Protein AF-0000000072266353 (afdb_homodimer)

pLDDT: mean 95.59, std 5.66, range [50.41, 98.94]

Nearest PDB structures (foldseek):
  3ty1-assembly1_C  TM=7.976E-01  e=3.661E-19  Klebsiella pneumoniae subsp. pneumoniae MGH 78578
  3k25-assembly2_B  TM=7.185E-01  e=2.657E-09  Synechocystis sp. PCC 6803
  3q1n-assembly1_A  TM=6.067E-01  e=1.431E-08  Lacticaseibacillus paracasei ATCC 334
  5g26-assembly1_A  TM=2.194E-01  e=1.173E-01  Escherichia coli O157
  4e1t-assembly1_A  TM=2.062E-01  e=2.939E-01  Yersinia pseudotuberculosis

Radius of gyration: 33.82 Å; Cα contacts (8 Å, |Δi|>4): 2040; chains: 2; bounding box: 56×105×71 Å

Structure (mmCIF, N/CA/C/O backbone):
data_AF-0000000072266353-model_v1
#
loop_
_entity.id
_entity.type
_entity.pdbx_description
1 polymer 'DUF4432 family protein'
#
loop_
_atom_site.group_PDB
_atom_site.id
_atom_site.type_symbol
_atom_site.label_atom_id
_atom_site.label_alt_id
_atom_site.label_comp_id
_atom_site.label_asym_id
_atom_site.label_entity_id
_atom_site.label_seq_id
_atom_site.pdbx_PDB_ins_code
_atom_site.Cartn_x
_atom_site.Cartn_y
_atom_site.Cartn_z
_atom_site.occupancy
_atom_site.B_iso_or_equiv
_atom_site.auth_seq_id
_atom_site.auth_comp_id
_atom_site.auth_asym_id
_atom_site.auth_atom_id
_atom_site.pdbx_PDB_model_num
ATOM 1 N N . MET A 1 1 ? 10.781 -2.197 12.266 1 57.09 1 MET A N 1
ATOM 2 C CA . MET A 1 1 ? 9.336 -2.104 12.031 1 57.09 1 MET A CA 1
ATOM 3 C C . MET A 1 1 ? 9.031 -2.094 10.539 1 57.09 1 MET A C 1
ATOM 5 O O . MET A 1 1 ? 9.703 -1.41 9.766 1 57.09 1 MET A O 1
ATOM 9 N N . THR A 1 2 ? 8.289 -3.064 10.023 1 78.94 2 THR A N 1
ATOM 10 C CA . THR A 1 2 ? 8.078 -3.262 8.594 1 78.94 2 THR A CA 1
ATOM 11 C C . THR A 1 2 ? 7.148 -2.191 8.031 1 78.94 2 THR A C 1
ATOM 13 O O . THR A 1 2 ? 6.062 -1.963 8.562 1 78.94 2 THR A O 1
ATOM 16 N N . GLU A 1 3 ? 7.75 -1.229 7.324 1 92.44 3 GLU A N 1
ATOM 17 C CA . GLU A 1 3 ? 7 -0.166 6.66 1 92.44 3 GLU A CA 1
ATOM 18 C C . GLU A 1 3 ? 6.695 -0.528 5.211 1 92.44 3 GLU A C 1
ATOM 20 O O . GLU A 1 3 ? 7.5 -1.188 4.547 1 92.44 3 GLU A O 1
ATOM 25 N N . ILE A 1 4 ? 5.516 -0.241 4.824 1 96.75 4 ILE A N 1
ATOM 26 C CA . ILE A 1 4 ? 5.105 -0.366 3.432 1 96.75 4 ILE A CA 1
ATOM 27 C C . ILE A 1 4 ? 5.023 1.018 2.791 1 96.75 4 ILE A C 1
ATOM 29 O O . ILE A 1 4 ? 4.297 1.89 3.273 1 96.75 4 ILE A O 1
ATOM 33 N N . HIS A 1 5 ? 5.805 1.257 1.749 1 98.12 5 HIS A N 1
ATOM 34 C CA . HIS A 1 5 ? 5.863 2.516 1.014 1 98.12 5 HIS A CA 1
ATOM 35 C C . HIS A 1 5 ? 5.066 2.434 -0.284 1 98.12 5 HIS A C 1
ATOM 37 O O . HIS A 1 5 ? 5.285 1.533 -1.097 1 98.12 5 HIS A O 1
ATOM 43 N N . ILE A 1 6 ? 4.18 3.328 -0.537 1 98.38 6 ILE A N 1
ATOM 44 C CA . ILE A 1 6 ? 3.34 3.387 -1.728 1 98.38 6 ILE A CA 1
ATOM 45 C C . ILE A 1 6 ? 3.516 4.738 -2.418 1 98.38 6 ILE A C 1
ATOM 47 O O . ILE A 1 6 ? 3.006 5.754 -1.942 1 98.38 6 ILE A O 1
ATOM 51 N N . PRO A 1 7 ? 4.203 4.773 -3.547 1 97.94 7 PRO A N 1
ATOM 52 C CA . PRO A 1 7 ? 4.289 6.035 -4.285 1 97.94 7 PRO A CA 1
ATOM 53 C C . PRO A 1 7 ? 2.92 6.559 -4.723 1 97.94 7 PRO A C 1
ATOM 55 O O . PRO A 1 7 ? 2.039 5.77 -5.074 1 97.94 7 PRO A O 1
ATOM 58 N N . LEU A 1 8 ? 2.762 7.848 -4.641 1 98.12 8 LEU A N 1
ATOM 59 C CA . LEU A 1 8 ? 1.541 8.492 -5.109 1 98.12 8 LEU A CA 1
ATOM 60 C C . LEU A 1 8 ? 1.826 9.391 -6.309 1 98.12 8 LEU A C 1
ATOM 62 O O . LEU A 1 8 ? 1.939 10.609 -6.168 1 98.12 8 LEU A O 1
ATOM 66 N N . PRO A 1 9 ? 1.852 8.75 -7.477 1 95.62 9 PRO A N 1
ATOM 67 C CA . PRO A 1 9 ? 1.966 9.609 -8.656 1 95.62 9 PRO A CA 1
ATOM 68 C C . PRO A 1 9 ? 0.715 10.453 -8.898 1 95.62 9 PRO A C 1
ATOM 70 O O . PRO A 1 9 ? -0.365 10.117 -8.406 1 95.62 9 PRO A O 1
ATOM 73 N N . ARG A 1 10 ? 0.831 11.492 -9.633 1 94.31 10 ARG A N 1
ATOM 74 C CA . ARG A 1 10 ? -0.278 12.422 -9.828 1 94.31 10 ARG A CA 1
ATOM 75 C C . ARG A 1 10 ? -1.454 11.727 -10.516 1 94.31 10 ARG A C 1
ATOM 77 O O . ARG A 1 10 ? -2.613 12.062 -10.258 1 94.31 10 ARG A O 1
ATOM 84 N N . ASP A 1 11 ? -1.157 10.727 -11.32 1 93.62 11 ASP A N 1
ATOM 85 C CA . ASP A 1 11 ? -2.234 10.07 -12.055 1 93.62 11 ASP A CA 1
ATOM 86 C C . ASP A 1 11 ? -2.979 9.078 -11.164 1 93.62 11 ASP A C 1
ATOM 88 O O . ASP A 1 11 ? -3.947 8.453 -11.602 1 93.62 11 ASP A O 1
ATOM 92 N N . ALA A 1 12 ? -2.523 8.883 -10 1 94 12 ALA A N 1
ATOM 93 C CA . ALA A 1 12 ? -3.277 8.102 -9.023 1 94 12 ALA A CA 1
ATOM 94 C C . ALA A 1 12 ? -4.543 8.836 -8.594 1 94 12 ALA A C 1
ATOM 96 O O . ALA A 1 12 ? -5.441 8.242 -7.996 1 94 12 ALA A O 1
ATOM 97 N N . PHE A 1 13 ? -4.602 10.141 -8.797 1 97.06 13 PHE A N 1
ATOM 98 C CA . PHE A 1 13 ? -5.762 10.953 -8.438 1 97.06 13 PHE A CA 1
ATOM 99 C C . PHE A 1 13 ? -6.715 11.086 -9.617 1 97.06 13 PHE A C 1
ATOM 101 O O . PHE A 1 13 ? -6.367 11.68 -10.641 1 97.06 13 PHE A O 1
ATOM 108 N N . PRO A 1 14 ? -7.914 10.523 -9.445 1 95.75 14 PRO A N 1
ATOM 109 C CA . PRO A 1 14 ? -8.812 10.469 -10.602 1 95.75 14 PRO A CA 1
ATOM 110 C C . PRO A 1 14 ? -9.422 11.828 -10.938 1 95.75 14 PRO A C 1
ATOM 112 O O . PRO A 1 14 ? -9.617 12.664 -10.047 1 95.75 14 PRO A O 1
ATOM 115 N N . ASP A 1 15 ? -9.836 11.953 -12.141 1 93.19 15 ASP A N 1
ATOM 116 C CA . ASP A 1 15 ? -10.453 13.203 -12.578 1 93.19 15 ASP A CA 1
ATOM 117 C C . ASP A 1 15 ? -11.852 13.359 -11.992 1 93.19 15 ASP A C 1
ATOM 119 O O . ASP A 1 15 ? -12.32 14.477 -11.773 1 93.19 15 ASP A O 1
ATOM 123 N N . ARG A 1 16 ? -12.477 12.203 -11.891 1 92.94 16 ARG A N 1
ATOM 124 C CA . ARG A 1 16 ? -13.82 12.195 -11.32 1 92.94 16 ARG A CA 1
ATOM 125 C C . ARG A 1 16 ? -13.961 11.094 -10.281 1 92.94 16 ARG A C 1
ATOM 127 O O . ARG A 1 16 ? -13.344 10.023 -10.406 1 92.94 16 ARG A O 1
ATOM 134 N N . GLY A 1 17 ? -14.727 11.445 -9.312 1 95.25 17 GLY A N 1
ATOM 135 C CA . GLY A 1 17 ? -14.969 10.445 -8.281 1 95.25 17 GLY A CA 1
ATOM 136 C C . GLY A 1 17 ? -13.789 10.25 -7.352 1 95.25 17 GLY A C 1
ATOM 137 O O . GLY A 1 17 ? -12.953 11.148 -7.203 1 95.25 17 GLY A O 1
ATOM 138 N N . GLU A 1 18 ? -13.898 9.18 -6.559 1 97.69 18 GLU A N 1
ATOM 139 C CA . GLU A 1 18 ? -12.852 8.828 -5.598 1 97.69 18 GLU A CA 1
ATOM 140 C C . GLU A 1 18 ? -12.219 7.484 -5.934 1 97.69 18 GLU A C 1
ATOM 142 O O . GLU A 1 18 ? -12.859 6.633 -6.559 1 97.69 18 GLU A O 1
ATOM 147 N N . ARG A 1 19 ? -10.93 7.32 -5.594 1 97.12 19 ARG A N 1
ATOM 148 C CA . ARG A 1 19 ? -10.195 6.078 -5.812 1 97.12 19 ARG A CA 1
ATOM 149 C C . ARG A 1 19 ? -9.57 5.574 -4.516 1 97.12 19 ARG A C 1
ATOM 151 O O . ARG A 1 19 ? -8.75 6.262 -3.91 1 97.12 19 ARG A O 1
ATOM 158 N N . PRO A 1 20 ? -9.992 4.379 -4.098 1 97.5 20 PRO A N 1
ATOM 159 C CA . PRO A 1 20 ? -9.258 3.799 -2.971 1 97.5 20 PRO A CA 1
ATOM 160 C C . PRO A 1 20 ? -7.797 3.512 -3.299 1 97.5 20 PRO A C 1
ATOM 162 O O . PRO A 1 20 ? -7.5 2.891 -4.324 1 97.5 20 PRO A O 1
ATOM 165 N N . ILE A 1 21 ? -6.891 3.973 -2.529 1 98.25 21 ILE A N 1
ATOM 166 C CA . ILE A 1 21 ? -5.457 3.779 -2.729 1 98.25 21 ILE A CA 1
ATOM 167 C C . ILE A 1 21 ? -4.977 2.588 -1.902 1 98.25 21 ILE A C 1
ATOM 169 O O . ILE A 1 21 ? -4.203 1.76 -2.387 1 98.25 21 ILE A O 1
ATOM 173 N N . ALA A 1 22 ? -5.414 2.518 -0.667 1 98.25 22 ALA A N 1
ATOM 174 C CA . ALA A 1 22 ? -5.008 1.452 0.248 1 98.25 22 ALA A CA 1
ATOM 175 C C . ALA A 1 22 ? -5.891 1.436 1.493 1 98.25 22 ALA A C 1
ATOM 177 O O . ALA A 1 22 ? -6.469 2.459 1.867 1 98.25 22 ALA A O 1
ATOM 178 N N . SER A 1 23 ? -6.02 0.336 2.109 1 97.69 23 SER A N 1
ATOM 179 C CA . SER A 1 23 ? -6.715 0.184 3.381 1 97.69 23 SER A CA 1
ATOM 180 C C . SER A 1 23 ? -6.094 -0.923 4.227 1 97.69 23 SER A C 1
ATOM 182 O O . SER A 1 23 ? -5.441 -1.824 3.693 1 97.69 23 SER A O 1
ATOM 184 N N . GLY A 1 24 ? -6.289 -0.797 5.543 1 94.81 24 GLY A N 1
ATOM 185 C CA . GLY A 1 24 ? -5.793 -1.791 6.48 1 94.81 24 GLY A CA 1
ATOM 186 C C . GLY A 1 24 ? -5.234 -1.185 7.754 1 94.81 24 GLY A C 1
ATOM 187 O O . GLY A 1 24 ? -4.984 0.022 7.816 1 94.81 24 GLY A O 1
ATOM 188 N N . ALA A 1 25 ? -5.117 -1.982 8.734 1 93.19 25 ALA A N 1
ATOM 189 C CA . ALA A 1 25 ? -4.543 -1.579 10.016 1 93.19 25 ALA A CA 1
ATOM 190 C C . ALA A 1 25 ? -5.32 -0.415 10.625 1 93.19 25 ALA A C 1
ATOM 192 O O . ALA A 1 25 ? -4.734 0.475 11.242 1 93.19 25 ALA A O 1
ATOM 193 N N . GLY A 1 26 ? -6.598 -0.309 10.297 1 95.62 26 GLY A N 1
ATOM 194 C CA . GLY A 1 26 ? -7.457 0.701 10.891 1 95.62 26 GLY A CA 1
ATOM 195 C C . GLY A 1 26 ? -7.566 1.961 10.055 1 95.62 26 GLY A C 1
ATOM 196 O O . GLY A 1 26 ? -8.102 2.973 10.516 1 95.62 26 GLY A O 1
ATOM 197 N N . PHE A 1 27 ? -7.07 1.866 8.773 1 98 27 PHE A N 1
ATOM 198 C CA . PHE A 1 27 ? -7.055 3.078 7.961 1 98 27 PHE A CA 1
ATOM 199 C C . PHE A 1 27 ? -7.684 2.826 6.598 1 98 27 PHE A C 1
ATOM 201 O O . PHE A 1 27 ? -7.715 1.688 6.125 1 98 27 PHE A O 1
ATOM 208 N N . THR A 1 28 ? -8.148 3.826 6.031 1 98.25 28 THR A N 1
ATOM 209 C CA . THR A 1 28 ? -8.438 3.9 4.602 1 98.25 28 THR A CA 1
ATOM 210 C C . THR A 1 28 ? -7.824 5.16 3.992 1 98.25 28 THR A C 1
ATOM 212 O O . THR A 1 28 ? -7.871 6.234 4.594 1 98.25 28 THR A O 1
ATOM 215 N N . ALA A 1 29 ? -7.191 5.039 2.891 1 98.75 29 ALA A N 1
ATOM 216 C CA . ALA A 1 29 ? -6.668 6.152 2.104 1 98.75 29 ALA A CA 1
ATOM 217 C C . ALA A 1 29 ? -7.371 6.25 0.755 1 98.75 29 ALA A C 1
ATOM 219 O O . ALA A 1 29 ? -7.375 5.293 -0.022 1 98.75 29 ALA A O 1
ATOM 220 N N . THR A 1 30 ? -7.914 7.375 0.487 1 98.75 30 THR A N 1
ATOM 221 C CA . THR A 1 30 ? -8.688 7.578 -0.731 1 98.75 30 THR A CA 1
ATOM 222 C C . THR A 1 30 ? -8.227 8.828 -1.47 1 98.75 30 THR A C 1
ATOM 224 O O . THR A 1 30 ? -8.094 9.898 -0.87 1 98.75 30 THR A O 1
ATOM 227 N N . ALA A 1 31 ? -8.031 8.727 -2.773 1 98.62 31 ALA A N 1
ATOM 228 C CA . ALA A 1 31 ? -7.578 9.844 -3.598 1 98.62 31 ALA A CA 1
ATOM 229 C C . ALA A 1 31 ? -8.734 10.438 -4.395 1 98.62 31 ALA A C 1
ATOM 231 O O . ALA A 1 31 ? -9.641 9.711 -4.824 1 98.62 31 ALA A O 1
ATOM 232 N N . PHE A 1 32 ? -8.711 11.703 -4.547 1 98.44 32 PHE A N 1
ATOM 233 C CA . PHE A 1 32 ? -9.672 12.398 -5.402 1 98.44 32 PHE A CA 1
ATOM 234 C C . PHE A 1 32 ? -9.117 13.742 -5.852 1 98.44 32 PHE A C 1
ATOM 236 O O . PHE A 1 32 ? -7.988 14.102 -5.516 1 98.44 32 PHE A O 1
ATOM 243 N N . ARG A 1 33 ? -9.891 14.43 -6.703 1 97.75 33 ARG A N 1
ATOM 244 C CA . ARG A 1 33 ? -9.555 15.773 -7.164 1 97.75 33 ARG A CA 1
ATOM 245 C C . ARG A 1 33 ? -10.695 16.75 -6.891 1 97.75 33 ARG A C 1
ATOM 247 O O . ARG A 1 33 ? -11.867 16.391 -7.051 1 97.75 33 ARG A O 1
ATOM 254 N N . TYR A 1 34 ? -10.312 17.891 -6.418 1 96.69 34 TYR A N 1
ATOM 255 C CA . TYR A 1 34 ? -11.305 18.953 -6.336 1 96.69 34 TYR A CA 1
ATOM 256 C C . TYR A 1 34 ? -11.641 19.5 -7.723 1 96.69 34 TYR A C 1
ATOM 258 O O . TYR A 1 34 ? -10.859 19.328 -8.664 1 96.69 34 TYR A O 1
ATOM 266 N N . PRO A 1 35 ? -12.797 20.156 -7.836 1 94.38 35 PRO A N 1
ATOM 267 C CA . PRO A 1 35 ? -13.141 20.75 -9.125 1 94.38 35 PRO A CA 1
ATOM 268 C C . PRO A 1 35 ? -12.047 21.672 -9.656 1 94.38 35 PRO A C 1
ATOM 270 O O . PRO A 1 35 ? -11.883 21.812 -10.875 1 94.38 35 PRO A O 1
ATOM 273 N N . SER A 1 36 ? -11.25 22.25 -8.789 1 95.12 36 SER A N 1
ATOM 274 C CA . SER A 1 36 ? -10.148 23.125 -9.164 1 95.12 36 SER A CA 1
ATOM 275 C C . SER A 1 36 ? -9.008 22.344 -9.805 1 95.12 36 SER A C 1
ATOM 277 O O . SER A 1 36 ? -8.086 22.938 -10.367 1 95.12 36 SER A O 1
ATOM 279 N N . GLY A 1 37 ? -9.078 21.047 -9.68 1 95.88 37 GLY A N 1
ATOM 280 C CA . GLY A 1 37 ? -8.031 20.203 -10.219 1 95.88 37 GLY A CA 1
ATOM 281 C C . GLY A 1 37 ? -6.992 19.812 -9.18 1 95.88 37 GLY A C 1
ATOM 282 O O . GLY A 1 37 ? -6.109 19 -9.461 1 95.88 37 GLY A O 1
ATOM 283 N N . VAL A 1 38 ? -7.109 20.375 -8 1 97.38 38 VAL A N 1
ATOM 284 C CA . VAL A 1 38 ? -6.129 20.109 -6.953 1 97.38 38 VAL A CA 1
ATOM 285 C C . VAL A 1 38 ? -6.289 18.672 -6.445 1 97.38 38 VAL A C 1
ATOM 287 O O . VAL A 1 38 ? -7.398 18.25 -6.125 1 97.38 38 VAL A O 1
ATOM 290 N N . GLU A 1 39 ? -5.18 17.891 -6.43 1 98.5 39 GLU A N 1
ATOM 291 C CA . GLU A 1 39 ? -5.16 16.516 -5.938 1 98.5 39 GLU A CA 1
ATOM 292 C C . GLU A 1 39 ? -5.297 16.484 -4.418 1 98.5 39 GLU A C 1
ATOM 294 O O . GLU A 1 39 ? -4.645 17.25 -3.709 1 98.5 39 GLU A O 1
ATOM 299 N N . ALA A 1 40 ? -6.148 15.555 -3.93 1 98.75 40 ALA A N 1
ATOM 300 C CA . ALA A 1 40 ? -6.391 15.438 -2.494 1 98.75 40 ALA A CA 1
ATOM 301 C C . ALA A 1 40 ? -6.391 13.977 -2.055 1 98.75 40 ALA A C 1
ATOM 303 O O . ALA A 1 40 ? -6.809 13.094 -2.811 1 98.75 40 ALA A O 1
ATOM 304 N N . LEU A 1 41 ? -5.875 13.703 -0.87 1 98.88 41 LEU A N 1
ATOM 305 C CA . LEU A 1 41 ? -5.863 12.391 -0.223 1 98.88 41 LEU A CA 1
ATOM 306 C C . LEU A 1 41 ? -6.605 12.445 1.109 1 98.88 41 LEU A C 1
ATOM 308 O O . LEU A 1 41 ? -6.25 13.227 1.994 1 98.88 41 LEU A O 1
ATOM 312 N N . ARG A 1 42 ? -7.625 11.672 1.243 1 98.88 42 ARG A N 1
ATOM 313 C CA . ARG A 1 42 ? -8.32 11.555 2.521 1 98.88 42 ARG A CA 1
ATOM 314 C C . ARG A 1 42 ? -7.824 10.336 3.297 1 98.88 42 ARG A C 1
ATOM 316 O O . ARG A 1 42 ? -7.879 9.211 2.799 1 98.88 42 ARG A O 1
ATOM 323 N N . LEU A 1 43 ? -7.285 10.531 4.449 1 98.81 43 LEU A N 1
ATOM 324 C CA . LEU A 1 43 ? -6.91 9.469 5.375 1 98.81 43 LEU A CA 1
ATOM 325 C C . LEU A 1 43 ? -7.934 9.344 6.5 1 98.81 43 LEU A C 1
ATOM 327 O O . LEU A 1 43 ? -8.242 10.328 7.18 1 98.81 43 LEU A O 1
ATOM 331 N N . THR A 1 44 ? -8.461 8.148 6.691 1 98.62 44 THR A N 1
ATOM 332 C CA . THR A 1 44 ? -9.492 7.906 7.695 1 98.62 44 THR A CA 1
ATOM 333 C C . THR A 1 44 ? -9.031 6.867 8.711 1 98.62 44 THR A C 1
ATOM 335 O O . THR A 1 44 ? -8.406 5.867 8.344 1 98.62 44 THR A O 1
ATOM 338 N N . ASN A 1 45 ? -9.203 7.113 9.953 1 98.31 45 ASN A N 1
ATOM 339 C CA . ASN A 1 45 ? -9.062 6.117 11.008 1 98.31 45 ASN A CA 1
ATOM 340 C C . ASN A 1 45 ? -10.344 5.984 11.828 1 98.31 45 ASN A C 1
ATOM 342 O O . ASN A 1 45 ? -11.406 6.43 11.406 1 98.31 45 ASN A O 1
ATOM 346 N N . ALA A 1 46 ? -10.289 5.316 12.977 1 97.88 46 ALA A N 1
ATOM 347 C CA . ALA A 1 46 ? -11.469 4.996 13.766 1 97.88 46 ALA A CA 1
ATOM 348 C C . ALA A 1 46 ? -12.125 6.262 14.32 1 97.88 46 ALA A C 1
ATOM 350 O O . ALA A 1 46 ? -13.32 6.273 14.594 1 97.88 46 ALA A O 1
ATOM 351 N N . ARG A 1 47 ? -11.367 7.359 14.406 1 98.19 47 ARG A N 1
ATOM 352 C CA . ARG A 1 47 ? -11.852 8.539 15.117 1 98.19 47 ARG A CA 1
ATOM 353 C C . ARG A 1 47 ? -12.289 9.625 14.141 1 98.19 47 ARG A C 1
ATOM 355 O O . ARG A 1 47 ? -13.008 10.555 14.523 1 98.19 47 ARG A O 1
ATOM 362 N N . GLY A 1 48 ? -11.789 9.539 12.898 1 98.62 48 GLY A N 1
ATOM 363 C CA . GLY A 1 48 ? -12.141 10.578 11.945 1 98.62 48 GLY A CA 1
ATOM 364 C C . GLY A 1 48 ? -11.289 10.555 10.695 1 98.62 48 GLY A C 1
ATOM 365 O O . GLY A 1 48 ? -10.945 9.477 10.188 1 98.62 48 GLY A O 1
ATOM 366 N N . ALA A 1 49 ? -11.094 11.781 10.156 1 98.75 49 ALA A N 1
ATOM 367 C CA . ALA A 1 49 ? -10.406 11.836 8.859 1 98.75 49 ALA A CA 1
ATOM 368 C C . ALA A 1 49 ? -9.688 13.164 8.68 1 98.75 49 ALA A C 1
ATOM 370 O O . ALA A 1 49 ? -10.078 14.18 9.266 1 98.75 49 ALA A O 1
ATOM 371 N N . VAL A 1 50 ? -8.617 13.117 7.906 1 98.88 50 VAL A N 1
ATOM 372 C CA . VAL A 1 50 ? -7.926 14.312 7.434 1 98.88 50 VAL A CA 1
ATOM 373 C C . VAL A 1 50 ? -7.871 14.312 5.906 1 98.88 50 VAL A C 1
ATOM 375 O O . VAL A 1 50 ? -7.703 13.258 5.289 1 98.88 50 VAL A O 1
ATOM 378 N N . THR A 1 51 ? -8.07 15.43 5.352 1 98.81 51 THR A N 1
ATOM 379 C CA . THR A 1 51 ? -7.883 15.625 3.918 1 98.81 51 THR A CA 1
ATOM 380 C C . THR A 1 51 ? -6.59 16.391 3.646 1 98.81 51 THR A C 1
ATOM 382 O O . THR A 1 51 ? -6.422 17.516 4.109 1 98.81 51 THR A O 1
ATOM 385 N N . LEU A 1 52 ? -5.742 15.805 2.91 1 98.88 52 LEU A N 1
ATOM 386 C CA . LEU A 1 52 ? -4.406 16.344 2.652 1 98.88 52 LEU A CA 1
ATOM 387 C C . LEU A 1 52 ? -4.246 16.719 1.184 1 98.88 52 LEU A C 1
ATOM 389 O O . LEU A 1 52 ? -4.883 16.109 0.313 1 98.88 52 LEU A O 1
ATOM 393 N N . LEU A 1 53 ? -3.414 17.703 0.959 1 98.81 53 LEU A N 1
ATOM 394 C CA . LEU A 1 53 ? -3.082 18.094 -0.403 1 98.81 53 LEU A CA 1
ATOM 395 C C . LEU A 1 53 ? -1.639 17.734 -0.739 1 98.81 53 LEU A C 1
ATOM 397 O O . LEU A 1 53 ? -0.735 18.562 -0.576 1 98.81 53 LEU A O 1
ATOM 401 N N . PRO A 1 54 ? -1.454 16.547 -1.323 1 98.81 54 PRO A N 1
ATOM 402 C CA . PRO A 1 54 ? -0.1 16 -1.471 1 98.81 54 PRO A CA 1
ATOM 403 C C . PRO A 1 54 ? 0.789 16.875 -2.354 1 98.81 54 PRO A C 1
ATOM 405 O O . PRO A 1 54 ? 2.006 16.922 -2.158 1 98.81 54 PRO A O 1
ATOM 408 N N . PHE A 1 55 ? 0.21 17.641 -3.271 1 98.56 55 PHE A N 1
ATOM 409 C CA . PHE A 1 55 ? 1.047 18.297 -4.266 1 98.56 55 PHE A CA 1
ATOM 410 C C . PHE A 1 55 ? 0.894 19.812 -4.188 1 98.56 55 PHE A C 1
ATOM 412 O O . PHE A 1 55 ? 1.322 20.531 -5.09 1 98.56 55 PHE A O 1
ATOM 419 N N . LEU A 1 56 ? 0.289 20.297 -3.172 1 98.31 56 LEU A N 1
ATOM 420 C CA . LEU A 1 56 ? 0.143 21.719 -2.912 1 98.31 56 LEU A CA 1
ATOM 421 C C . LEU A 1 56 ? 0.603 22.062 -1.501 1 98.31 56 LEU A C 1
ATOM 423 O O . LEU A 1 56 ? -0.21 22.125 -0.575 1 98.31 56 LEU A O 1
ATOM 427 N N . GLY A 1 57 ? 1.895 22.281 -1.384 1 98.19 57 GLY A N 1
ATOM 428 C CA . GLY A 1 57 ? 2.508 22.594 -0.102 1 98.19 57 GLY A CA 1
ATOM 429 C C . GLY A 1 57 ? 2.303 21.5 0.937 1 98.19 57 GLY A C 1
ATOM 430 O O . GLY A 1 57 ? 2.611 21.703 2.115 1 98.19 57 GLY A O 1
ATOM 431 N N . GLN A 1 58 ? 1.661 20.422 0.5 1 98.31 58 GLN A N 1
ATOM 432 C CA . GLN A 1 58 ? 1.237 19.328 1.352 1 98.31 58 GLN A CA 1
ATOM 433 C C . GLN A 1 58 ? 0.448 19.828 2.557 1 98.31 58 GLN A C 1
ATOM 435 O O . GLN A 1 58 ? 0.751 19.469 3.697 1 98.31 58 GLN A O 1
ATOM 440 N N . MET A 1 59 ? -0.532 20.625 2.305 1 98.25 59 MET A N 1
ATOM 441 C CA . MET A 1 59 ? -1.404 21.203 3.324 1 98.25 59 MET A CA 1
ATOM 442 C C . MET A 1 59 ? -2.328 20.141 3.912 1 98.25 59 MET A C 1
ATOM 444 O O . MET A 1 59 ? -2.584 19.109 3.277 1 98.25 59 MET A O 1
ATOM 448 N N . ILE A 1 60 ? -2.691 20.359 5.152 1 98.81 60 ILE A N 1
ATOM 449 C CA . ILE A 1 60 ? -3.912 19.734 5.656 1 98.81 60 ILE A CA 1
ATOM 450 C C . ILE A 1 60 ? -5.109 20.641 5.352 1 98.81 60 ILE A C 1
ATOM 452 O O . ILE A 1 60 ? -5.27 21.688 5.961 1 98.81 60 ILE A O 1
ATOM 456 N N . TRP A 1 61 ? -5.902 20.172 4.414 1 98.56 61 TRP A N 1
ATOM 457 C CA . TRP A 1 61 ? -6.996 21.031 3.967 1 98.56 61 TRP A CA 1
ATOM 458 C C . TRP A 1 61 ? -8.148 21 4.965 1 98.56 61 TRP A C 1
ATOM 460 O O . TRP A 1 61 ? -8.758 22.031 5.25 1 98.56 61 TRP A O 1
ATOM 470 N N . ASP A 1 62 ? -8.414 19.812 5.465 1 98.62 62 ASP A N 1
ATOM 471 C CA . ASP A 1 62 ? -9.539 19.656 6.379 1 98.62 62 ASP A CA 1
ATOM 472 C C . ASP A 1 62 ? -9.281 18.531 7.375 1 98.62 62 ASP A C 1
ATOM 474 O O . ASP A 1 62 ? -8.461 17.641 7.117 1 98.62 62 ASP A O 1
ATOM 478 N N . ALA A 1 63 ? -9.922 18.656 8.555 1 98.81 63 ALA A N 1
ATOM 479 C CA . ALA A 1 63 ? -9.805 17.625 9.586 1 98.81 63 ALA A CA 1
ATOM 480 C C . ALA A 1 63 ? -11.086 17.547 10.414 1 98.81 63 ALA A C 1
ATOM 482 O O . ALA A 1 63 ? -11.664 18.562 10.781 1 98.81 63 ALA A O 1
ATOM 483 N N . GLU A 1 64 ? -11.5 16.359 10.633 1 98.75 64 GLU A N 1
ATOM 484 C CA . GLU A 1 64 ? -12.672 16.094 11.461 1 98.75 64 GLU A CA 1
ATOM 485 C C . GLU A 1 64 ? -12.484 14.828 12.297 1 98.75 64 GLU A C 1
ATOM 487 O O . GLU A 1 64 ? -12.117 13.773 11.773 1 98.75 64 GLU A O 1
ATOM 492 N N . PHE A 1 65 ? -12.711 14.93 13.609 1 98.75 65 PHE A N 1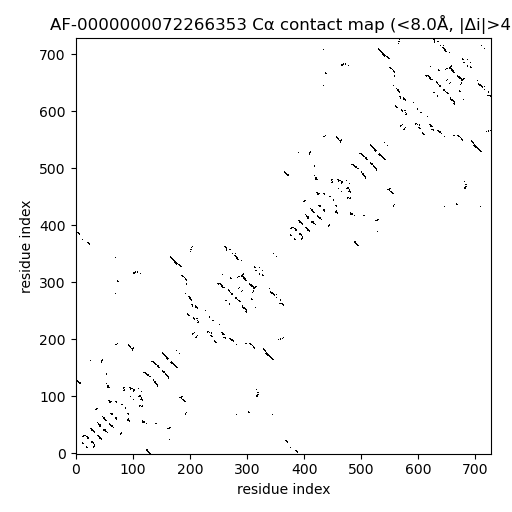
ATOM 493 C CA . PHE A 1 65 ? -12.617 13.797 14.523 1 98.75 65 PHE A CA 1
ATOM 494 C C . PHE A 1 65 ? -13.789 13.781 15.492 1 98.75 65 PHE A C 1
ATOM 496 O O . PHE A 1 65 ? -14.195 14.828 16.016 1 98.75 65 PHE A O 1
ATOM 503 N N . ASP A 1 66 ? -14.352 12.617 15.758 1 98.25 66 ASP A N 1
ATOM 504 C CA . ASP A 1 66 ? -15.438 12.422 16.703 1 98.25 66 ASP A CA 1
ATOM 505 C C . ASP A 1 66 ? -16.594 13.367 16.422 1 98.25 66 ASP A C 1
ATOM 507 O O . ASP A 1 66 ? -17.203 13.914 17.344 1 98.25 66 ASP A O 1
ATOM 511 N N . GLY A 1 67 ? -16.766 13.617 15.102 1 97.12 67 GLY A N 1
ATOM 512 C CA . GLY A 1 67 ? -17.875 14.477 14.695 1 97.12 67 GLY A CA 1
ATOM 513 C C . GLY A 1 67 ? -17.547 15.953 14.805 1 97.12 67 GLY A C 1
ATOM 514 O O . GLY A 1 67 ? -18.375 16.797 14.469 1 97.12 67 GLY A O 1
ATOM 515 N N . ARG A 1 68 ? -16.359 16.297 15.258 1 97.94 68 ARG A N 1
ATOM 516 C CA . ARG A 1 68 ? -15.93 17.703 15.383 1 97.94 68 ARG A CA 1
ATOM 517 C C . ARG A 1 68 ? -14.992 18.094 14.242 1 97.94 68 ARG A C 1
ATOM 519 O O . ARG A 1 68 ? -13.875 17.594 14.156 1 97.94 68 ARG A O 1
ATOM 526 N N . ARG A 1 69 ? -15.477 18.953 13.375 1 98.19 69 ARG A N 1
ATOM 527 C CA . ARG A 1 69 ? -14.578 19.547 12.383 1 98.19 69 ARG A CA 1
ATOM 528 C C . ARG A 1 69 ? -13.633 20.547 13.031 1 98.19 69 ARG A C 1
ATOM 530 O O . ARG A 1 69 ? -14.062 21.406 13.812 1 98.19 69 ARG A O 1
ATOM 537 N N . LEU A 1 70 ? -12.406 20.531 12.727 1 98.81 70 LEU A N 1
ATOM 538 C CA . LEU A 1 70 ? -11.391 21.344 13.375 1 98.81 70 LEU A CA 1
ATOM 539 C C . LEU A 1 70 ? -11.094 22.594 12.562 1 98.81 70 LEU A C 1
ATOM 541 O O . LEU A 1 70 ? -10.617 23.594 13.102 1 98.81 70 LEU A O 1
ATOM 545 N N . THR A 1 71 ? -11.391 22.609 11.352 1 98.56 71 THR A N 1
ATOM 546 C CA . THR A 1 71 ? -10.93 23.562 10.352 1 98.56 71 THR A CA 1
ATOM 547 C C . THR A 1 71 ? -11.711 24.875 10.461 1 98.56 71 THR A C 1
ATOM 549 O O . THR A 1 71 ? -12.93 24.859 10.664 1 98.56 71 THR A O 1
ATOM 552 N N . MET A 1 72 ? -11.047 25.938 10.289 1 98.06 72 MET A N 1
ATOM 553 C CA . MET A 1 72 ? -11.625 27.281 10.344 1 98.06 72 MET A CA 1
ATOM 554 C C . MET A 1 72 ? -12.797 27.406 9.375 1 98.06 72 MET A C 1
ATOM 556 O O . MET A 1 72 ? -12.867 26.688 8.375 1 98.06 72 MET A O 1
ATOM 560 N N . GLY A 1 73 ? -13.648 28.359 9.719 1 95.5 73 GLY A N 1
ATOM 561 C CA . GLY A 1 73 ? -14.641 28.766 8.742 1 95.5 73 GLY A CA 1
ATOM 562 C C . GLY A 1 73 ? -14.062 29.625 7.625 1 95.5 73 GLY A C 1
ATOM 563 O O . GLY A 1 73 ? -13.211 30.484 7.871 1 95.5 73 GLY A O 1
ATOM 564 N N . ASN A 1 74 ? -14.461 29.375 6.391 1 92.38 74 ASN A N 1
ATOM 565 C CA . ASN A 1 74 ? -13.969 30.125 5.25 1 92.38 74 ASN A CA 1
ATOM 566 C C . ASN A 1 74 ? -14.961 30.109 4.09 1 92.38 74 ASN A C 1
ATOM 568 O O . ASN A 1 74 ? -15.969 29.422 4.141 1 92.38 74 ASN A O 1
ATOM 572 N N . ALA A 1 75 ? -14.633 30.891 3.094 1 88.75 75 ALA A N 1
ATOM 573 C CA . ALA A 1 75 ? -15.57 31.047 1.983 1 88.75 75 ALA A CA 1
ATOM 574 C C . ALA A 1 75 ? -15.164 30.188 0.794 1 88.75 75 ALA A C 1
ATOM 576 O O . ALA A 1 75 ? -15.836 30.188 -0.238 1 88.75 75 ALA A O 1
ATOM 577 N N . PHE A 1 76 ? -14.109 29.391 0.878 1 89.25 76 PHE A N 1
ATOM 578 C CA . PHE A 1 76 ? -13.602 28.625 -0.254 1 89.25 76 PHE A CA 1
ATOM 579 C C . PHE A 1 76 ? -14.32 27.281 -0.376 1 89.25 76 PHE A C 1
ATOM 581 O O . PHE A 1 76 ? -14.492 26.562 0.615 1 89.25 76 PHE A O 1
ATOM 588 N N . ASP A 1 77 ? -14.688 26.906 -1.509 1 90 77 ASP A N 1
ATOM 589 C CA . ASP A 1 77 ? -15.312 25.609 -1.755 1 90 77 ASP A CA 1
ATOM 590 C C . ASP A 1 77 ? -14.273 24.5 -1.844 1 90 77 ASP A C 1
ATOM 592 O O . ASP A 1 77 ? -14.602 23.328 -1.741 1 90 77 ASP A O 1
ATOM 596 N N . GLY A 1 78 ? -13.07 24.906 -1.994 1 94.69 78 GLY A N 1
ATOM 597 C CA . GLY A 1 78 ? -11.945 24 -2.129 1 94.69 78 GLY A CA 1
ATOM 598 C C . GLY A 1 78 ? -10.625 24.703 -2.338 1 94.69 78 GLY A C 1
ATOM 599 O O . GLY A 1 78 ? -10.586 25.922 -2.484 1 94.69 78 GLY A O 1
ATOM 600 N N . PRO A 1 79 ? -9.633 23.891 -2.32 1 96.88 79 PRO A N 1
ATOM 601 C CA . PRO A 1 79 ? -8.312 24.484 -2.529 1 96.88 79 PRO A CA 1
ATOM 602 C C . PRO A 1 79 ? -8.086 24.922 -3.975 1 96.88 79 PRO A C 1
ATOM 604 O O . PRO A 1 79 ? -8.688 24.359 -4.895 1 96.88 79 PRO A O 1
ATOM 607 N N . ARG A 1 80 ? -7.32 25.875 -4.125 1 93.69 80 ARG A N 1
ATOM 608 C CA . ARG A 1 80 ? -6.914 26.359 -5.438 1 93.69 80 ARG A CA 1
ATOM 609 C C . ARG A 1 80 ? -5.402 26.562 -5.5 1 93.69 80 ARG A C 1
ATOM 611 O O . ARG A 1 80 ? -4.797 27.094 -4.566 1 93.69 80 ARG A O 1
ATOM 618 N N . ALA A 1 81 ? -4.914 26.109 -6.68 1 89.5 81 ALA A N 1
ATOM 619 C CA . ALA A 1 81 ? -3.494 26.375 -6.898 1 89.5 81 ALA A CA 1
ATOM 620 C C . ALA A 1 81 ? -3.264 27.844 -7.262 1 89.5 81 ALA A C 1
ATOM 622 O O . ALA A 1 81 ? -4.113 28.469 -7.898 1 89.5 81 ALA A O 1
ATOM 623 N N . GLY A 1 82 ? -2.201 28.406 -6.742 1 86.44 82 GLY A N 1
ATOM 624 C CA . GLY A 1 82 ? -1.879 29.797 -7.02 1 86.44 82 GLY A CA 1
ATOM 625 C C . GLY A 1 82 ? -0.509 30.203 -6.512 1 86.44 82 GLY A C 1
ATOM 626 O O . GLY A 1 82 ? 0.328 29.344 -6.215 1 86.44 82 GLY A O 1
ATOM 627 N N . GLY A 1 83 ? -0.347 31.5 -6.488 1 87.56 83 GLY A N 1
ATOM 628 C CA . GLY A 1 83 ? 0.961 32 -6.113 1 87.56 83 GLY A CA 1
ATOM 629 C C . GLY A 1 83 ? 1.047 32.438 -4.656 1 87.56 83 GLY A C 1
ATOM 630 O O . GLY A 1 83 ? 2.133 32.719 -4.148 1 87.56 83 GLY A O 1
ATOM 631 N N . SER A 1 84 ? -0.135 32.438 -4.066 1 92.25 84 SER A N 1
ATOM 632 C CA . SER A 1 84 ? -0.165 32.906 -2.684 1 92.25 84 SER A CA 1
ATOM 633 C C . SER A 1 84 ? -1.213 32.125 -1.872 1 92.25 84 SER A C 1
ATOM 635 O O . SER A 1 84 ? -2.238 31.719 -2.412 1 92.25 84 SER A O 1
ATOM 637 N N . ILE A 1 85 ? -0.912 32.062 -0.565 1 95.12 85 ILE A N 1
ATOM 638 C CA . ILE A 1 85 ? -1.844 31.391 0.335 1 95.12 85 ILE A CA 1
ATOM 639 C C . ILE A 1 85 ? -3.174 32.125 0.352 1 95.12 85 ILE A C 1
ATOM 641 O O . ILE A 1 85 ? -4.219 31.547 0.641 1 95.12 85 ILE A O 1
ATOM 645 N N . LEU A 1 86 ? -3.184 33.344 -0.046 1 90.19 86 LEU A N 1
ATOM 646 C CA . LEU A 1 86 ? -4.395 34.156 -0.069 1 90.19 86 LEU A CA 1
ATOM 647 C C . LEU A 1 86 ? -5.438 33.562 -0.999 1 90.19 86 LEU A C 1
ATOM 649 O O . LEU A 1 86 ? -6.641 33.75 -0.788 1 90.19 86 LEU A O 1
ATOM 653 N N . GLU A 1 87 ? -4.969 32.781 -1.9 1 89.19 87 GLU A N 1
ATOM 654 C CA . GLU A 1 87 ? -5.855 32.25 -2.922 1 89.19 87 GLU A CA 1
ATOM 655 C C . GLU A 1 87 ? -6.465 30.922 -2.473 1 89.19 87 GLU A C 1
ATOM 657 O O . GLU A 1 87 ? -7.301 30.344 -3.174 1 89.19 87 GLU A O 1
ATOM 662 N N . THR A 1 88 ? -6.059 30.484 -1.352 1 91.94 88 THR A N 1
ATOM 663 C CA . THR A 1 88 ? -6.547 29.203 -0.85 1 91.94 88 THR A CA 1
ATOM 664 C C . THR A 1 88 ? -6.551 29.188 0.676 1 91.94 88 THR A C 1
ATOM 666 O O . THR A 1 88 ? -6.207 28.172 1.291 1 91.94 88 THR A O 1
ATOM 669 N N . TYR A 1 89 ? -6.965 30.312 1.273 1 89.44 89 TYR A N 1
ATOM 670 C CA . TYR A 1 89 ? -6.844 30.516 2.713 1 89.44 89 TYR A CA 1
ATOM 671 C C 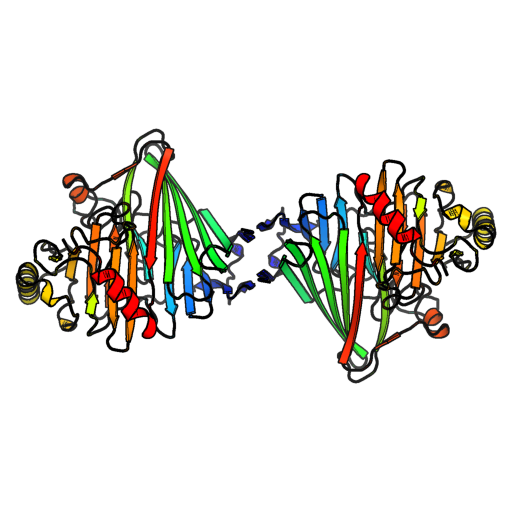. TYR A 1 89 ? -7.973 29.812 3.459 1 89.44 89 TYR A C 1
ATOM 673 O O . TYR A 1 89 ? -8.641 30.422 4.297 1 89.44 89 TYR A O 1
ATOM 681 N N . GLY A 1 90 ? -8.227 28.578 3.264 1 91.44 90 GLY A N 1
ATOM 682 C CA . GLY A 1 90 ? -9.242 27.766 3.92 1 91.44 90 GLY A CA 1
ATOM 683 C C . GLY A 1 90 ? -8.68 26.5 4.531 1 91.44 90 GLY A C 1
ATOM 684 O O . GLY A 1 90 ? -9.414 25.734 5.168 1 91.44 90 GLY A O 1
ATOM 685 N N . ALA A 1 91 ? -7.395 26.344 4.465 1 97.31 91 ALA A N 1
ATOM 686 C CA . ALA A 1 91 ? -6.758 25.109 4.918 1 97.31 91 ALA A CA 1
ATOM 687 C C . ALA A 1 91 ? -6.75 25.031 6.441 1 97.31 91 ALA A C 1
ATOM 689 O O . ALA A 1 91 ? -6.645 26.047 7.125 1 97.31 91 ALA A O 1
ATOM 690 N N . PHE A 1 92 ? -6.836 23.875 6.977 1 98.62 92 PHE A N 1
ATOM 691 C CA . PHE A 1 92 ? -6.707 23.641 8.406 1 98.62 92 PHE A CA 1
ATOM 692 C C . PHE A 1 92 ? -5.297 23.953 8.883 1 98.62 92 PHE A C 1
ATOM 694 O O . PHE A 1 92 ? -5.113 24.578 9.938 1 98.62 92 PHE A O 1
ATOM 701 N N . ALA A 1 93 ? -4.332 23.484 8.117 1 98.88 93 ALA A N 1
ATOM 702 C CA . ALA A 1 93 ? -2.945 23.781 8.477 1 98.88 93 ALA A CA 1
ATOM 703 C C . ALA A 1 93 ? -2.055 23.812 7.234 1 98.88 93 ALA A C 1
ATOM 705 O O . ALA A 1 93 ? -2.264 23.031 6.297 1 98.88 93 ALA A O 1
ATOM 706 N N . TYR A 1 94 ? -1.112 24.656 7.254 1 98.69 94 TYR A N 1
ATOM 707 C CA . TYR A 1 94 ? -0.145 24.703 6.164 1 98.69 94 TYR A CA 1
ATOM 708 C C . TYR A 1 94 ? 1.226 25.141 6.672 1 98.69 94 TYR A C 1
ATOM 710 O O . TYR A 1 94 ? 1.353 25.641 7.793 1 98.69 94 TYR A O 1
ATOM 718 N N . HIS A 1 95 ? 2.186 24.906 5.883 1 98.81 95 HIS A N 1
ATOM 719 C CA . HIS A 1 95 ? 3.564 25.266 6.188 1 98.81 95 HIS A CA 1
ATOM 720 C C . HIS A 1 95 ? 3.887 26.672 5.695 1 98.81 95 HIS A C 1
ATOM 722 O O . HIS A 1 95 ? 4.141 26.875 4.508 1 98.81 95 HIS A O 1
ATOM 728 N N . ALA A 1 96 ? 3.965 27.594 6.641 1 98.38 96 ALA A N 1
ATOM 729 C CA . ALA A 1 96 ? 4.352 28.953 6.293 1 98.38 96 ALA A CA 1
ATOM 730 C C . ALA A 1 96 ? 5.867 29.109 6.238 1 98.38 96 ALA A C 1
ATOM 732 O O . ALA A 1 96 ? 6.57 28.734 7.188 1 98.38 96 ALA A O 1
ATOM 733 N N . GLY A 1 97 ? 6.5 29.656 5.324 1 95.44 97 GLY A N 1
ATOM 734 C CA . GLY A 1 97 ? 7.91 29.703 4.965 1 95.44 97 GLY A CA 1
ATOM 735 C C . GLY A 1 97 ? 8.18 29.172 3.566 1 95.44 97 GLY A C 1
ATOM 736 O O . GLY A 1 97 ? 7.324 29.266 2.688 1 95.44 97 GLY A O 1
ATOM 737 N N . LEU A 1 98 ? 9.586 28.766 3.562 1 97.31 98 LEU A N 1
ATOM 738 C CA . LEU A 1 98 ? 10.727 28.391 4.395 1 97.31 98 LEU A CA 1
ATOM 739 C C . LEU A 1 98 ? 11.805 29.469 4.348 1 97.31 98 LEU A C 1
ATOM 741 O O . LEU A 1 98 ? 12.539 29.656 5.316 1 97.31 98 LEU A O 1
ATOM 745 N N . LEU A 1 99 ? 11.797 30.219 3.213 1 96.81 99 LEU A N 1
ATOM 746 C CA . LEU A 1 99 ? 12.766 31.297 3.088 1 96.81 99 LEU A CA 1
ATOM 747 C C . LEU A 1 99 ? 12.234 32.562 3.744 1 96.81 99 LEU A C 1
ATOM 749 O O . LEU A 1 99 ? 12.984 33.281 4.422 1 96.81 99 LEU A O 1
ATOM 753 N N . ARG A 1 100 ? 11.039 32.844 3.459 1 97.5 100 ARG A N 1
ATOM 754 C CA . ARG A 1 100 ? 10.344 34 4.004 1 97.5 100 ARG A CA 1
ATOM 755 C C . ARG A 1 100 ? 9.047 33.594 4.703 1 97.5 100 ARG A C 1
ATOM 757 O O . ARG A 1 100 ? 8.539 32.5 4.484 1 97.5 100 ARG A O 1
ATOM 764 N N . ASN A 1 101 ? 8.602 34.438 5.57 1 97.06 101 ASN A N 1
ATOM 765 C CA . ASN A 1 101 ? 7.398 34.156 6.34 1 97.06 101 ASN A CA 1
ATOM 766 C C . ASN A 1 101 ? 6.727 35.438 6.82 1 97.06 101 ASN A C 1
ATOM 768 O O . ASN A 1 101 ? 7.316 36.531 6.754 1 97.06 101 ASN A O 1
ATOM 772 N N . GLY A 1 102 ? 5.473 35.281 7.238 1 95.44 102 GLY A N 1
ATOM 773 C CA . GLY A 1 102 ? 4.758 36.406 7.848 1 95.44 102 GLY A CA 1
ATOM 774 C C . GLY A 1 102 ? 4.141 37.344 6.836 1 95.44 102 GLY A C 1
ATOM 775 O O . GLY A 1 102 ? 3.982 37 5.664 1 95.44 102 GLY A O 1
ATOM 776 N N . THR A 1 103 ? 3.707 38.531 7.312 1 93.75 103 THR A N 1
ATOM 777 C CA . THR A 1 103 ? 3.125 39.562 6.484 1 93.75 103 THR A CA 1
ATOM 778 C C . THR A 1 103 ? 4.211 40.5 5.934 1 93.75 103 THR A C 1
ATOM 780 O O . THR A 1 103 ? 4.93 41.156 6.703 1 93.75 103 THR A O 1
ATOM 783 N N . PRO A 1 104 ? 4.281 40.562 4.625 1 94.31 104 PRO A N 1
ATOM 784 C CA . PRO A 1 104 ? 5.328 41.438 4.07 1 94.31 104 PRO A CA 1
ATOM 785 C C . PRO A 1 104 ? 5.105 42.906 4.398 1 94.31 104 PRO A C 1
ATOM 787 O O . PRO A 1 104 ? 3.988 43.406 4.273 1 94.31 104 PRO A O 1
ATOM 790 N N . GLY A 1 105 ? 6.184 43.5 4.863 1 91.94 105 GLY A N 1
ATOM 791 C CA . GLY A 1 105 ? 6.164 44.938 5.016 1 91.94 105 GLY A CA 1
ATOM 792 C C . GLY A 1 105 ? 6.441 45.688 3.721 1 91.94 105 GLY A C 1
ATOM 793 O O . GLY A 1 105 ? 6.582 45.062 2.664 1 91.94 105 GLY A O 1
ATOM 794 N N . PRO A 1 106 ? 6.551 46.969 3.809 1 91.5 106 PRO A N 1
ATOM 795 C CA . PRO A 1 106 ? 6.734 47.812 2.607 1 91.5 106 PRO A CA 1
ATOM 796 C C . PRO A 1 106 ? 8.039 47.469 1.872 1 91.5 106 PRO A C 1
ATOM 798 O O . PRO A 1 106 ? 8.117 47.656 0.655 1 91.5 106 PRO A O 1
ATOM 801 N N . GLN A 1 107 ? 9.016 46.969 2.566 1 95.19 107 GLN A N 1
ATOM 802 C CA . GLN A 1 107 ? 10.312 46.719 1.952 1 95.19 107 GLN A CA 1
ATOM 803 C C . GLN A 1 107 ? 10.461 45.25 1.578 1 95.19 107 GLN A C 1
ATOM 805 O O . GLN A 1 107 ? 11.523 44.812 1.131 1 95.19 107 GLN A O 1
ATOM 810 N N . ASP A 1 108 ? 9.461 44.5 1.825 1 95.88 108 ASP A N 1
ATOM 811 C CA . ASP A 1 108 ? 9.469 43.062 1.516 1 95.88 108 ASP A CA 1
ATOM 812 C C . ASP A 1 108 ? 8.836 42.812 0.152 1 95.88 108 ASP A C 1
ATOM 814 O O . ASP A 1 108 ? 7.992 43.562 -0.312 1 95.88 108 ASP A O 1
ATOM 818 N N . ASP A 1 109 ? 9.258 41.688 -0.496 1 94.5 109 ASP A N 1
ATOM 819 C CA . ASP A 1 109 ? 8.68 41.312 -1.786 1 94.5 109 ASP A CA 1
ATOM 820 C C . ASP A 1 109 ? 8.148 39.906 -1.764 1 94.5 109 ASP A C 1
ATOM 822 O O . ASP A 1 109 ? 7.73 39.375 -2.795 1 94.5 109 ASP A O 1
ATOM 826 N N . HIS A 1 110 ? 8.211 39.25 -0.66 1 95.06 110 HIS A N 1
ATOM 827 C CA . HIS A 1 110 ? 7.711 37.875 -0.578 1 95.06 110 HIS A CA 1
ATOM 828 C C . HIS A 1 110 ? 6.191 37.844 -0.442 1 95.06 110 HIS A C 1
ATOM 830 O O . HIS A 1 110 ? 5.594 38.812 0.058 1 95.06 110 HIS A O 1
ATOM 836 N N . PRO A 1 111 ? 5.531 36.75 -0.893 1 93.94 111 PRO A N 1
ATOM 837 C CA . PRO A 1 111 ? 4.094 36.625 -0.649 1 93.94 111 PRO A CA 1
ATOM 838 C C . PRO A 1 111 ? 3.764 36.375 0.823 1 93.94 111 PRO A C 1
ATOM 840 O O . PRO A 1 111 ? 4.652 36.062 1.61 1 93.94 111 PRO A O 1
ATOM 843 N N . LEU A 1 112 ? 2.514 36.594 1.178 1 94.75 112 LEU A N 1
ATOM 844 C CA . LEU A 1 112 ? 2.066 36.344 2.543 1 94.75 112 LEU A CA 1
ATOM 845 C C . LEU A 1 112 ? 2.432 34.938 2.984 1 94.75 112 LEU A C 1
ATOM 847 O O . LEU A 1 112 ? 2.098 33.969 2.305 1 94.75 112 LEU A O 1
ATOM 851 N N . HIS A 1 113 ? 3.145 34.844 4.082 1 96.69 113 HIS A N 1
ATOM 852 C CA . HIS A 1 113 ? 3.533 33.594 4.734 1 96.69 113 HIS A CA 1
ATOM 853 C C . HIS A 1 113 ? 4.508 32.781 3.873 1 96.69 113 HIS A C 1
ATOM 855 O O . HIS A 1 113 ? 4.691 31.594 4.078 1 96.69 113 HIS A O 1
ATOM 861 N N . GLY A 1 114 ? 5.066 33.406 2.844 1 96.56 114 GLY A N 1
ATOM 862 C CA . GLY A 1 114 ? 6.184 32.812 2.121 1 96.56 114 GLY A CA 1
ATOM 863 C C . GLY A 1 114 ? 5.75 31.891 0.992 1 96.56 114 GLY A C 1
ATOM 864 O O . GLY A 1 114 ? 4.586 31.906 0.584 1 96.56 114 GLY A O 1
ATOM 865 N N . GLU A 1 115 ? 6.707 31.094 0.482 1 95.56 115 GLU A N 1
ATOM 866 C CA . GLU A 1 115 ? 6.551 30.391 -0.786 1 95.56 115 GLU A CA 1
ATOM 867 C C . GLU A 1 115 ? 6.008 28.984 -0.568 1 95.56 115 GLU A C 1
ATOM 869 O O . GLU A 1 115 ? 5.383 28.406 -1.46 1 95.56 115 GLU A O 1
ATOM 874 N N . MET A 1 116 ? 6.16 28.422 0.601 1 97 116 MET A N 1
ATOM 875 C CA . MET A 1 116 ? 5.984 26.984 0.792 1 97 116 MET A CA 1
ATOM 876 C C . MET A 1 116 ? 4.504 26.625 0.844 1 97 116 MET A C 1
ATOM 878 O O . MET A 1 116 ? 4.113 25.531 0.417 1 97 116 MET A O 1
ATOM 882 N N . PRO A 1 117 ? 3.639 27.562 1.391 1 97.62 117 PRO A N 1
ATOM 883 C CA . PRO A 1 117 ? 2.238 27.156 1.54 1 97.62 117 PRO A CA 1
ATOM 884 C C . PRO A 1 117 ? 1.642 26.609 0.246 1 97.62 117 PRO A C 1
ATOM 886 O O . PRO A 1 117 ? 0.896 25.641 0.274 1 97.62 117 PRO A O 1
ATOM 889 N N . VAL A 1 118 ? 1.953 27.219 -0.887 1 97 118 VAL A N 1
ATOM 890 C CA . VAL A 1 118 ? 1.312 26.812 -2.135 1 97 118 VAL A CA 1
ATOM 891 C C . VAL A 1 118 ? 2.357 26.234 -3.09 1 97 118 VAL A C 1
ATOM 893 O O . VAL A 1 118 ? 2.174 26.266 -4.309 1 97 118 VAL A O 1
ATOM 896 N N . ALA A 1 119 ? 3.432 25.812 -2.533 1 96.81 119 ALA A N 1
ATOM 897 C CA . ALA A 1 119 ? 4.5 25.266 -3.365 1 96.81 119 ALA A CA 1
ATOM 898 C C . ALA A 1 119 ? 4.047 23.969 -4.055 1 96.81 119 ALA A C 1
ATOM 900 O O . ALA A 1 119 ? 3.367 23.141 -3.449 1 96.81 119 ALA A O 1
ATOM 901 N N . ALA A 1 120 ? 4.387 23.875 -5.355 1 96.88 120 ALA A N 1
ATOM 902 C CA . ALA A 1 120 ? 4.219 22.594 -6.039 1 96.88 120 ALA A CA 1
ATOM 903 C C . ALA A 1 120 ? 5.207 21.547 -5.512 1 96.88 120 ALA A C 1
ATOM 905 O O . ALA A 1 120 ? 6.418 21.781 -5.512 1 96.88 120 ALA A O 1
ATOM 906 N N . MET A 1 121 ? 4.723 20.422 -5.094 1 98.25 121 MET A N 1
ATOM 907 C CA . MET A 1 121 ? 5.578 19.359 -4.578 1 98.25 121 MET A CA 1
ATOM 908 C C . MET A 1 121 ? 6.09 18.484 -5.707 1 98.25 121 MET A C 1
ATOM 910 O O . MET A 1 121 ? 5.41 18.297 -6.719 1 98.25 121 MET A O 1
ATOM 914 N N . ASP A 1 122 ? 7.242 17.875 -5.48 1 98.31 122 ASP A N 1
ATOM 915 C CA . ASP A 1 122 ? 7.883 17.062 -6.512 1 98.31 122 ASP A CA 1
ATOM 916 C C . ASP A 1 122 ? 7.516 15.594 -6.363 1 98.31 122 ASP A C 1
ATOM 918 O O . ASP A 1 122 ? 7.625 14.82 -7.316 1 98.31 122 ASP A O 1
ATOM 922 N N . SER A 1 123 ? 7.16 15.195 -5.188 1 98 123 SER A N 1
ATOM 923 C CA . SER A 1 123 ? 6.789 13.805 -4.949 1 98 123 SER A CA 1
ATOM 924 C C . SER A 1 123 ? 5.805 13.688 -3.791 1 98 123 SER A C 1
ATOM 926 O O . SER A 1 123 ? 5.676 14.609 -2.984 1 98 123 SER A O 1
ATOM 928 N N . ALA A 1 124 ? 5.133 12.672 -3.727 1 98.81 124 ALA A N 1
ATOM 929 C CA . ALA A 1 124 ? 4.266 12.281 -2.621 1 98.81 124 ALA A CA 1
ATOM 930 C C . ALA A 1 124 ? 4.238 10.766 -2.459 1 98.81 124 ALA A C 1
ATOM 932 O O . ALA A 1 124 ? 4.406 10.023 -3.432 1 98.81 124 ALA A O 1
ATOM 933 N N . HIS A 1 125 ? 4.09 10.266 -1.293 1 98.75 125 HIS A N 1
ATOM 934 C CA . HIS A 1 125 ? 3.979 8.836 -1.03 1 98.75 125 HIS A CA 1
ATOM 935 C C . HIS A 1 125 ? 3.232 8.57 0.273 1 98.75 125 HIS A C 1
ATOM 937 O O . HIS A 1 125 ? 3.146 9.445 1.134 1 98.75 125 HIS A O 1
ATOM 943 N N . LEU A 1 126 ? 2.676 7.418 0.347 1 98.31 126 LEU A N 1
ATOM 944 C CA . LEU A 1 126 ? 2.029 6.914 1.553 1 98.31 126 LEU A CA 1
ATOM 945 C C . LEU A 1 126 ? 2.889 5.848 2.227 1 98.31 126 LEU A C 1
ATOM 947 O O . LEU A 1 126 ? 3.467 4.992 1.554 1 98.31 126 LEU A O 1
ATOM 951 N N . ILE A 1 127 ? 3.006 5.934 3.516 1 98.06 127 ILE A N 1
ATOM 952 C CA . ILE A 1 127 ? 3.699 4.914 4.293 1 98.06 127 ILE A CA 1
ATOM 953 C C . ILE A 1 127 ? 2.746 4.312 5.324 1 98.06 127 ILE A C 1
ATOM 955 O O . ILE A 1 127 ? 2.057 5.047 6.039 1 98.06 127 ILE A O 1
ATOM 959 N N . PHE A 1 128 ? 2.598 3.023 5.328 1 97.44 128 PHE A N 1
ATOM 960 C CA . PHE A 1 128 ? 1.993 2.305 6.441 1 97.44 128 PHE A CA 1
ATOM 961 C C . PHE A 1 128 ? 3.064 1.685 7.332 1 97.44 128 PHE A C 1
ATOM 963 O O . PHE A 1 128 ? 4.051 1.136 6.836 1 97.44 128 PHE A O 1
ATOM 970 N N . GLY A 1 129 ? 2.902 1.79 8.664 1 95.44 129 GLY A N 1
ATOM 971 C CA . GLY A 1 129 ? 3.877 1.222 9.578 1 95.44 129 GLY A CA 1
ATOM 972 C C . GLY A 1 129 ? 3.346 1.068 10.992 1 95.44 129 GLY A C 1
ATOM 973 O O . GLY A 1 129 ? 2.145 1.204 11.227 1 95.44 129 GLY A O 1
ATOM 974 N N . THR A 1 130 ? 4.23 0.638 11.914 1 93.81 130 THR A N 1
ATOM 975 C CA . THR A 1 130 ? 3.945 0.535 13.336 1 93.81 130 THR A CA 1
ATOM 976 C C . THR A 1 130 ? 5.078 1.139 14.164 1 93.81 130 THR A C 1
ATOM 978 O O . THR A 1 130 ? 6.254 0.944 13.844 1 93.81 130 THR A O 1
ATOM 981 N N . ASP A 1 131 ? 4.75 1.928 15.117 1 93.56 131 ASP A N 1
ATOM 982 C CA . ASP A 1 131 ? 5.734 2.453 16.062 1 93.56 131 ASP A CA 1
ATOM 983 C C . ASP A 1 131 ? 5.277 2.26 17.5 1 93.56 131 ASP A C 1
ATOM 985 O O . ASP A 1 131 ? 4.449 1.389 17.781 1 93.56 131 ASP A O 1
ATOM 989 N N . GLY A 1 132 ? 5.941 2.881 18.422 1 92.12 132 GLY A N 1
ATOM 990 C CA . GLY A 1 132 ? 5.637 2.713 19.828 1 92.12 132 GLY A CA 1
ATOM 991 C C . GLY A 1 132 ? 4.188 3.014 20.172 1 92.12 132 GLY A C 1
ATOM 992 O O . GLY A 1 132 ? 3.654 2.502 21.156 1 92.12 132 GLY A O 1
ATOM 993 N N . GLN A 1 133 ? 3.518 3.818 19.297 1 93.31 133 GLN A N 1
ATOM 994 C CA . GLN A 1 133 ? 2.131 4.203 19.547 1 93.31 133 GLN A CA 1
ATOM 995 C C . GLN A 1 133 ? 1.167 3.309 18.766 1 93.31 133 GLN A C 1
ATOM 997 O O . GLN A 1 133 ? -0.052 3.441 18.906 1 93.31 133 GLN A O 1
ATOM 1002 N N . GLY A 1 134 ? 1.757 2.361 17.984 1 94.06 134 GLY A N 1
ATOM 1003 C CA . GLY A 1 134 ? 0.925 1.444 17.219 1 94.06 134 GLY A CA 1
ATOM 1004 C C . GLY A 1 134 ? 0.984 1.689 15.727 1 94.06 134 GLY A C 1
ATOM 1005 O O . GLY A 1 134 ? 1.938 2.289 15.234 1 94.06 134 GLY A O 1
ATOM 1006 N N . PRO A 1 135 ? -0.076 1.13 15.016 1 96.06 135 PRO A N 1
ATOM 1007 C CA . PRO A 1 135 ? -0.115 1.33 13.562 1 96.06 135 PRO A CA 1
ATOM 1008 C C . PRO A 1 135 ? -0.293 2.797 13.18 1 96.06 135 PRO A C 1
ATOM 1010 O O . PRO A 1 135 ? -1.035 3.527 13.836 1 96.06 135 PRO A O 1
ATOM 1013 N N . PHE A 1 136 ? 0.368 3.156 12.102 1 97.69 136 PHE A N 1
ATOM 1014 C CA . PHE A 1 136 ? 0.2 4.516 11.609 1 97.69 136 PHE A CA 1
ATOM 1015 C C . PHE A 1 136 ? 0.158 4.531 10.086 1 97.69 136 PHE A C 1
ATOM 1017 O O . PHE A 1 136 ? 0.565 3.564 9.438 1 97.69 136 PHE A O 1
ATOM 1024 N N . VAL A 1 137 ? -0.409 5.531 9.516 1 98.25 137 VAL A N 1
ATOM 1025 C CA . VAL A 1 137 ? -0.303 5.906 8.109 1 98.25 137 VAL A CA 1
ATOM 1026 C C . VAL A 1 137 ? 0.286 7.312 7.992 1 98.25 137 VAL A C 1
ATOM 1028 O O . VAL A 1 137 ? 0.031 8.172 8.844 1 98.25 137 VAL A O 1
ATOM 1031 N N . GLU A 1 138 ? 1.132 7.535 6.996 1 98.56 138 GLU A N 1
ATOM 1032 C CA . GLU A 1 138 ? 1.839 8.805 6.859 1 98.56 138 GLU A CA 1
ATOM 1033 C C . GLU A 1 138 ? 1.885 9.258 5.402 1 98.56 138 GLU A C 1
ATOM 1035 O O . GLU A 1 138 ? 2.17 8.453 4.508 1 98.56 138 GLU A O 1
ATOM 1040 N N . LEU A 1 139 ? 1.485 10.453 5.152 1 98.88 139 LEU A N 1
ATOM 1041 C CA . LEU A 1 139 ? 1.791 11.094 3.877 1 98.88 139 LEU A CA 1
ATOM 1042 C C . LEU A 1 139 ? 3.154 11.773 3.922 1 98.88 139 LEU A C 1
ATOM 1044 O O . LEU A 1 139 ? 3.426 12.57 4.82 1 98.88 139 LEU A O 1
ATOM 1048 N N . GLY A 1 140 ? 4.004 11.43 3.021 1 98.75 140 GLY A N 1
ATOM 1049 C CA . GLY A 1 140 ? 5.273 12.109 2.82 1 98.75 140 GLY A CA 1
ATOM 1050 C C . GLY A 1 140 ? 5.441 12.664 1.419 1 98.75 140 GLY A C 1
ATOM 1051 O O . GLY A 1 140 ? 4.648 12.359 0.526 1 98.75 140 GLY A O 1
ATOM 1052 N N . GLY A 1 141 ? 6.418 13.453 1.246 1 98.5 141 GLY A N 1
ATOM 1053 C CA . GLY A 1 141 ? 6.789 14.055 -0.023 1 98.5 141 GLY A CA 1
ATOM 1054 C C . GLY A 1 141 ? 7.949 15.031 0.097 1 98.5 141 GLY A C 1
ATOM 1055 O O . GLY A 1 141 ? 8.516 15.195 1.178 1 98.5 141 GLY A O 1
ATOM 1056 N N . HIS A 1 142 ? 8.359 15.547 -1.095 1 98.56 142 HIS A N 1
ATOM 1057 C CA . HIS A 1 142 ? 9.414 16.547 -1.01 1 98.56 142 HIS A CA 1
ATOM 1058 C C . HIS A 1 142 ? 9.281 17.578 -2.127 1 98.56 142 HIS A C 1
ATOM 1060 O O . HIS A 1 142 ? 8.562 17.359 -3.104 1 98.56 142 HIS A O 1
ATOM 1066 N N . ARG A 1 143 ? 9.812 18.719 -1.855 1 98 143 ARG A N 1
ATOM 1067 C CA . ARG A 1 143 ? 10.023 19.781 -2.822 1 98 143 ARG A CA 1
ATOM 1068 C C . ARG A 1 143 ? 11.5 20.188 -2.885 1 98 143 ARG A C 1
ATOM 1070 O O . ARG A 1 143 ? 12.109 20.484 -1.856 1 98 143 ARG A O 1
ATOM 1077 N N . ASP A 1 144 ? 12.031 20.125 -4.102 1 96.56 144 ASP A N 1
ATOM 1078 C CA . ASP A 1 144 ? 13.344 20.719 -4.336 1 96.56 144 ASP A CA 1
ATOM 1079 C C . ASP A 1 144 ? 13.227 22.156 -4.836 1 96.56 144 ASP A C 1
ATOM 1081 O O . ASP A 1 144 ? 12.719 22.391 -5.934 1 96.56 144 ASP A O 1
ATOM 1085 N N . HIS A 1 145 ? 13.609 23.078 -3.988 1 95.62 145 HIS A N 1
ATOM 1086 C CA . HIS A 1 145 ? 13.664 24.484 -4.355 1 95.62 145 HIS A CA 1
ATOM 1087 C C . HIS A 1 145 ? 15.055 24.875 -4.824 1 95.62 145 HIS A C 1
ATOM 1089 O O . HIS A 1 145 ? 16.016 24.859 -4.043 1 95.62 145 HIS A O 1
ATOM 1095 N N . VAL A 1 146 ? 15.133 25.203 -6.121 1 91.25 146 VAL A N 1
ATOM 1096 C CA . VAL A 1 146 ? 16.438 25.547 -6.688 1 91.25 146 VAL A CA 1
ATOM 1097 C C . VAL A 1 146 ? 16.328 26.891 -7.414 1 91.25 146 VAL A C 1
ATOM 1099 O O . VAL A 1 146 ? 15.57 27.031 -8.383 1 91.25 146 VAL A O 1
ATOM 1102 N N . VAL A 1 147 ? 16.984 27.828 -6.949 1 84.44 147 VAL A N 1
ATOM 1103 C CA . VAL A 1 147 ? 17.109 29.125 -7.598 1 84.44 147 VAL A CA 1
ATOM 1104 C C . VAL A 1 147 ? 18.578 29.375 -7.984 1 84.44 147 VAL A C 1
ATOM 1106 O O . VAL A 1 147 ? 19.469 29.25 -7.145 1 84.44 147 VAL A O 1
ATOM 1109 N N . GLY A 1 148 ? 18.766 29.672 -9.203 1 82.44 148 GLY A N 1
ATOM 1110 C CA . GLY A 1 148 ? 20.109 29.984 -9.633 1 82.44 148 GLY A CA 1
ATOM 1111 C C . GLY A 1 148 ? 20.75 31.094 -8.82 1 82.44 148 GLY A C 1
ATOM 1112 O O . GLY A 1 148 ? 20.156 32.156 -8.664 1 82.44 148 GLY A O 1
ATOM 1113 N N . PHE A 1 149 ? 21.906 30.969 -8.273 1 83.25 149 PHE A N 1
ATOM 1114 C CA . PHE A 1 149 ? 22.641 31.922 -7.449 1 83.25 149 PHE A CA 1
ATOM 1115 C C . PHE A 1 149 ? 21.844 32.281 -6.199 1 83.25 149 PHE A C 1
ATOM 1117 O O . PHE A 1 149 ? 22.047 33.344 -5.609 1 83.25 149 PHE A O 1
ATOM 1124 N N . GLY A 1 150 ? 20.938 31.438 -5.922 1 86.62 150 GLY A N 1
ATOM 1125 C CA . GLY A 1 150 ? 20.078 31.641 -4.773 1 86.62 150 GLY A CA 1
ATOM 1126 C C . GLY A 1 150 ? 19.922 30.406 -3.9 1 86.62 150 GLY A C 1
ATOM 1127 O O . GLY A 1 150 ? 20.781 29.531 -3.916 1 86.62 150 GLY A O 1
ATOM 1128 N N . PRO A 1 151 ? 18.922 30.438 -3.098 1 90.81 151 PRO A N 1
ATOM 1129 C CA . PRO A 1 151 ? 18.734 29.328 -2.164 1 90.81 151 PRO A CA 1
ATOM 1130 C C . PRO A 1 151 ? 18.438 28 -2.871 1 90.81 151 PRO A C 1
ATOM 1132 O O . PRO A 1 151 ? 17.734 27.984 -3.887 1 90.81 151 PRO A O 1
ATOM 1135 N N . ASN A 1 152 ? 19.062 26.969 -2.418 1 94.75 152 ASN A N 1
ATOM 1136 C CA . ASN A 1 152 ? 18.859 25.578 -2.791 1 94.75 152 ASN A CA 1
ATOM 1137 C C . ASN A 1 152 ? 18.547 24.719 -1.575 1 94.75 152 ASN A C 1
ATOM 1139 O O . ASN A 1 152 ? 19.422 24.422 -0.769 1 94.75 152 ASN A O 1
ATOM 1143 N N . TYR A 1 153 ? 17.203 24.344 -1.463 1 98.06 153 TYR A N 1
ATOM 1144 C CA . TYR A 1 153 ? 16.844 23.531 -0.303 1 98.06 153 TYR A CA 1
ATOM 1145 C C . TYR A 1 153 ? 15.891 22.422 -0.691 1 98.06 153 TYR A C 1
ATOM 1147 O O . TYR A 1 153 ? 15.227 22.5 -1.727 1 98.06 153 TYR A O 1
ATOM 1155 N N . ARG A 1 154 ? 15.906 21.375 0.05 1 98.5 154 ARG A N 1
ATOM 1156 C CA . ARG A 1 154 ? 14.867 20.344 -0.001 1 98.5 154 ARG A CA 1
ATOM 1157 C C . ARG A 1 154 ? 13.969 20.406 1.227 1 98.5 154 ARG A C 1
ATOM 1159 O O . ARG A 1 154 ? 14.445 20.375 2.361 1 98.5 154 ARG A O 1
ATOM 1166 N N . ALA A 1 155 ? 12.672 20.562 0.965 1 98.88 155 ALA A N 1
ATOM 1167 C CA . ALA A 1 155 ? 11.648 20.484 2.002 1 98.88 155 ALA A CA 1
ATOM 1168 C C . ALA A 1 155 ? 10.961 19.125 2.004 1 98.88 155 ALA A C 1
ATOM 1170 O O . ALA A 1 155 ? 10.57 18.625 0.951 1 98.88 155 ALA A O 1
ATOM 1171 N N . THR A 1 156 ? 10.844 18.469 3.156 1 98.81 156 THR A N 1
ATOM 1172 C CA . THR A 1 156 ? 10.227 17.156 3.299 1 98.81 156 THR A CA 1
ATOM 1173 C C . THR A 1 156 ? 9.164 17.188 4.391 1 98.81 156 THR A C 1
ATOM 1175 O O . THR A 1 156 ? 9.43 16.812 5.531 1 98.81 156 THR A O 1
ATOM 1178 N N . PRO A 1 157 ? 7.969 17.594 4.051 1 98.88 157 PRO A N 1
ATOM 1179 C CA . PRO A 1 157 ? 6.879 17.531 5.027 1 98.88 157 PRO A CA 1
ATOM 1180 C C . PRO A 1 157 ? 6.34 16.109 5.223 1 98.88 157 PRO A C 1
ATOM 1182 O O . PRO A 1 157 ? 6.445 15.273 4.32 1 98.88 157 PRO A O 1
ATOM 1185 N N . ARG A 1 158 ? 5.809 15.867 6.414 1 98.75 158 ARG A N 1
ATOM 1186 C CA . ARG A 1 158 ? 5.145 14.609 6.738 1 98.75 158 ARG A CA 1
ATOM 1187 C C . ARG A 1 158 ? 3.926 14.844 7.621 1 98.75 158 ARG A C 1
ATOM 1189 O O . ARG A 1 158 ? 3.934 15.727 8.477 1 98.75 158 ARG A O 1
ATOM 1196 N N . VAL A 1 159 ? 2.916 14.086 7.383 1 98.88 159 VAL A N 1
ATOM 1197 C CA . VAL A 1 159 ? 1.721 14.055 8.219 1 98.88 159 VAL A CA 1
ATOM 1198 C C . VAL A 1 159 ? 1.389 12.609 8.594 1 98.88 159 VAL A C 1
ATOM 1200 O O . VAL A 1 159 ? 1.183 11.773 7.715 1 98.88 159 VAL A O 1
ATOM 1203 N N . ARG A 1 160 ? 1.305 12.289 9.844 1 98.62 160 ARG A N 1
ATOM 1204 C CA . ARG A 1 160 ? 1.101 10.922 10.312 1 98.62 160 ARG A CA 1
ATOM 1205 C C . ARG A 1 160 ? -0.136 10.828 11.203 1 98.62 160 ARG A C 1
ATOM 1207 O O . ARG A 1 160 ? -0.38 11.711 12.031 1 98.62 160 ARG A O 1
ATOM 1214 N N . LEU A 1 161 ? -0.901 9.867 11.023 1 98.38 161 LEU A N 1
ATOM 1215 C CA . LEU A 1 161 ? -2.064 9.531 11.836 1 98.38 161 LEU A CA 1
ATOM 1216 C C . LEU A 1 161 ? -1.914 8.141 12.445 1 98.38 161 LEU A C 1
ATOM 1218 O O . LEU A 1 161 ? -1.48 7.207 11.773 1 98.38 161 LEU A O 1
ATOM 1222 N N . HIS A 1 162 ? -2.219 8.016 13.734 1 98.06 162 HIS A N 1
ATOM 1223 C CA . HIS A 1 162 ? -2.305 6.699 14.367 1 98.06 162 HIS A CA 1
ATOM 1224 C C . HIS A 1 162 ? -3.74 6.184 14.367 1 98.06 162 HIS A C 1
ATOM 1226 O O . HIS A 1 162 ? -4.688 6.969 14.305 1 98.06 162 HIS A O 1
ATOM 1232 N N . ALA A 1 163 ? -3.928 4.926 14.43 1 96.75 163 ALA A N 1
ATOM 1233 C CA . ALA A 1 163 ? -5.184 4.242 14.141 1 96.75 163 ALA A CA 1
ATOM 1234 C C . ALA A 1 163 ? -6.273 4.656 15.125 1 96.75 163 ALA A C 1
ATOM 1236 O O . ALA A 1 163 ? -7.453 4.699 14.773 1 96.75 163 ALA A O 1
ATOM 1237 N N . GLU A 1 164 ? -5.867 4.973 16.344 1 95.75 164 GLU A N 1
ATOM 1238 C CA . GLU A 1 164 ? -6.875 5.223 17.375 1 95.75 164 GLU A CA 1
ATOM 1239 C C . GLU A 1 164 ? -6.781 6.645 17.906 1 95.75 164 GLU A C 1
ATOM 1241 O O . GLU A 1 164 ? -7.305 6.945 18.984 1 95.75 164 GLU A O 1
ATOM 1246 N N . ASP A 1 165 ? -6.094 7.473 17.188 1 94.81 165 ASP A N 1
ATOM 1247 C CA . ASP A 1 165 ? -5.84 8.812 17.703 1 94.81 165 ASP A CA 1
ATOM 1248 C C . ASP A 1 165 ? -6.59 9.867 16.891 1 94.81 165 ASP A C 1
ATOM 1250 O O . ASP A 1 165 ? -6.961 9.625 15.734 1 94.81 165 ASP A O 1
ATOM 1254 N N . ALA A 1 166 ? -6.844 10.945 17.531 1 98.44 166 ALA A N 1
ATOM 1255 C CA . ALA A 1 166 ? -7.387 12.117 16.859 1 98.44 166 ALA A CA 1
ATOM 1256 C C . ALA A 1 166 ? -6.379 13.266 16.859 1 98.44 166 ALA A C 1
ATOM 1258 O O . ALA A 1 166 ? -6.742 14.422 16.625 1 98.44 166 ALA A O 1
ATOM 1259 N N . LEU A 1 167 ? -5.176 12.945 17.234 1 98.62 167 LEU A N 1
ATOM 1260 C CA . LEU A 1 167 ? -4.055 13.867 17.062 1 98.62 167 LEU A CA 1
ATOM 1261 C C . LEU A 1 167 ? -3.287 13.555 15.781 1 98.62 167 LEU A C 1
ATOM 1263 O O . LEU A 1 167 ? -3.162 12.391 15.398 1 98.62 167 LEU A O 1
ATOM 1267 N N . ILE A 1 168 ? -2.834 14.578 15.164 1 98.88 168 ILE A N 1
ATOM 1268 C CA . ILE A 1 168 ? -2.092 14.508 13.914 1 98.88 168 ILE A CA 1
ATOM 1269 C C . ILE A 1 168 ? -0.635 14.891 14.156 1 98.88 168 ILE A C 1
ATOM 1271 O O . ILE A 1 168 ? -0.348 15.977 14.664 1 98.88 168 ILE A O 1
ATOM 1275 N N . ALA A 1 169 ? 0.294 14.047 13.875 1 98.75 169 ALA A N 1
ATOM 1276 C CA . ALA A 1 169 ? 1.709 14.406 13.906 1 98.75 169 ALA A CA 1
ATOM 1277 C C . ALA A 1 169 ? 2.137 15.062 12.594 1 98.75 169 ALA A C 1
ATOM 1279 O O . ALA A 1 169 ? 2.023 14.461 11.523 1 98.75 169 ALA A O 1
ATOM 1280 N N . VAL A 1 170 ? 2.586 16.297 12.664 1 98.88 170 VAL A N 1
ATOM 1281 C CA . VAL A 1 170 ? 3.02 17.062 11.5 1 98.88 170 VAL A CA 1
ATOM 1282 C C . VAL A 1 170 ? 4.496 17.438 11.648 1 98.88 170 VAL A C 1
ATOM 1284 O O . VAL A 1 170 ? 4.945 17.797 12.742 1 98.88 170 VAL A O 1
ATOM 1287 N N . GLU A 1 171 ? 5.25 17.281 10.562 1 98.81 171 GLU A N 1
ATOM 1288 C CA . GLU A 1 171 ? 6.648 17.703 10.602 1 98.81 171 GLU A CA 1
ATOM 1289 C C . GLU A 1 171 ? 7.086 18.297 9.273 1 98.81 171 GLU A C 1
ATOM 1291 O O . GLU A 1 171 ? 6.738 17.781 8.211 1 98.81 171 GLU A O 1
ATOM 1296 N N . MET A 1 172 ? 7.746 19.375 9.328 1 98.88 172 MET A N 1
ATOM 1297 C CA . MET A 1 172 ? 8.523 19.906 8.211 1 98.88 172 MET A CA 1
ATOM 1298 C C . MET A 1 172 ? 10.023 19.719 8.453 1 98.88 172 MET A C 1
ATOM 1300 O O . MET A 1 172 ? 10.539 20.094 9.5 1 98.88 172 MET A O 1
ATOM 1304 N N . ALA A 1 173 ? 10.672 19.078 7.531 1 98.81 173 ALA A N 1
ATOM 1305 C CA . ALA A 1 173 ? 12.133 19.016 7.516 1 98.81 173 ALA A CA 1
ATOM 1306 C C . ALA A 1 173 ? 12.703 19.781 6.324 1 98.81 173 ALA A C 1
ATOM 1308 O O . ALA A 1 173 ? 12.164 19.703 5.219 1 98.81 173 ALA A O 1
ATOM 1309 N N . VAL A 1 174 ? 13.766 20.562 6.59 1 98.69 174 VAL A N 1
ATOM 1310 C CA . VAL A 1 174 ? 14.391 21.359 5.543 1 98.69 174 VAL A CA 1
ATOM 1311 C C . VAL A 1 174 ? 15.898 21.109 5.527 1 98.69 174 VAL A C 1
ATOM 1313 O O . VAL A 1 174 ? 16.562 21.156 6.57 1 98.69 174 VAL A O 1
ATOM 1316 N N . GLU A 1 175 ? 16.359 20.797 4.355 1 98.69 175 GLU A N 1
ATOM 1317 C CA . GLU A 1 175 ? 17.797 20.641 4.156 1 98.69 175 GLU A CA 1
ATOM 1318 C C . GLU A 1 175 ? 18.359 21.719 3.236 1 98.69 175 GLU A C 1
ATOM 1320 O O . GLU A 1 175 ? 17.859 21.906 2.125 1 98.69 175 GLU A O 1
ATOM 1325 N N . ASN A 1 176 ? 19.391 22.438 3.744 1 98.25 176 ASN A N 1
ATOM 1326 C CA . ASN A 1 176 ? 20.109 23.375 2.877 1 98.25 176 ASN A CA 1
ATOM 1327 C C . ASN A 1 176 ? 21.094 22.641 1.972 1 98.25 176 ASN A C 1
ATOM 1329 O O . ASN A 1 176 ? 22.094 22.109 2.445 1 98.25 176 ASN A O 1
ATOM 1333 N N . ARG A 1 177 ? 20.812 22.672 0.726 1 96.81 177 ARG A N 1
ATOM 1334 C CA . ARG A 1 177 ? 21.641 21.938 -0.229 1 96.81 177 ARG A CA 1
ATOM 1335 C C . ARG A 1 177 ? 22.578 22.875 -0.972 1 96.81 177 ARG A C 1
ATOM 1337 O O . ARG A 1 177 ? 23.203 22.484 -1.964 1 96.81 177 ARG A O 1
ATOM 1344 N N . SER A 1 178 ? 22.641 24.094 -0.473 1 93.19 178 SER A N 1
ATOM 1345 C CA . SER A 1 178 ? 23.578 25.078 -1.015 1 93.19 178 SER A CA 1
ATOM 1346 C C . SER A 1 178 ? 24.938 25 -0.314 1 93.19 178 SER A C 1
ATOM 1348 O O . SER A 1 178 ? 25.031 24.469 0.794 1 93.19 178 SER A O 1
ATOM 1350 N N . ALA A 1 179 ? 25.953 25.562 -1.027 1 93.94 179 ALA A N 1
ATOM 1351 C CA . ALA A 1 179 ? 27.281 25.672 -0.428 1 93.94 179 ALA A CA 1
ATOM 1352 C C . ALA A 1 179 ? 27.359 26.859 0.524 1 93.94 179 ALA A C 1
ATOM 1354 O O . ALA A 1 179 ? 28.359 27.047 1.228 1 93.94 179 ALA A O 1
ATOM 1355 N N . HIS A 1 180 ? 26.328 27.672 0.646 1 94.81 180 HIS A N 1
ATOM 1356 C CA . HIS A 1 180 ? 26.266 28.875 1.48 1 94.81 180 HIS A CA 1
ATOM 1357 C C . HIS A 1 180 ? 25.156 28.766 2.518 1 94.81 180 HIS A C 1
ATOM 1359 O O . HIS A 1 180 ? 24.203 28 2.34 1 94.81 180 HIS A O 1
ATOM 1365 N N . PRO A 1 181 ? 25.312 29.531 3.588 1 96.19 181 PRO A N 1
ATOM 1366 C CA . PRO A 1 181 ? 24.219 29.562 4.559 1 96.19 181 PRO A CA 1
ATOM 1367 C C . PRO A 1 181 ? 22.891 30.031 3.943 1 96.19 181 PRO A C 1
ATOM 1369 O O . PRO A 1 181 ? 22.891 30.859 3.033 1 96.19 181 PRO A O 1
ATOM 1372 N N . MET A 1 182 ? 21.812 29.422 4.465 1 96.69 182 MET A N 1
ATOM 1373 C CA . MET A 1 182 ? 20.484 29.766 3.998 1 96.69 182 MET A CA 1
ATOM 1374 C C . MET A 1 182 ? 19.641 30.344 5.133 1 96.69 182 MET A C 1
ATOM 1376 O O . MET A 1 182 ? 19.656 29.828 6.25 1 96.69 182 MET A O 1
ATOM 1380 N N . GLU A 1 183 ? 19 31.438 4.855 1 97.44 183 GLU A N 1
ATOM 1381 C CA . GLU A 1 183 ? 18.047 31.969 5.82 1 97.44 183 GLU A CA 1
ATOM 1382 C C . GLU A 1 183 ? 16.781 31.125 5.879 1 97.44 183 GLU A C 1
ATOM 1384 O 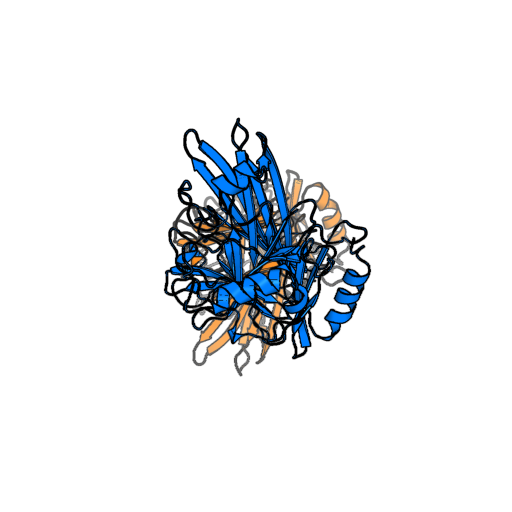O . GLU A 1 183 ? 16.344 30.578 4.863 1 97.44 183 GLU A O 1
ATOM 1389 N N . LEU A 1 184 ? 16.297 30.953 7.07 1 98.38 184 LEU A N 1
ATOM 1390 C CA . LEU A 1 184 ? 15.148 30.062 7.289 1 98.38 184 LEU A CA 1
ATOM 1391 C C . LEU A 1 184 ? 14.125 30.719 8.203 1 98.38 184 LEU A C 1
ATOM 1393 O O . LEU A 1 184 ? 14.469 31.203 9.281 1 98.38 184 LEU A O 1
ATOM 1397 N N . MET A 1 185 ? 12.93 30.828 7.746 1 98.75 185 MET A N 1
ATOM 1398 C CA . MET A 1 185 ? 11.766 31.266 8.516 1 98.75 185 MET A CA 1
ATOM 1399 C C . MET A 1 185 ? 10.617 30.266 8.367 1 98.75 185 MET A C 1
ATOM 1401 O O . MET A 1 185 ? 10.203 29.953 7.25 1 98.75 185 MET A O 1
ATOM 1405 N N . TYR A 1 186 ? 10.133 29.766 9.461 1 98.75 186 TYR A N 1
ATOM 1406 C CA . TYR A 1 186 ? 9.094 28.75 9.367 1 98.75 186 TYR A CA 1
ATOM 1407 C C . TYR A 1 186 ? 8.055 28.938 10.469 1 98.75 186 TYR A C 1
ATOM 1409 O O . TYR A 1 186 ? 8.383 29.359 11.578 1 98.75 186 TYR A O 1
ATOM 1417 N N . MET A 1 187 ? 6.797 28.594 10.141 1 98.88 187 MET A N 1
ATOM 1418 C CA . MET A 1 187 ? 5.664 28.516 11.055 1 98.88 187 MET A CA 1
ATOM 1419 C C . MET A 1 187 ? 4.688 27.438 10.625 1 98.88 187 MET A C 1
ATOM 1421 O O . MET A 1 187 ? 4.395 27.281 9.438 1 98.88 187 MET A O 1
ATOM 1425 N N . LEU A 1 188 ? 4.316 26.562 11.547 1 98.94 188 LEU A N 1
ATOM 1426 C CA . LEU A 1 188 ? 3.137 25.766 11.242 1 98.94 188 LEU A CA 1
ATOM 1427 C C . LEU A 1 188 ? 1.858 26.531 11.547 1 98.94 188 LEU A C 1
ATOM 1429 O O . LEU A 1 188 ? 1.524 26.766 12.711 1 98.94 188 LEU A O 1
ATOM 1433 N N . HIS A 1 189 ? 1.208 26.953 10.5 1 98.81 189 HIS A N 1
ATOM 1434 C CA . HIS A 1 189 ? 0.011 27.781 10.602 1 98.81 189 HIS A CA 1
ATOM 1435 C C . HIS A 1 189 ? -1.248 26.922 10.672 1 98.81 189 HIS A C 1
ATOM 1437 O O . HIS A 1 189 ? -1.839 26.609 9.633 1 98.81 189 HIS A O 1
ATOM 1443 N N . ALA A 1 190 ? -1.659 26.641 11.883 1 98.75 190 ALA A N 1
ATOM 1444 C CA . ALA A 1 190 ? -2.844 25.812 12.102 1 98.75 190 ALA A CA 1
ATOM 1445 C C . ALA A 1 190 ? -4.074 26.672 12.359 1 98.75 190 ALA A C 1
ATOM 1447 O O . ALA A 1 190 ? -4.102 27.453 13.312 1 98.75 190 ALA A O 1
ATOM 1448 N N . ASN A 1 191 ? -5.07 26.469 11.523 1 98.62 191 ASN A N 1
ATOM 1449 C CA . ASN A 1 191 ? -6.266 27.312 11.547 1 98.62 191 ASN A CA 1
ATOM 1450 C C . ASN A 1 191 ? -7.453 26.578 12.164 1 98.62 191 ASN A C 1
ATOM 1452 O O . ASN A 1 191 ? -8.383 26.188 11.461 1 98.62 191 ASN A O 1
ATOM 1456 N N . PHE A 1 192 ? -7.441 26.531 13.461 1 98.88 192 PHE A N 1
ATOM 1457 C CA . PHE A 1 192 ? -8.539 25.875 14.164 1 98.88 192 PHE A CA 1
ATOM 1458 C C . PHE A 1 192 ? -9.805 26.719 14.086 1 98.88 192 PHE A C 1
ATOM 1460 O O . PHE A 1 192 ? -9.742 27.953 14.031 1 98.88 192 PHE A O 1
ATOM 1467 N N . ASP A 1 193 ? -10.891 26.094 14.164 1 98.56 193 ASP A N 1
ATOM 1468 C CA . ASP A 1 193 ? -12.211 26.719 14.148 1 98.56 193 ASP A CA 1
ATOM 1469 C C . ASP A 1 193 ? -12.391 27.656 15.344 1 98.56 193 ASP A C 1
ATOM 1471 O O . ASP A 1 193 ? -11.945 27.344 16.453 1 98.56 193 ASP A O 1
ATOM 1475 N N . PHE A 1 194 ? -13.016 28.797 15.078 1 98.56 194 PHE A N 1
ATOM 1476 C CA . PHE A 1 194 ? -13.414 29.688 16.156 1 98.56 194 PHE A CA 1
ATOM 1477 C C . PHE A 1 194 ? -14.672 29.188 16.859 1 98.56 194 PHE A C 1
ATOM 1479 O O . PHE A 1 194 ? -15.68 28.922 16.203 1 98.56 194 PHE A O 1
ATOM 1486 N N . VAL A 1 195 ? -14.578 29.062 18.125 1 98.19 195 VAL A N 1
ATOM 1487 C CA . VAL A 1 195 ? -15.719 28.625 18.922 1 98.19 195 VAL A CA 1
ATOM 1488 C C . VAL A 1 195 ? -15.961 29.609 20.062 1 98.19 195 VAL A C 1
ATOM 1490 O O . VAL A 1 195 ? -15.125 29.75 20.953 1 98.19 195 VAL A O 1
ATOM 1493 N N . THR A 1 196 ? -17.141 30.234 20 1 98.06 196 THR A N 1
ATOM 1494 C CA . THR A 1 196 ? -17.484 31.156 21.078 1 98.06 196 THR A CA 1
ATOM 1495 C C . THR A 1 196 ? -17.438 30.453 22.422 1 98.06 196 THR A C 1
ATOM 1497 O O . THR A 1 196 ? -18 29.375 22.594 1 98.06 196 THR A O 1
ATOM 1500 N N . GLY A 1 197 ? -16.766 31.078 23.312 1 98.31 197 GLY A N 1
ATOM 1501 C CA . GLY A 1 197 ? -16.688 30.547 24.672 1 98.31 197 GLY A CA 1
ATOM 1502 C C . GLY A 1 197 ? -15.5 29.609 24.859 1 98.31 197 GLY A C 1
ATOM 1503 O O . GLY A 1 197 ? -15.266 29.125 25.969 1 98.31 197 GLY A O 1
ATOM 1504 N N . GLY A 1 198 ? -14.742 29.391 23.828 1 98.62 198 GLY A N 1
ATOM 1505 C CA . GLY A 1 198 ? -13.539 28.578 23.984 1 98.62 198 GLY A CA 1
ATOM 1506 C C . GLY A 1 198 ? -12.57 29.141 25 1 98.62 198 GLY A C 1
ATOM 1507 O O . GLY A 1 198 ? -12.391 30.359 25.094 1 98.62 198 GLY A O 1
ATOM 1508 N N . ARG A 1 199 ? -11.984 28.266 25.75 1 98.69 199 ARG A N 1
ATOM 1509 C CA . ARG A 1 199 ? -11.023 28.672 26.766 1 98.69 199 ARG A CA 1
ATOM 1510 C C . ARG A 1 199 ? -9.617 28.219 26.422 1 98.69 199 ARG A C 1
ATOM 1512 O O . ARG A 1 199 ? -9.367 27.016 26.234 1 98.69 199 ARG A O 1
ATOM 1519 N N . ILE A 1 200 ? -8.758 29.141 26.391 1 98.5 200 ILE A N 1
ATOM 1520 C CA . ILE A 1 200 ? -7.371 28.844 26.062 1 98.5 200 ILE A CA 1
ATOM 1521 C C . ILE A 1 200 ? -6.617 28.422 27.312 1 98.5 200 ILE A C 1
ATOM 1523 O O . ILE A 1 200 ? -6.711 29.094 28.359 1 98.5 200 ILE A O 1
ATOM 1527 N N . VAL A 1 201 ? -5.996 27.297 27.234 1 98.06 201 VAL A N 1
ATOM 1528 C CA . VAL A 1 201 ? -5.121 26.781 28.297 1 98.06 201 VAL A CA 1
ATOM 1529 C C . VAL A 1 201 ? -3.676 26.766 27.797 1 98.06 201 VAL A C 1
ATOM 1531 O O . VAL A 1 201 ? -3.373 26.141 26.781 1 98.06 201 VAL A O 1
ATOM 1534 N N . GLN A 1 202 ? -2.789 27.438 28.516 1 97.75 202 GLN A N 1
ATOM 1535 C CA . GLN A 1 202 ? -1.397 27.562 28.094 1 97.75 202 GLN A CA 1
ATOM 1536 C C . GLN A 1 202 ? -0.454 27.531 29.297 1 97.75 202 GLN A C 1
ATOM 1538 O O . GLN A 1 202 ? -0.854 27.859 30.406 1 97.75 202 GLN A O 1
ATOM 1543 N N . ALA A 1 203 ? 0.758 27.141 29.047 1 96.19 203 ALA A N 1
ATOM 1544 C CA . ALA A 1 203 ? 1.785 27.125 30.094 1 96.19 203 ALA A CA 1
ATOM 1545 C C . ALA A 1 203 ? 2.52 28.469 30.156 1 96.19 203 ALA A C 1
ATOM 1547 O O . ALA A 1 203 ? 3.752 28.5 30.172 1 96.19 203 ALA A O 1
ATOM 1548 N N . ALA A 1 204 ? 1.855 29.484 30.062 1 96.06 204 ALA A N 1
ATOM 1549 C CA . ALA A 1 204 ? 2.305 30.859 30.219 1 96.06 204 ALA A CA 1
ATOM 1550 C C . ALA A 1 204 ? 1.213 31.719 30.844 1 96.06 204 ALA A C 1
ATOM 1552 O O . ALA A 1 204 ? 0.031 31.562 30.531 1 96.06 204 ALA A O 1
ATOM 1553 N N . PRO A 1 205 ? 1.611 32.625 31.828 1 95.56 205 PRO A N 1
ATOM 1554 C CA . PRO A 1 205 ? 0.571 33.469 32.406 1 95.56 205 PRO A CA 1
ATOM 1555 C C . PRO A 1 205 ? -0.002 34.469 31.391 1 95.56 205 PRO A C 1
ATOM 1557 O O . PRO A 1 205 ? 0.664 34.812 30.422 1 95.56 205 PRO A O 1
ATOM 1560 N N . PHE A 1 206 ? -1.203 34.875 31.609 1 96.69 206 PHE A N 1
ATOM 1561 C CA . PHE A 1 206 ? -1.835 35.906 30.797 1 96.69 206 PHE A CA 1
ATOM 1562 C C . PHE A 1 206 ? -1.479 37.281 31.312 1 96.69 206 PHE A C 1
ATOM 1564 O O . PHE A 1 206 ? -2.357 38.031 31.719 1 96.69 206 PHE A O 1
ATOM 1571 N N . THR A 1 207 ? -0.225 37.594 31.234 1 96.81 207 THR A N 1
ATOM 1572 C CA . THR A 1 207 ? 0.303 38.906 31.562 1 96.81 207 THR A CA 1
ATOM 1573 C C . THR A 1 207 ? 0.79 39.625 30.297 1 96.81 207 THR A C 1
ATOM 1575 O O . THR A 1 207 ? 1.067 38.969 29.281 1 96.81 207 THR A O 1
ATOM 1578 N N . PRO A 1 208 ? 0.815 40.938 30.312 1 96.94 208 PRO A N 1
ATOM 1579 C CA . PRO A 1 208 ? 1.25 41.688 29.125 1 96.94 208 PRO A CA 1
ATOM 1580 C C . PRO A 1 208 ? 2.635 41.25 28.641 1 96.94 208 PRO A C 1
ATOM 1582 O O . PRO A 1 208 ? 2.918 41.344 27.438 1 96.94 208 PRO A O 1
ATOM 1585 N N . GLU A 1 209 ? 3.506 40.75 29.562 1 95.81 209 GLU A N 1
ATOM 1586 C CA . GLU A 1 209 ? 4.875 40.375 29.203 1 95.81 209 GLU A CA 1
ATOM 1587 C C . GLU A 1 209 ? 4.938 39.031 28.531 1 95.81 209 GLU A C 1
ATOM 1589 O O . GLU A 1 209 ? 5.805 38.781 27.688 1 95.81 209 GLU A O 1
ATOM 1594 N N . ARG A 1 210 ? 4 38.156 28.875 1 96.69 210 ARG A N 1
ATOM 1595 C CA . ARG A 1 210 ? 4.098 36.75 28.453 1 96.69 210 ARG A CA 1
ATOM 1596 C C . ARG A 1 210 ? 3.016 36.406 27.438 1 96.69 210 ARG A C 1
ATOM 1598 O O . ARG A 1 210 ? 3.141 35.438 26.688 1 96.69 210 ARG A O 1
ATOM 1605 N N . THR A 1 211 ? 1.953 37.094 27.516 1 97.44 211 THR A N 1
ATOM 1606 C CA . THR A 1 211 ? 0.904 37.094 26.5 1 97.44 211 THR A CA 1
ATOM 1607 C C . THR A 1 211 ? 0.716 38.469 25.906 1 97.44 211 THR A C 1
ATOM 1609 O O . THR A 1 211 ? -0.247 39.188 26.219 1 97.44 211 THR A O 1
ATOM 1612 N N . GLU A 1 212 ? 1.547 38.75 24.969 1 97.56 212 GLU A N 1
ATOM 1613 C CA . GLU A 1 212 ? 1.712 40.125 24.484 1 97.56 212 GLU A CA 1
ATOM 1614 C C . GLU A 1 212 ? 0.843 40.375 23.25 1 97.56 212 GLU A C 1
ATOM 1616 O O . GLU A 1 212 ? 0.961 39.656 22.25 1 97.56 212 GLU A O 1
ATOM 1621 N N . VAL A 1 213 ? -0.003 41.344 23.344 1 96.5 213 VAL A N 1
ATOM 1622 C CA . VAL A 1 213 ? -0.814 41.688 22.172 1 96.5 213 VAL A CA 1
ATOM 1623 C C . VAL A 1 213 ? 0.045 42.406 21.141 1 96.5 213 VAL A C 1
ATOM 1625 O O . VAL A 1 213 ? 0.898 43.219 21.5 1 96.5 213 VAL A O 1
ATOM 1628 N N . ARG A 1 214 ? -0.082 42.062 19.922 1 94.25 214 ARG A N 1
ATOM 1629 C CA . ARG A 1 214 ? 0.528 42.844 18.859 1 94.25 214 ARG A CA 1
ATOM 1630 C C . ARG A 1 214 ? -0.133 44.219 18.75 1 94.25 214 ARG A C 1
ATOM 1632 O O . ARG A 1 214 ? -1.332 44.312 18.484 1 94.25 214 ARG A O 1
ATOM 1639 N N . ARG A 1 215 ? 0.559 45.219 18.844 1 88.31 215 ARG A N 1
ATOM 1640 C CA . ARG A 1 215 ? -0.002 46.562 18.859 1 88.31 215 ARG A CA 1
ATOM 1641 C C . ARG A 1 215 ? 0.013 47.188 17.469 1 88.31 215 ARG A C 1
ATOM 1643 O O . ARG A 1 215 ? -0.771 48.094 17.172 1 88.31 215 ARG A O 1
ATOM 1650 N N . ALA A 1 216 ? 0.92 46.656 16.703 1 80.94 216 ALA A N 1
ATOM 1651 C CA . ALA A 1 216 ? 1 47.156 15.344 1 80.94 216 ALA A CA 1
ATOM 1652 C C . ALA A 1 216 ? -0.256 46.812 14.555 1 80.94 216 ALA A C 1
ATOM 1654 O O . ALA A 1 216 ? -0.75 45.688 14.625 1 80.94 216 ALA A O 1
ATOM 1655 N N . VAL A 1 217 ? -0.839 47.812 13.898 1 79.06 217 VAL A N 1
ATOM 1656 C CA . VAL A 1 217 ? -2.01 47.594 13.055 1 79.06 217 VAL A CA 1
ATOM 1657 C C . VAL A 1 217 ? -1.568 47.188 11.656 1 79.06 217 VAL A C 1
ATOM 1659 O O . VAL A 1 217 ? -0.855 47.906 10.977 1 79.06 217 VAL A O 1
ATOM 1662 N N . PRO A 1 218 ? -1.944 45.969 11.266 1 74.06 218 PRO A N 1
ATOM 1663 C CA . PRO A 1 218 ? -1.567 45.562 9.906 1 74.06 218 PRO A CA 1
ATOM 1664 C C . PRO A 1 218 ? -2.082 46.5 8.836 1 74.06 218 PRO A C 1
ATOM 1666 O O . PRO A 1 218 ? -3.115 47.156 9.023 1 74.06 218 PRO A O 1
ATOM 1669 N N . GLY A 1 219 ? -1.39 46.562 7.723 1 71.5 219 GLY A N 1
ATOM 1670 C CA . GLY A 1 219 ? -1.696 47.5 6.652 1 71.5 219 GLY A CA 1
ATOM 1671 C C . GLY A 1 219 ? -3.082 47.281 6.066 1 71.5 219 GLY A C 1
ATOM 1672 O O . GLY A 1 219 ? -3.693 48.25 5.578 1 71.5 219 GLY A O 1
ATOM 1673 N N . HIS A 1 220 ? -3.561 46.094 6.156 1 70.44 220 HIS A N 1
ATOM 1674 C CA . HIS A 1 220 ? -4.836 45.781 5.52 1 70.44 220 HIS A CA 1
ATOM 1675 C C . HIS A 1 220 ? -6.004 46.062 6.465 1 70.44 220 HIS A C 1
ATOM 1677 O O . HIS A 1 220 ? -7.164 45.844 6.098 1 70.44 220 HIS A O 1
ATOM 1683 N N . VAL A 1 221 ? -5.754 46.531 7.633 1 74.62 221 VAL A N 1
ATOM 1684 C CA . VAL A 1 221 ? -6.785 46.812 8.633 1 74.62 221 VAL A CA 1
ATOM 1685 C C . VAL A 1 221 ? -6.969 48.312 8.781 1 74.62 221 VAL A C 1
ATOM 1687 O O . VAL A 1 221 ? -5.996 49.062 8.945 1 74.62 221 VAL A O 1
ATOM 1690 N N . THR A 1 222 ? -8.211 48.812 8.578 1 80.69 222 THR A N 1
ATOM 1691 C CA . THR A 1 222 ? -8.562 50.188 8.945 1 80.69 222 THR A CA 1
ATOM 1692 C C . THR A 1 222 ? -9.047 50.25 10.398 1 80.69 222 THR A C 1
ATOM 1694 O O . THR A 1 222 ? -10.148 49.781 10.711 1 80.69 222 THR A O 1
ATOM 1697 N N . PRO A 1 223 ? -8.281 50.844 11.125 1 84.56 223 PRO A N 1
ATOM 1698 C CA . PRO A 1 223 ? -8.625 50.812 12.555 1 84.56 223 PRO A CA 1
ATOM 1699 C C . PRO A 1 223 ? -9.789 51.719 12.914 1 84.56 223 PRO A C 1
ATOM 1701 O O . PRO A 1 223 ? -9.898 52.812 12.375 1 84.56 223 PRO A O 1
ATOM 1704 N N . THR A 1 224 ? -10.625 51.219 13.695 1 88.06 224 THR A N 1
ATOM 1705 C CA . THR A 1 224 ? -11.68 52.031 14.32 1 88.06 224 THR A CA 1
ATOM 1706 C C . THR A 1 224 ? -11.297 52.406 15.742 1 88.06 224 THR A C 1
ATOM 1708 O O . THR A 1 224 ? -10.398 51.812 16.328 1 88.06 224 THR A O 1
ATOM 1711 N N . PRO A 1 225 ? -11.969 53.406 16.234 1 90.56 225 PRO A N 1
ATOM 1712 C CA . PRO A 1 225 ? -11.703 53.75 17.641 1 90.56 225 PRO A CA 1
ATOM 1713 C C . PRO A 1 225 ? -11.953 52.562 18.594 1 90.56 225 PRO A C 1
ATOM 1715 O O . PRO A 1 225 ? -11.211 52.406 19.562 1 90.56 225 PRO A O 1
ATOM 1718 N N . GLU A 1 226 ? -12.93 51.875 18.297 1 88.88 226 GLU A N 1
ATOM 1719 C CA . GLU A 1 226 ? -13.258 50.719 19.125 1 88.88 226 GLU A CA 1
ATOM 1720 C C . GLU A 1 226 ? -12.148 49.688 19.078 1 88.88 226 GLU A C 1
ATOM 1722 O O . GLU A 1 226 ? -11.797 49.094 20.109 1 88.88 226 GLU A O 1
ATOM 1727 N N . PHE A 1 227 ? -11.68 49.469 17.953 1 90 227 PHE A N 1
ATOM 1728 C CA . PHE A 1 227 ? -10.594 48.531 17.766 1 90 227 PHE A CA 1
ATOM 1729 C C . PHE A 1 227 ? -9.352 48.969 18.531 1 90 227 PHE A C 1
ATOM 1731 O O . PHE A 1 227 ? -8.719 48.156 19.219 1 90 227 PHE A O 1
ATOM 1738 N N . LEU A 1 228 ? -9 50.188 18.359 1 92.19 228 LEU A N 1
ATOM 1739 C CA . LEU A 1 228 ? -7.824 50.75 19.016 1 92.19 228 LEU A CA 1
ATOM 1740 C C . LEU A 1 228 ? -7.977 50.688 20.531 1 92.19 228 LEU A C 1
ATOM 1742 O O . LEU A 1 228 ? -7.012 50.406 21.25 1 92.19 228 LEU A O 1
ATOM 1746 N N . ALA A 1 229 ? -9.172 50.969 20.984 1 93 229 ALA A N 1
ATOM 1747 C CA . ALA A 1 229 ? -9.453 50.844 22.406 1 93 229 ALA A CA 1
ATOM 1748 C C . ALA A 1 229 ? -9.289 49.438 22.906 1 93 229 ALA A C 1
ATOM 1750 O O . ALA A 1 229 ? -8.797 49.188 24 1 93 229 ALA A O 1
ATOM 1751 N N . LEU A 1 230 ? -9.758 48.531 22.156 1 93.06 230 LEU A N 1
ATOM 1752 C CA . LEU A 1 230 ? -9.602 47.125 22.5 1 93.06 230 LEU A CA 1
ATOM 1753 C C . LEU A 1 230 ? -8.125 46.75 22.578 1 93.06 230 LEU A C 1
ATOM 1755 O O . LEU A 1 230 ? -7.715 46.062 23.516 1 93.06 230 LEU A O 1
ATOM 1759 N N . LEU A 1 231 ? -7.363 47.188 21.609 1 94.19 231 LEU A N 1
ATOM 1760 C CA . LEU A 1 231 ? -5.934 46.906 21.594 1 94.19 231 LEU A CA 1
ATOM 1761 C C . LEU A 1 231 ? -5.258 47.406 22.859 1 94.19 231 LEU A C 1
ATOM 1763 O O . LEU A 1 231 ? -4.414 46.719 23.438 1 94.19 231 LEU A O 1
ATOM 1767 N N . GLU A 1 232 ? -5.578 48.594 23.219 1 95.31 232 GLU A N 1
ATOM 1768 C CA . GLU A 1 232 ? -5.012 49.156 24.438 1 95.31 232 GLU A CA 1
ATOM 1769 C C . GLU A 1 232 ? -5.406 48.375 25.672 1 95.31 232 GLU A C 1
ATOM 1771 O O . GLU A 1 232 ? -4.582 48.156 26.562 1 95.31 232 GLU A O 1
ATOM 1776 N N . ASP A 1 233 ? -6.637 48.031 25.672 1 96.62 233 ASP A N 1
ATOM 1777 C CA . ASP A 1 233 ? -7.109 47.219 26.797 1 96.62 233 ASP A CA 1
ATOM 1778 C C . ASP A 1 233 ? -6.387 45.875 26.875 1 96.62 233 ASP A C 1
ATOM 1780 O O . ASP A 1 233 ? -5.941 45.469 27.938 1 96.62 233 ASP A O 1
ATOM 1784 N N . LEU A 1 234 ? -6.293 45.219 25.75 1 96.44 234 LEU A N 1
ATOM 1785 C CA . LEU A 1 234 ? -5.668 43.906 25.703 1 96.44 234 LEU A CA 1
ATOM 1786 C C . LEU A 1 234 ? -4.184 44 26.031 1 96.44 234 LEU A C 1
ATOM 1788 O O . LEU A 1 234 ? -3.6 43.062 26.562 1 96.44 234 LEU A O 1
ATOM 1792 N N . ALA A 1 235 ? -3.57 45.125 25.719 1 96.69 235 ALA A N 1
ATOM 1793 C CA . ALA A 1 235 ? -2.156 45.312 26.016 1 96.69 235 ALA A CA 1
ATOM 1794 C C . ALA A 1 235 ? -1.898 45.281 27.516 1 96.69 235 ALA A C 1
ATOM 1796 O O . ALA A 1 235 ? -0.83 44.875 27.953 1 96.69 235 ALA A O 1
ATOM 1797 N N . VAL A 1 236 ? -2.889 45.656 28.281 1 96.94 236 VAL A N 1
ATOM 1798 C CA . VAL A 1 236 ? -2.715 45.719 29.719 1 96.94 236 VAL A CA 1
ATOM 1799 C C . VAL A 1 236 ? -3.418 44.531 30.375 1 96.94 236 VAL A C 1
ATOM 1801 O O . VAL A 1 236 ? -3.031 44.094 31.469 1 96.94 236 VAL A O 1
ATOM 1804 N N . ASN A 1 237 ? -4.441 44.062 29.688 1 97.38 237 ASN A N 1
ATOM 1805 C CA . ASN A 1 237 ? -5.242 43 30.25 1 97.38 237 ASN A CA 1
ATOM 1806 C C . ASN A 1 237 ? -5.418 41.844 29.266 1 97.38 237 ASN A C 1
ATOM 1808 O O . ASN A 1 237 ? -6.547 41.469 28.922 1 97.38 237 ASN A O 1
ATOM 1812 N N . PRO A 1 238 ? -4.34 41.156 28.922 1 97.25 238 PRO A N 1
ATOM 1813 C CA . PRO A 1 238 ? -4.453 40.094 27.953 1 97.25 238 PRO A CA 1
ATOM 1814 C C . PRO A 1 238 ? -5.277 38.906 28.469 1 97.25 238 PRO A C 1
ATOM 1816 O O . PRO A 1 238 ? -5.719 38.062 27.688 1 97.25 238 PRO A O 1
ATOM 1819 N N . ALA A 1 239 ? -5.547 38.781 29.781 1 97.25 239 ALA A N 1
ATOM 1820 C CA . ALA A 1 239 ? -6.355 37.719 30.375 1 97.25 239 ALA A CA 1
ATOM 1821 C C . ALA A 1 239 ? -7.785 37.75 29.844 1 97.25 239 ALA A C 1
ATOM 1823 O O . ALA A 1 239 ? -8.5 36.75 29.891 1 97.25 239 ALA A O 1
ATOM 1824 N N . ARG A 1 240 ? -8.125 38.875 29.359 1 96.69 240 ARG A N 1
ATOM 1825 C CA . ARG A 1 240 ? -9.43 39.062 28.734 1 96.69 240 ARG A CA 1
ATOM 1826 C C . ARG A 1 240 ? -9.633 38.062 27.594 1 96.69 240 ARG A C 1
ATOM 1828 O O . ARG A 1 240 ? -10.758 37.656 27.297 1 96.69 240 ARG A O 1
ATOM 1835 N N . MET A 1 241 ? -8.531 37.594 27.031 1 95.75 241 MET A N 1
ATOM 1836 C CA . MET A 1 241 ? -8.602 36.719 25.859 1 95.75 241 MET A CA 1
ATOM 1837 C C . MET A 1 241 ? -8.414 35.281 26.25 1 95.75 241 MET A C 1
ATOM 1839 O O . MET A 1 241 ? -8.328 34.406 25.391 1 95.75 241 MET A O 1
ATOM 1843 N N . GLU A 1 242 ? -8.359 34.969 27.547 1 97.94 242 GLU A N 1
ATOM 1844 C CA . GLU A 1 242 ? -8.281 33.594 28 1 97.94 242 GLU A CA 1
ATOM 1845 C C . GLU A 1 242 ? -9.508 32.812 27.547 1 97.94 242 GLU A C 1
ATOM 1847 O O . GLU A 1 242 ? -9.398 31.625 27.172 1 97.94 242 GLU A O 1
ATOM 1852 N N . ARG A 1 243 ? -10.609 33.406 27.688 1 98.19 243 ARG A N 1
ATOM 1853 C CA . ARG A 1 243 ? -11.852 32.875 27.156 1 98.19 243 ARG A CA 1
ATOM 1854 C C . ARG A 1 243 ? -12.398 33.75 26.031 1 98.19 243 ARG A C 1
ATOM 1856 O O . ARG A 1 243 ? -12.516 34.969 26.172 1 98.19 243 ARG A O 1
ATOM 1863 N N . LEU A 1 244 ? -12.727 33.125 24.953 1 98.12 244 LEU A N 1
ATOM 1864 C CA . LEU A 1 244 ? -13.195 33.875 23.781 1 98.12 244 LEU A CA 1
ATOM 1865 C C . LEU A 1 244 ? -14.695 34.156 23.875 1 98.12 244 LEU A C 1
ATOM 1867 O O . LEU A 1 244 ? -15.484 33.562 23.141 1 98.12 244 LEU A O 1
ATOM 1871 N N . THR A 1 245 ? -15.023 35.125 24.672 1 97.44 245 THR A N 1
ATOM 1872 C CA . THR A 1 245 ? -16.422 35.375 25 1 97.44 245 THR A CA 1
ATOM 1873 C C . THR A 1 245 ? -16.969 36.594 24.266 1 97.44 245 THR A C 1
ATOM 1875 O O . THR A 1 245 ? -18.156 36.906 24.359 1 97.44 245 THR A O 1
ATOM 1878 N N . GLU A 1 246 ? -16.125 37.312 23.578 1 96.31 246 GLU A N 1
ATOM 1879 C CA . GLU A 1 246 ? -16.547 38.531 22.891 1 96.31 246 GLU A CA 1
ATOM 1880 C C . GLU A 1 246 ? -16.344 38.406 21.391 1 96.31 246 GLU A C 1
ATOM 1882 O O . GLU A 1 246 ? -15.648 39.219 20.781 1 96.31 246 GLU A O 1
ATOM 1887 N N . PRO A 1 247 ? -17.062 37.531 20.75 1 95.5 247 PRO A N 1
ATOM 1888 C CA . PRO A 1 247 ? -16.828 37.219 19.344 1 95.5 247 PRO A CA 1
ATOM 1889 C C . PRO A 1 247 ? -16.984 38.406 18.422 1 95.5 247 PRO A C 1
ATOM 1891 O O . PRO A 1 247 ? -16.297 38.531 17.406 1 95.5 247 PRO A O 1
ATOM 1894 N N . ASP A 1 248 ? -17.781 39.406 18.734 1 93.69 248 ASP A N 1
ATOM 1895 C CA . ASP A 1 248 ? -18.062 40.531 17.875 1 93.69 248 ASP A CA 1
ATOM 1896 C C . ASP A 1 248 ? -16.891 41.5 17.844 1 93.69 248 ASP A C 1
ATOM 1898 O O . ASP A 1 248 ? -16.828 42.375 16.969 1 93.69 248 ASP A O 1
ATOM 1902 N N . LEU A 1 249 ? -15.977 41.312 18.828 1 93.12 249 LEU A N 1
ATOM 1903 C CA . LEU A 1 249 ? -14.859 42.219 18.922 1 93.12 249 LEU A CA 1
ATOM 1904 C C . LEU A 1 249 ? -13.641 41.719 18.172 1 93.12 249 LEU A C 1
ATOM 1906 O O . LEU A 1 249 ? -12.641 42.406 18.031 1 93.12 249 LEU A O 1
ATOM 1910 N N . TYR A 1 250 ? -13.758 40.531 17.688 1 93.44 250 TYR A N 1
ATOM 1911 C CA . TYR A 1 250 ? -12.578 39.906 17.125 1 93.44 250 TYR A CA 1
ATOM 1912 C C . TYR A 1 250 ? -12.547 40.062 15.602 1 93.44 250 TYR A C 1
ATOM 1914 O O . TYR A 1 250 ? -12.219 39.125 14.883 1 93.44 250 TYR A O 1
ATOM 1922 N N . ALA A 1 251 ? -13.07 41.156 15.117 1 89.81 251 ALA A N 1
ATOM 1923 C CA . ALA A 1 251 ? -12.984 41.688 13.758 1 89.81 251 ALA A CA 1
ATOM 1924 C C . ALA A 1 251 ? -12.766 43.188 13.773 1 89.81 251 ALA A C 1
ATOM 1926 O O . ALA A 1 251 ? -13.703 43.938 14.031 1 89.81 251 ALA A O 1
ATOM 1927 N N . PRO A 1 252 ? -11.578 43.656 13.477 1 90.69 252 PRO A N 1
ATOM 1928 C CA . PRO A 1 252 ? -10.461 43 12.812 1 90.69 252 PRO A CA 1
ATOM 1929 C C . PRO A 1 252 ? -9.75 42 13.727 1 90.69 252 PRO A C 1
ATOM 1931 O O . PRO A 1 252 ? -10.078 41.875 14.914 1 90.69 252 PRO A O 1
ATOM 1934 N N . GLU A 1 253 ? -8.789 41.344 13.266 1 92.19 253 GLU A N 1
ATOM 1935 C CA . GLU A 1 253 ? -8.047 40.25 13.898 1 92.19 253 GLU A CA 1
ATOM 1936 C C . GLU A 1 253 ? -7.316 40.719 15.148 1 92.19 253 GLU A C 1
ATOM 1938 O O . GLU A 1 253 ? -6.938 41.875 15.242 1 92.19 253 GLU A O 1
ATOM 1943 N N . GLN A 1 254 ? -7.137 39.844 16.125 1 94.06 254 GLN A N 1
ATOM 1944 C CA . GLN A 1 254 ? -6.293 40.031 17.297 1 94.06 254 GLN A CA 1
ATOM 1945 C C . GLN A 1 254 ? -5.102 39.062 17.266 1 94.06 254 GLN A C 1
ATOM 1947 O O . GLN A 1 254 ? -5.277 37.844 17.141 1 94.06 254 GLN A O 1
ATOM 1952 N N . VAL A 1 255 ? -3.926 39.625 17.375 1 96.38 255 VAL A N 1
ATOM 1953 C CA . VAL A 1 255 ? -2.713 38.812 17.312 1 96.38 255 VAL A CA 1
ATOM 1954 C C . VAL A 1 255 ? -1.941 38.938 18.625 1 96.38 255 VAL A C 1
ATOM 1956 O O . VAL A 1 255 ? -1.845 40.031 19.188 1 96.38 255 VAL A O 1
ATOM 1959 N N . PHE A 1 256 ? -1.501 37.844 19.156 1 97.94 256 PHE A N 1
ATOM 1960 C CA . PHE A 1 256 ? -0.732 37.812 20.391 1 97.94 256 PHE A CA 1
ATOM 1961 C C . PHE A 1 256 ? 0.574 37.062 20.203 1 97.94 256 PHE A C 1
ATOM 1963 O O . PHE A 1 256 ? 0.671 36.188 19.328 1 97.94 256 PHE A O 1
ATOM 1970 N N . TYR A 1 257 ? 1.553 37.375 20.969 1 98.12 257 TYR A N 1
ATOM 1971 C CA . TYR A 1 257 ? 2.797 36.625 21.125 1 98.12 257 TYR A CA 1
ATOM 1972 C C . TYR A 1 257 ? 2.871 35.938 22.484 1 98.12 257 TYR A C 1
ATOM 1974 O O . TYR A 1 257 ? 2.828 36.625 23.516 1 98.12 257 TYR A O 1
ATOM 1982 N N . ILE A 1 258 ? 2.947 34.656 22.5 1 98.06 258 ILE A N 1
ATOM 1983 C CA . ILE A 1 258 ? 3.115 33.938 23.75 1 98.06 258 ILE A CA 1
ATOM 1984 C C . ILE A 1 258 ? 4.602 33.688 24.016 1 98.06 258 ILE A C 1
ATOM 1986 O O . ILE A 1 258 ? 5.27 33 23.25 1 98.06 258 ILE A O 1
ATOM 1990 N N . ARG A 1 259 ? 5.043 34.25 25.109 1 96.94 259 ARG A N 1
ATOM 1991 C CA . ARG A 1 259 ? 6.477 34.25 25.375 1 96.94 259 ARG A CA 1
ATOM 1992 C C . ARG A 1 259 ? 6.844 33.156 26.375 1 96.94 259 ARG A C 1
ATOM 1994 O O . ARG A 1 259 ? 6.145 32.969 27.375 1 96.94 259 ARG A O 1
ATOM 2001 N N . ASP A 1 260 ? 7.84 32.406 26.062 1 95.19 260 ASP A N 1
ATOM 2002 C CA . ASP A 1 260 ? 8.531 31.469 26.953 1 95.19 260 ASP A CA 1
ATOM 2003 C C . ASP A 1 260 ? 7.539 30.531 27.641 1 95.19 260 ASP A C 1
ATOM 2005 O O . ASP A 1 260 ? 7.527 30.438 28.875 1 95.19 260 ASP A O 1
ATOM 2009 N N . PRO A 1 261 ? 6.785 29.875 26.875 1 97.19 261 PRO A N 1
ATOM 2010 C CA . PRO A 1 261 ? 5.898 28.906 27.531 1 97.19 261 PRO A CA 1
ATOM 2011 C C . PRO A 1 261 ? 6.66 27.828 28.297 1 97.19 261 PRO A C 1
ATOM 2013 O O . PRO A 1 261 ? 7.734 27.406 27.875 1 97.19 261 PRO A O 1
ATOM 2016 N N . GLY A 1 262 ? 6.105 27.453 29.422 1 97.12 262 GLY A N 1
ATOM 2017 C CA . GLY A 1 262 ? 6.691 26.359 30.188 1 97.12 262 GLY A CA 1
ATOM 2018 C C . GLY A 1 262 ? 6.711 25.047 29.406 1 97.12 262 GLY A C 1
ATOM 2019 O O . GLY A 1 262 ? 5.953 24.875 28.453 1 97.12 262 GLY A O 1
ATOM 2020 N N . THR A 1 263 ? 7.598 24.141 29.844 1 97.06 263 THR A N 1
ATOM 2021 C CA . THR A 1 263 ? 7.738 22.844 29.188 1 97.06 263 THR A CA 1
ATOM 2022 C C . THR A 1 263 ? 7.699 21.719 30.203 1 97.06 263 THR A C 1
ATOM 2024 O O . THR A 1 263 ? 7.848 21.938 31.406 1 97.06 263 THR A O 1
ATOM 2027 N N . ASP A 1 264 ? 7.355 20.578 29.734 1 95.5 264 ASP A N 1
ATOM 2028 C CA . ASP A 1 264 ? 7.445 19.391 30.578 1 95.5 264 ASP A CA 1
ATOM 2029 C C . ASP A 1 264 ? 8.891 18.906 30.672 1 95.5 264 ASP A C 1
ATOM 2031 O O . ASP A 1 264 ? 9.812 19.594 30.25 1 95.5 264 ASP A O 1
ATOM 2035 N N . ALA A 1 265 ? 9.055 17.703 31.328 1 92.44 265 ALA A N 1
ATOM 2036 C CA . ALA A 1 265 ? 10.383 17.172 31.594 1 92.44 265 ALA A CA 1
ATOM 2037 C C . ALA A 1 265 ? 11.102 16.812 30.297 1 92.44 265 ALA A C 1
ATOM 2039 O O . ALA A 1 265 ? 12.336 16.766 30.25 1 92.44 265 ALA A O 1
ATOM 2040 N N . ARG A 1 266 ? 10.344 16.688 29.312 1 92.94 266 ARG A N 1
ATOM 2041 C CA . ARG A 1 266 ? 10.93 16.312 28.016 1 92.94 266 ARG A CA 1
ATOM 2042 C C . ARG A 1 266 ? 11.133 17.547 27.141 1 92.94 266 ARG A C 1
ATOM 2044 O O . ARG A 1 266 ? 11.492 17.406 25.969 1 92.94 266 ARG A O 1
ATOM 2051 N N . GLY A 1 267 ? 10.852 18.656 27.562 1 96 267 GLY A N 1
ATOM 2052 C CA . GLY A 1 267 ? 11.055 19.906 26.844 1 96 267 GLY A CA 1
ATOM 2053 C C . GLY A 1 267 ? 9.914 20.234 25.906 1 96 267 GLY A C 1
ATOM 2054 O O . GLY A 1 267 ? 10.07 21.062 25 1 96 267 GLY A O 1
ATOM 2055 N N . ARG A 1 268 ? 8.836 19.641 26.094 1 97.19 268 ARG A N 1
ATOM 2056 C CA . ARG A 1 268 ? 7.688 19.875 25.234 1 97.19 268 ARG A CA 1
ATOM 2057 C C . ARG A 1 268 ? 6.656 20.766 25.922 1 97.19 268 ARG A C 1
ATOM 2059 O O . ARG A 1 268 ? 6.508 20.719 27.141 1 97.19 268 ARG A O 1
ATOM 2066 N N . THR A 1 269 ? 6.004 21.578 25.141 1 98.12 269 THR A N 1
ATOM 2067 C CA . THR A 1 269 ? 4.887 22.375 25.625 1 98.12 269 THR A CA 1
ATOM 2068 C C . THR A 1 269 ? 3.602 22.016 24.875 1 98.12 269 THR A C 1
ATOM 2070 O O . THR A 1 269 ? 3.623 21.219 23.953 1 98.12 269 THR A O 1
ATOM 2073 N N . ARG A 1 270 ? 2.482 22.422 25.391 1 98.19 270 ARG A N 1
ATOM 2074 C CA . ARG A 1 270 ? 1.165 22.188 24.812 1 98.19 270 ARG A CA 1
ATOM 2075 C C . ARG A 1 270 ? 0.207 23.328 25.141 1 98.19 270 ARG A C 1
ATOM 2077 O O . ARG A 1 270 ? 0.265 23.891 26.234 1 98.19 270 ARG A O 1
ATOM 2084 N N . MET A 1 271 ? -0.595 23.656 24.234 1 98.44 271 MET A N 1
ATOM 2085 C CA . MET A 1 271 ? -1.709 24.578 24.469 1 98.44 271 MET A CA 1
ATOM 2086 C C . MET A 1 271 ? -3.029 23.953 24.047 1 98.44 271 MET A C 1
ATOM 2088 O O . MET A 1 271 ? -3.059 23.125 23.125 1 98.44 271 MET A O 1
ATOM 2092 N N . LEU A 1 272 ? -4.043 24.266 24.766 1 98.81 272 LEU A N 1
ATOM 2093 C CA . LEU A 1 272 ? -5.379 23.766 24.469 1 98.81 272 LEU A CA 1
ATOM 2094 C C . LEU A 1 272 ? -6.355 24.922 24.25 1 98.81 272 LEU A C 1
ATOM 2096 O O . LEU A 1 272 ? -6.125 26.031 24.719 1 98.81 272 LEU A O 1
ATOM 2100 N N . MET A 1 273 ? -7.316 24.719 23.5 1 98.88 273 MET A N 1
ATOM 2101 C CA . MET A 1 273 ? -8.562 25.469 23.547 1 98.88 273 MET A CA 1
ATOM 2102 C C . MET A 1 273 ? -9.742 24.547 23.891 1 98.88 273 MET A C 1
ATOM 2104 O O . MET A 1 273 ? -10.203 23.781 23.047 1 98.88 273 MET A O 1
ATOM 2108 N N . GLU A 1 274 ? -10.133 24.641 25.109 1 98.75 274 GLU A N 1
ATOM 2109 C CA . GLU A 1 274 ? -11.266 23.844 25.578 1 98.75 274 GLU A CA 1
ATOM 2110 C C . GLU A 1 274 ? -12.586 24.375 25.031 1 98.75 274 GLU A C 1
ATOM 2112 O O . GLU A 1 274 ? -12.82 25.578 25.047 1 98.75 274 GLU A O 1
ATOM 2117 N N . LEU A 1 275 ? -13.352 23.516 24.594 1 98.62 275 LEU A N 1
ATOM 2118 C CA . LEU A 1 275 ? -14.617 23.906 23.984 1 98.62 275 LEU A CA 1
ATOM 2119 C C . LEU A 1 275 ? -15.766 23.781 24.984 1 98.62 275 LEU A C 1
ATOM 2121 O O . LEU A 1 275 ? -15.773 22.859 25.812 1 98.62 275 LEU A O 1
ATOM 2125 N N . PRO A 1 276 ? -16.734 24.672 24.844 1 97.75 276 PRO A N 1
ATOM 2126 C CA . PRO A 1 276 ? -17.859 24.641 25.781 1 97.75 276 PRO A CA 1
ATOM 2127 C C . PRO A 1 276 ? -18.625 23.312 25.734 1 97.75 276 PRO A C 1
ATOM 2129 O O . PRO A 1 276 ? -19.125 22.844 26.766 1 97.75 276 PRO A O 1
ATOM 2132 N N . ALA A 1 277 ? -18.734 22.688 24.609 1 96.19 277 ALA A N 1
ATOM 2133 C CA . ALA A 1 277 ? -19.5 21.453 24.438 1 96.19 277 ALA A CA 1
ATOM 2134 C C . ALA A 1 277 ? -18.688 20.234 24.875 1 96.19 277 ALA A C 1
ATOM 2136 O O . ALA A 1 277 ? -19.188 19.109 24.859 1 96.19 277 ALA A O 1
ATOM 2137 N N . GLY A 1 278 ? -17.516 20.484 25.234 1 97.38 278 GLY A N 1
ATOM 2138 C CA . GLY A 1 278 ? -16.641 19.375 25.625 1 97.38 278 GLY A CA 1
ATOM 2139 C C . GLY A 1 278 ? -15.5 19.156 24.641 1 97.38 278 GLY A C 1
ATOM 2140 O O . GLY A 1 278 ? -15.625 19.484 23.453 1 97.38 278 GLY A O 1
ATOM 2141 N N . GLY A 1 279 ? -14.445 18.594 25.141 1 98.62 279 GLY A N 1
ATOM 2142 C CA . GLY A 1 279 ? -13.266 18.359 24.312 1 98.62 279 GLY A CA 1
ATOM 2143 C C . GLY A 1 279 ? -12.383 19.594 24.188 1 98.62 279 GLY A C 1
ATOM 2144 O O . GLY A 1 279 ? -12.641 20.625 24.812 1 98.62 279 GLY A O 1
ATOM 2145 N N . ALA A 1 280 ? -11.297 19.406 23.344 1 98.88 280 ALA A N 1
ATOM 2146 C CA . ALA A 1 280 ? -10.367 20.516 23.188 1 98.88 280 ALA A CA 1
ATOM 2147 C C . ALA A 1 280 ? -9.547 20.375 21.906 1 98.88 280 ALA A C 1
ATOM 2149 O O . ALA A 1 280 ? -9.258 19.25 21.484 1 98.88 280 ALA A O 1
ATOM 2150 N N . PHE A 1 281 ? -9.273 21.5 21.344 1 98.94 281 PHE A N 1
ATOM 2151 C CA . PHE A 1 281 ? -8.188 21.562 20.375 1 98.94 281 PHE A CA 1
ATOM 2152 C C . PHE A 1 281 ? -6.836 21.531 21.078 1 98.94 281 PHE A C 1
ATOM 2154 O O . PHE A 1 281 ? -6.695 22.016 22.188 1 98.94 281 PHE A O 1
ATOM 2161 N N . SER A 1 282 ? -5.883 20.891 20.406 1 98.88 282 SER A N 1
ATOM 2162 C CA . SER A 1 282 ? -4.582 20.719 21.047 1 98.88 282 SER A CA 1
ATOM 2163 C C . SER A 1 282 ? -3.443 20.969 20.062 1 98.88 282 SER A C 1
ATOM 2165 O O . SER A 1 282 ? -3.514 20.547 18.906 1 98.88 282 SER A O 1
ATOM 2167 N N . VAL A 1 283 ? -2.438 21.703 20.484 1 98.88 283 VAL A N 1
ATOM 2168 C CA . VAL A 1 283 ? -1.179 21.859 19.766 1 98.88 283 VAL A CA 1
ATOM 2169 C C . VAL A 1 283 ? -0.007 21.641 20.719 1 98.88 283 VAL A C 1
ATOM 2171 O O . VAL A 1 283 ? 0.05 22.25 21.797 1 98.88 283 VAL A O 1
ATOM 2174 N N . ALA A 1 284 ? 0.906 20.781 20.391 1 98.81 284 ALA A N 1
ATOM 2175 C CA . ALA A 1 284 ? 2.082 20.5 21.219 1 98.81 284 ALA A CA 1
ATOM 2176 C C . ALA A 1 284 ? 3.355 20.531 20.375 1 98.81 284 ALA A C 1
ATOM 2178 O O . ALA A 1 284 ? 3.357 20.078 19.219 1 98.81 284 ALA A O 1
ATOM 2179 N N . TRP A 1 285 ? 4.406 21.047 20.891 1 98.75 285 TRP A N 1
ATOM 2180 C CA . TRP A 1 285 ? 5.684 21.141 20.188 1 98.75 285 TRP A CA 1
ATOM 2181 C C . TRP A 1 285 ? 6.832 21.312 21.172 1 98.75 285 TRP A C 1
ATOM 2183 O O . TRP A 1 285 ? 6.625 21.312 22.391 1 98.75 285 TRP A O 1
ATOM 2193 N N . ARG A 1 286 ? 8.055 21.375 20.672 1 98.19 286 ARG A N 1
ATOM 2194 C CA . ARG A 1 286 ? 9.234 21.703 21.453 1 98.19 286 ARG A CA 1
ATOM 2195 C C . ARG A 1 286 ? 9.711 23.125 21.172 1 98.19 286 ARG A C 1
ATOM 2197 O O . ARG A 1 286 ? 10.141 23.438 20.062 1 98.19 286 ARG A O 1
ATOM 2204 N N . PRO A 1 287 ? 9.742 23.984 22.219 1 97.56 287 PRO A N 1
ATOM 2205 C CA . PRO A 1 287 ? 10.18 25.375 22 1 97.56 287 PRO A CA 1
ATOM 2206 C C . PRO A 1 287 ? 11.625 25.469 21.531 1 97.56 287 PRO A C 1
ATOM 2208 O O . PRO A 1 287 ? 12.016 26.453 20.922 1 97.56 287 PRO A O 1
ATOM 2211 N N . GLU A 1 288 ? 12.391 24.453 21.797 1 96.56 288 GLU A N 1
ATOM 2212 C CA . GLU A 1 288 ? 13.758 24.422 21.297 1 96.56 288 GLU A CA 1
ATOM 2213 C C . GLU A 1 288 ? 13.789 24.469 19.766 1 96.56 288 GLU A C 1
ATOM 2215 O O . GLU A 1 288 ? 14.68 25.078 19.172 1 96.56 288 GLU A O 1
ATOM 2220 N N . ASP A 1 289 ? 12.797 23.828 19.141 1 97.31 289 ASP A N 1
ATOM 2221 C CA . ASP A 1 289 ? 12.695 23.797 17.688 1 97.31 289 ASP A CA 1
ATOM 2222 C C . ASP A 1 289 ? 11.938 25 17.156 1 97.31 289 ASP A C 1
ATOM 2224 O O . ASP A 1 289 ? 12.289 25.562 16.109 1 97.31 289 ASP A O 1
ATOM 2228 N N . LEU A 1 290 ? 10.945 25.328 17.844 1 98.62 290 LEU A N 1
ATOM 2229 C CA . LEU A 1 290 ? 10.086 26.453 17.5 1 98.62 290 LEU A CA 1
ATOM 2230 C C . LEU A 1 290 ? 9.898 27.375 18.688 1 98.62 290 LEU A C 1
ATOM 2232 O O . LEU A 1 290 ? 8.922 27.25 19.438 1 98.62 290 LEU A O 1
ATOM 2236 N N . PRO A 1 291 ? 10.773 28.312 18.797 1 97.94 291 PRO A N 1
ATOM 2237 C CA . PRO A 1 291 ? 10.844 29.094 20.031 1 97.94 291 PRO A CA 1
ATOM 2238 C C . PRO A 1 291 ? 9.742 30.141 20.141 1 97.94 291 PRO A C 1
ATOM 2240 O O . PRO A 1 291 ? 9.539 30.734 21.203 1 97.94 291 PRO A O 1
ATOM 2243 N N . PHE A 1 292 ? 9.07 30.484 19.078 1 98.44 292 PHE A N 1
ATOM 2244 C CA . PHE A 1 292 ? 8.016 31.484 19.109 1 98.44 292 PHE A CA 1
ATOM 2245 C C . PHE A 1 292 ? 6.645 30.828 19.031 1 98.44 292 PHE A C 1
ATOM 2247 O O . PHE A 1 292 ? 6.516 29.703 18.531 1 98.44 292 PHE A O 1
ATOM 2254 N N . CYS A 1 293 ? 5.684 31.5 19.547 1 98.62 293 CYS A N 1
ATOM 2255 C CA . CYS A 1 293 ? 4.285 31.094 19.438 1 98.62 293 CYS A CA 1
ATOM 2256 C C . CYS A 1 293 ? 3.383 32.281 19.188 1 98.62 293 CYS A C 1
ATOM 2258 O O . CYS A 1 293 ? 3.334 33.219 20 1 98.62 293 CYS A O 1
ATOM 2260 N N . VAL A 1 294 ? 2.762 32.219 18.078 1 98.56 294 VAL A N 1
ATOM 2261 C CA . VAL A 1 294 ? 1.87 33.312 17.688 1 98.56 294 VAL A CA 1
ATOM 2262 C C . VAL A 1 294 ? 0.417 32.844 17.812 1 98.56 294 VAL A C 1
ATOM 2264 O O . VAL A 1 294 ? 0.102 31.688 17.547 1 98.56 294 VAL A O 1
ATOM 2267 N N . ARG A 1 295 ? -0.424 33.719 18.281 1 98.62 295 ARG A N 1
ATOM 2268 C CA . ARG A 1 295 ? -1.866 33.5 18.297 1 98.62 295 ARG A CA 1
ATOM 2269 C C . ARG A 1 295 ? -2.578 34.469 17.375 1 98.62 295 ARG A C 1
ATOM 2271 O O . ARG A 1 295 ? -2.279 35.688 17.375 1 98.62 295 ARG A O 1
ATOM 2278 N N . TRP A 1 296 ? -3.434 33.969 16.562 1 97.25 296 TRP A N 1
ATOM 2279 C CA . TRP A 1 296 ? -4.203 34.781 15.625 1 97.25 296 TRP A CA 1
ATOM 2280 C C . TRP A 1 296 ? -5.688 34.438 15.695 1 97.25 296 TRP A C 1
ATOM 2282 O O . TRP A 1 296 ? -6.094 33.312 15.336 1 97.25 296 TRP A O 1
ATOM 2292 N N . ILE A 1 297 ? -6.504 35.375 16.188 1 97.44 297 ILE A N 1
ATOM 2293 C CA . ILE A 1 297 ? -7.941 35.188 16.375 1 97.44 297 ILE A CA 1
ATOM 2294 C C . ILE A 1 297 ? -8.703 36.125 15.445 1 97.44 297 ILE A C 1
ATOM 2296 O O . ILE A 1 297 ? -8.438 37.344 15.422 1 97.44 297 ILE A O 1
ATOM 2300 N N . LEU A 1 298 ? -9.57 35.562 14.688 1 95.56 298 LEU A N 1
ATOM 2301 C CA . LEU A 1 298 ? -10.422 36.375 13.805 1 95.56 298 LEU A CA 1
ATOM 2302 C C . LEU A 1 298 ? -11.82 35.781 13.719 1 95.56 298 LEU A C 1
ATOM 2304 O O . LEU A 1 298 ? -11.977 34.562 13.516 1 95.56 298 LEU A O 1
ATOM 2308 N N . ASN A 1 299 ? -12.797 36.531 14.008 1 95.62 299 ASN A N 1
ATOM 2309 C CA . ASN A 1 299 ? -14.188 36.125 13.844 1 95.62 299 ASN A CA 1
ATOM 2310 C C . ASN A 1 299 ? -14.961 37.156 13.023 1 95.62 299 ASN A C 1
ATOM 2312 O O . ASN A 1 299 ? -15.703 37.969 13.57 1 95.62 299 ASN A O 1
ATOM 2316 N N . ASP A 1 300 ? -14.844 37.062 11.773 1 91.06 300 ASP A N 1
ATOM 2317 C CA . ASP A 1 300 ? -15.578 37.969 10.891 1 91.06 300 ASP A CA 1
ATOM 2318 C C . ASP A 1 300 ? -16.562 37.188 10.008 1 91.06 300 ASP A C 1
ATOM 2320 O O . ASP A 1 300 ? -16.781 36 10.227 1 91.06 300 ASP A O 1
ATOM 2324 N N . GLY A 1 301 ? -17.328 37.75 9.25 1 87 301 GLY A N 1
ATOM 2325 C CA . GLY A 1 301 ? -18.328 37.125 8.43 1 87 301 GLY A CA 1
ATOM 2326 C C . GLY A 1 301 ? -17.75 36.156 7.402 1 87 301 GLY A C 1
ATOM 2327 O O . GLY A 1 301 ? -18.375 35.188 7.031 1 87 301 GLY A O 1
ATOM 2328 N N . ASP A 1 302 ? -16.547 36.344 7.035 1 89.31 302 ASP A N 1
ATOM 2329 C CA . ASP A 1 302 ? -15.961 35.562 5.949 1 89.31 302 ASP A CA 1
ATOM 2330 C C . ASP A 1 302 ? -15 34.531 6.488 1 89.31 302 ASP A C 1
ATOM 2332 O O . ASP A 1 302 ? -14.758 33.5 5.836 1 89.31 302 ASP A O 1
ATOM 2336 N N . ALA A 1 303 ? -14.43 34.781 7.637 1 93 303 ALA A N 1
ATOM 2337 C CA . ALA A 1 303 ? -13.453 33.875 8.227 1 93 303 ALA A CA 1
ATOM 2338 C C . ALA A 1 303 ? -13.625 33.781 9.734 1 93 303 ALA A C 1
ATOM 2340 O O . ALA A 1 303 ? -13.805 34.812 10.406 1 93 303 ALA A O 1
ATOM 2341 N N . GLN A 1 304 ? -13.719 32.656 10.281 1 97.06 304 GLN A N 1
ATOM 2342 C CA . GLN A 1 304 ? -13.789 32.375 11.711 1 97.06 304 GLN A CA 1
ATOM 2343 C C . GLN A 1 304 ? -12.664 31.422 12.133 1 97.06 304 GLN A C 1
ATOM 2345 O O . GLN A 1 304 ? -12.695 30.234 11.828 1 97.06 304 GLN A O 1
ATOM 2350 N N . VAL A 1 305 ? -11.695 31.984 12.836 1 98.19 305 VAL A N 1
ATOM 2351 C CA . VAL A 1 305 ? -10.492 31.203 13.133 1 98.19 305 VAL A CA 1
ATOM 2352 C C . VAL A 1 305 ? -10 31.531 14.539 1 98.19 305 VAL A C 1
ATOM 2354 O O . VAL A 1 305 ? -10.023 32.688 14.961 1 98.19 305 VAL A O 1
ATOM 2357 N N . ALA A 1 306 ? -9.695 30.547 15.258 1 98.56 306 ALA A N 1
ATOM 2358 C CA . ALA A 1 306 ? -8.93 30.641 16.5 1 98.56 306 ALA A CA 1
ATOM 2359 C C . ALA A 1 306 ? -7.613 29.875 16.391 1 98.56 306 ALA A C 1
ATOM 2361 O O . ALA A 1 306 ? -7.492 28.766 16.922 1 98.56 306 ALA A O 1
ATOM 2362 N N . ALA A 1 307 ? -6.691 30.438 15.719 1 98.62 307 ALA A N 1
ATOM 2363 C CA . ALA A 1 307 ? -5.328 29.906 15.719 1 98.62 307 ALA A CA 1
ATOM 2364 C C . ALA A 1 307 ? -4.613 30.234 17.031 1 98.62 307 ALA A C 1
ATOM 2366 O O . ALA A 1 307 ? -3.734 31.094 17.078 1 98.62 307 ALA A O 1
ATOM 2367 N N . PHE A 1 308 ? -4.945 29.453 18.016 1 98.69 308 PHE A N 1
ATOM 2368 C CA . PHE A 1 308 ? -4.605 29.812 19.391 1 98.69 308 PHE A CA 1
ATOM 2369 C C . PHE A 1 308 ? -3.135 29.531 19.672 1 98.69 308 PHE A C 1
ATOM 2371 O O . PHE A 1 308 ? -2.586 30 20.672 1 98.69 308 PHE A O 1
ATOM 2378 N N . ALA A 1 309 ? -2.545 28.734 18.828 1 98.69 309 ALA A N 1
ATOM 2379 C CA . ALA A 1 309 ? -1.118 28.438 18.953 1 98.69 309 ALA A CA 1
ATOM 2380 C C . ALA A 1 309 ? -0.507 28.109 17.594 1 98.69 309 ALA A C 1
ATOM 2382 O O . ALA A 1 309 ? -0.808 27.078 17 1 98.69 309 ALA A O 1
ATOM 2383 N N . LEU A 1 310 ? 0.342 28.953 17.141 1 98.88 310 LEU A N 1
ATOM 2384 C CA . LEU A 1 310 ? 1.118 28.75 15.914 1 98.88 310 LEU A CA 1
ATOM 2385 C C . LEU A 1 310 ? 2.611 28.703 16.219 1 98.88 310 LEU A C 1
ATOM 2387 O O . LEU A 1 310 ? 3.289 29.734 16.219 1 98.88 310 LEU A O 1
ATOM 2391 N N . PRO A 1 311 ? 3.148 27.516 16.469 1 98.88 311 PRO A N 1
ATOM 2392 C CA . PRO A 1 311 ? 4.59 27.438 16.719 1 98.88 311 PRO A CA 1
ATOM 2393 C C . PRO A 1 311 ? 5.426 27.875 15.531 1 98.88 311 PRO A C 1
ATOM 2395 O O . PRO A 1 311 ? 5.082 27.562 14.383 1 98.88 311 PRO A O 1
ATOM 2398 N N . SER A 1 312 ? 6.52 28.578 15.789 1 98.81 312 SER A N 1
ATOM 2399 C CA . SER A 1 312 ? 7.25 29.219 14.695 1 98.81 312 SER A CA 1
ATOM 2400 C C . SER A 1 312 ? 8.703 29.469 15.086 1 98.81 312 SER A C 1
ATOM 2402 O O . SER A 1 312 ? 9.07 29.359 16.25 1 98.81 312 SER A O 1
ATOM 2404 N N . THR A 1 313 ? 9.477 29.812 14.078 1 98.62 313 THR A N 1
ATOM 2405 C CA . THR A 1 313 ? 10.859 30.203 14.297 1 98.62 313 THR A CA 1
ATOM 2406 C C . THR A 1 313 ? 10.984 31.719 14.391 1 98.62 313 THR A C 1
ATOM 2408 O O . THR A 1 313 ? 12.055 32.25 14.734 1 98.62 313 THR A O 1
ATOM 2411 N N . CYS A 1 314 ? 9.977 32.438 14.102 1 98.31 314 CYS A N 1
ATOM 2412 C CA . CYS A 1 314 ? 9.969 33.906 14.094 1 98.31 314 CYS A CA 1
ATOM 2413 C C . CYS A 1 314 ? 8.57 34.438 14.352 1 98.31 314 CYS A C 1
ATOM 2415 O O . CYS A 1 314 ? 7.602 33.688 14.391 1 98.31 314 CYS A O 1
ATOM 2417 N N . GLU A 1 315 ? 8.461 35.719 14.586 1 97.06 315 GLU A N 1
ATOM 2418 C CA . GLU A 1 315 ? 7.168 36.406 14.602 1 97.06 315 GLU A CA 1
ATOM 2419 C C . GLU A 1 315 ? 6.656 36.656 13.188 1 97.06 315 GLU A C 1
ATOM 2421 O O . GLU A 1 315 ? 7.398 36.5 12.211 1 97.06 315 GLU A O 1
ATOM 2426 N N . PRO A 1 316 ? 5.445 36.969 13 1 96 316 PRO A N 1
ATOM 2427 C CA . PRO A 1 316 ? 4.844 37.031 11.664 1 96 316 PRO A CA 1
ATOM 2428 C C . PRO A 1 316 ? 4.945 38.438 11.055 1 96 316 PRO A C 1
ATOM 2430 O O . PRO A 1 316 ? 4.012 38.906 10.398 1 96 316 PRO A O 1
ATOM 2433 N N . GLU A 1 317 ? 6.012 39.188 11.297 1 95 317 GLU A N 1
ATOM 2434 C CA . GLU A 1 317 ? 6.051 40.594 10.93 1 95 317 GLU A CA 1
ATOM 2435 C C . GLU A 1 317 ? 6.766 40.812 9.602 1 95 317 GLU A C 1
ATOM 2437 O O . GLU A 1 317 ? 7.078 41.938 9.227 1 95 317 GLU A O 1
ATOM 2442 N N . GLY A 1 318 ? 7.059 39.719 8.898 1 95.56 318 GLY A N 1
ATOM 2443 C CA . GLY A 1 318 ? 7.738 39.812 7.617 1 95.56 318 GLY A CA 1
ATOM 2444 C C . GLY A 1 318 ? 9.25 39.75 7.734 1 95.56 318 GLY A C 1
ATOM 2445 O O . GLY A 1 318 ? 9.797 39.812 8.836 1 95.56 318 GLY A O 1
ATOM 2446 N N . TYR A 1 319 ? 9.891 39.688 6.613 1 97.44 319 TYR A N 1
ATOM 2447 C CA . TYR A 1 319 ? 11.32 39.375 6.547 1 97.44 319 TYR A CA 1
ATOM 2448 C C . TYR A 1 319 ? 12.133 40.531 7.137 1 97.44 319 TYR A C 1
ATOM 2450 O O . TYR A 1 319 ? 12.953 40.312 8.031 1 97.44 319 TYR A O 1
ATOM 2458 N N . THR A 1 320 ? 11.906 41.75 6.586 1 97.69 320 THR A N 1
ATOM 2459 C CA . THR A 1 320 ? 12.719 42.906 6.98 1 97.69 320 THR A CA 1
ATOM 2460 C C . THR A 1 320 ? 12.602 43.156 8.484 1 97.69 320 THR A C 1
ATOM 2462 O O . THR A 1 320 ? 13.617 43.344 9.156 1 97.69 320 THR A O 1
ATOM 2465 N N . ALA A 1 321 ? 11.414 43.094 8.984 1 96.06 321 ALA A N 1
ATOM 2466 C CA . ALA A 1 321 ? 11.195 43.312 10.406 1 96.06 321 ALA A CA 1
ATOM 2467 C C . ALA A 1 321 ? 11.844 42.219 11.25 1 96.06 321 ALA A C 1
ATOM 2469 O O . ALA A 1 321 ? 12.492 42.531 12.258 1 96.06 321 ALA A O 1
ATOM 2470 N N . GLU A 1 322 ? 11.688 40.969 10.906 1 97.75 322 GLU A N 1
ATOM 2471 C CA . GLU A 1 322 ? 12.195 39.844 11.703 1 97.75 322 GLU A CA 1
ATOM 2472 C C . GLU A 1 322 ? 13.719 39.781 11.609 1 97.75 322 GLU A C 1
ATOM 2474 O O . GLU A 1 322 ? 14.383 39.375 12.578 1 97.75 322 GLU A O 1
ATOM 2479 N N . LYS A 1 323 ? 14.242 40.156 10.438 1 98.06 323 LYS A N 1
ATOM 2480 C CA . LYS A 1 323 ? 15.695 40.25 10.32 1 98.06 323 LYS A CA 1
ATOM 2481 C C . LYS A 1 323 ? 16.266 41.25 11.297 1 98.06 323 LYS A C 1
ATOM 2483 O O . LYS A 1 323 ? 17.281 41 11.945 1 98.06 323 LYS A O 1
ATOM 2488 N N . ALA A 1 324 ? 15.625 42.406 11.336 1 97.88 324 ALA A N 1
ATOM 2489 C CA . ALA A 1 324 ? 16.062 43.469 12.234 1 97.88 324 ALA A CA 1
ATOM 2490 C C . ALA A 1 324 ? 16.031 43 13.688 1 97.88 324 ALA A C 1
ATOM 2492 O O . ALA A 1 324 ? 16.859 43.406 14.492 1 97.88 324 ALA A O 1
ATOM 2493 N N . LYS A 1 325 ? 15.094 42.094 14 1 97.06 325 LYS A N 1
ATOM 2494 C CA . LYS A 1 325 ? 14.945 41.594 15.367 1 97.06 325 LYS A CA 1
ATOM 2495 C C . LYS A 1 325 ? 15.914 40.469 15.641 1 97.06 325 LYS A C 1
ATOM 2497 O O . LYS A 1 325 ? 16.047 40.031 16.781 1 97.06 325 LYS A O 1
ATOM 2502 N N . GLY A 1 326 ? 16.531 39.938 14.562 1 97.81 326 GLY A N 1
ATOM 2503 C CA . GLY A 1 326 ? 17.422 38.812 14.711 1 97.81 326 GLY A CA 1
ATOM 2504 C C . GLY A 1 326 ? 16.719 37.469 14.75 1 97.81 326 GLY A C 1
ATOM 2505 O O . GLY A 1 326 ? 17.25 36.5 15.266 1 97.81 326 GLY A O 1
ATOM 2506 N N . HIS A 1 327 ? 15.523 37.406 14.242 1 97.88 327 HIS A N 1
ATOM 2507 C CA . HIS A 1 327 ? 14.711 36.219 14.359 1 97.88 327 HIS A CA 1
ATOM 2508 C C . HIS A 1 327 ? 14.875 35.312 13.133 1 97.88 327 HIS A C 1
ATOM 2510 O O . HIS A 1 327 ? 14.383 34.188 13.109 1 97.88 327 HIS A O 1
ATOM 2516 N N . VAL A 1 328 ? 15.578 35.719 12.117 1 98.31 328 VAL A N 1
ATOM 2517 C CA . VAL A 1 328 ? 15.789 34.906 10.922 1 98.31 328 VAL A CA 1
ATOM 2518 C C . VAL A 1 328 ? 16.906 33.906 11.18 1 98.31 328 VAL A C 1
ATOM 2520 O O . VAL A 1 328 ? 18.047 34.281 11.414 1 98.31 328 VAL A O 1
ATOM 2523 N N . ARG A 1 329 ? 16.578 32.688 11.125 1 97.62 329 ARG A N 1
ATOM 2524 C CA . ARG A 1 329 ? 17.531 31.625 11.406 1 97.62 329 ARG A CA 1
ATOM 2525 C C . ARG A 1 329 ? 18.438 31.359 10.203 1 97.62 329 ARG A C 1
ATOM 2527 O O . ARG A 1 329 ? 18.031 31.562 9.062 1 97.62 329 ARG A O 1
ATOM 2534 N N . LEU A 1 330 ? 19.656 30.953 10.516 1 97.5 330 LEU A N 1
ATOM 2535 C CA . LEU A 1 330 ? 20.578 30.547 9.461 1 97.5 330 LEU A CA 1
ATOM 2536 C C . LEU A 1 330 ? 20.812 29.047 9.508 1 97.5 330 LEU A C 1
ATOM 2538 O O . LEU A 1 330 ? 21.047 28.484 10.578 1 97.5 330 LEU A O 1
ATOM 2542 N N . LEU A 1 331 ? 20.641 28.438 8.43 1 97.31 331 LEU A N 1
ATOM 2543 C CA . LEU A 1 331 ? 20.953 27.016 8.25 1 97.31 331 LEU A CA 1
ATOM 2544 C C . LEU A 1 331 ? 22.219 26.844 7.426 1 97.31 331 LEU A C 1
ATOM 2546 O O . LEU A 1 331 ? 22.281 27.266 6.266 1 97.31 331 LEU A O 1
ATOM 2550 N N . GLY A 1 332 ? 23.281 26.188 7.996 1 97.5 332 GLY A N 1
ATOM 2551 C CA . GLY A 1 332 ? 24.547 26.031 7.305 1 97.5 332 GLY A CA 1
ATOM 2552 C C . GLY A 1 332 ? 24.469 25.062 6.141 1 97.5 332 GLY A C 1
ATOM 2553 O O . GLY A 1 332 ? 23.5 24.312 6 1 97.5 332 GLY A O 1
ATOM 2554 N N . PRO A 1 333 ? 25.578 25.141 5.266 1 96.5 333 PRO A N 1
ATOM 2555 C CA . PRO A 1 333 ? 25.641 24.203 4.145 1 96.5 333 PRO A CA 1
ATOM 2556 C C . PRO A 1 333 ? 25.5 22.75 4.586 1 96.5 333 PRO A C 1
ATOM 2558 O O . PRO A 1 333 ? 26.219 22.297 5.469 1 96.5 333 PRO A O 1
ATOM 2561 N N . GLY A 1 334 ? 24.5 22.031 4.008 1 97.38 334 GLY A N 1
ATOM 2562 C CA . GLY A 1 334 ? 24.328 20.625 4.297 1 97.38 334 GLY A CA 1
ATOM 2563 C C . GLY A 1 334 ? 23.531 20.375 5.57 1 97.38 334 GLY A C 1
ATOM 2564 O O . GLY A 1 334 ? 23.156 19.234 5.859 1 97.38 334 GLY A O 1
ATOM 2565 N N . GLU A 1 335 ? 23.219 21.391 6.27 1 98.19 335 GLU A N 1
ATOM 2566 C CA . GLU A 1 335 ? 22.516 21.234 7.543 1 98.19 335 GLU A CA 1
ATOM 2567 C C . GLU A 1 335 ? 21.016 21.062 7.328 1 98.19 335 GLU A C 1
ATOM 2569 O O . GLU A 1 335 ? 20.484 21.484 6.305 1 98.19 335 GLU A O 1
ATOM 2574 N N . SER A 1 336 ? 20.359 20.391 8.289 1 98.44 336 SER A N 1
ATOM 2575 C CA . SER A 1 336 ? 18.922 20.203 8.266 1 98.44 336 SER A CA 1
ATOM 2576 C C . SER A 1 336 ? 18.266 20.719 9.539 1 98.44 336 SER A C 1
ATOM 2578 O O . SER A 1 336 ? 18.906 20.781 10.594 1 98.44 336 SER A O 1
ATOM 2580 N N . ALA A 1 337 ? 17.109 21.203 9.43 1 98.56 337 ALA A N 1
ATOM 2581 C CA . ALA A 1 337 ? 16.234 21.547 10.547 1 98.56 337 ALA A CA 1
ATOM 2582 C C . ALA A 1 337 ? 14.922 20.781 10.484 1 98.56 337 ALA A C 1
ATOM 2584 O O . ALA A 1 337 ? 14.391 20.516 9.398 1 98.56 337 ALA A O 1
ATOM 2585 N N . ARG A 1 338 ? 14.383 20.375 11.617 1 98.69 338 ARG A N 1
ATOM 2586 C CA . ARG A 1 338 ? 13.125 19.641 11.727 1 98.69 338 ARG A CA 1
ATOM 2587 C C . ARG A 1 338 ? 12.18 20.328 12.711 1 98.69 338 ARG A C 1
ATOM 2589 O O . ARG A 1 338 ? 12.609 20.812 13.758 1 98.69 338 ARG A O 1
ATOM 2596 N N . PHE A 1 339 ? 10.938 20.297 12.398 1 98.81 339 PHE A N 1
ATOM 2597 C CA . PHE A 1 339 ? 9.953 21.016 13.203 1 98.81 339 PHE A CA 1
ATOM 2598 C C . PHE A 1 339 ? 8.742 20.125 13.484 1 98.81 339 PHE A C 1
ATOM 2600 O O . PHE A 1 339 ? 7.664 20.344 12.922 1 98.81 339 PHE A O 1
ATOM 2607 N N . PRO A 1 340 ? 8.875 19.203 14.406 1 98.75 340 PRO A N 1
ATOM 2608 C CA . PRO A 1 340 ? 7.727 18.359 14.75 1 98.75 340 PRO A CA 1
ATOM 2609 C C . PRO A 1 340 ? 6.672 19.109 15.57 1 98.75 340 PRO A C 1
ATOM 2611 O O . PRO A 1 340 ? 7.012 19.828 16.516 1 98.75 340 PRO A O 1
ATOM 2614 N N . VAL A 1 341 ? 5.434 18.938 15.188 1 98.88 341 VAL A N 1
ATOM 2615 C CA . VAL A 1 341 ? 4.281 19.469 15.914 1 98.88 341 VAL A CA 1
ATOM 2616 C C . VAL A 1 341 ? 3.176 18.406 15.953 1 98.88 341 VAL A C 1
ATOM 2618 O O . VAL A 1 341 ? 2.939 17.719 14.969 1 98.88 341 VAL A O 1
ATOM 2621 N N . THR A 1 342 ? 2.559 18.234 17.094 1 98.81 342 THR A N 1
ATOM 2622 C CA . THR A 1 342 ? 1.357 17.406 17.203 1 98.81 342 THR A CA 1
ATOM 2623 C C . THR A 1 342 ? 0.13 18.281 17.453 1 98.81 342 THR A C 1
ATOM 2625 O O . THR A 1 342 ? 0.106 19.078 18.391 1 98.81 342 THR A O 1
ATOM 2628 N N . LEU A 1 343 ? -0.861 18.188 16.609 1 98.88 343 LEU A N 1
ATOM 2629 C CA . LEU A 1 343 ? -2.064 19 16.766 1 98.88 343 LEU A CA 1
ATOM 2630 C C . LEU A 1 343 ? -3.316 18.172 16.5 1 98.88 343 LEU A C 1
ATOM 2632 O O . LEU A 1 343 ? -3.225 17.047 15.992 1 98.88 343 LEU A O 1
ATOM 2636 N N . GLY A 1 344 ? -4.414 18.688 16.984 1 98.88 344 GLY A N 1
ATOM 2637 C CA . GLY A 1 344 ? -5.637 17.969 16.672 1 98.88 344 GLY A CA 1
ATOM 2638 C C . GLY A 1 344 ? -6.695 18.078 17.75 1 98.88 344 GLY A C 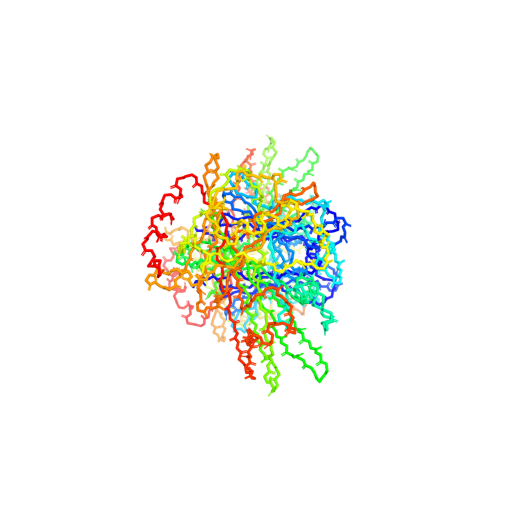1
ATOM 2639 O O . GLY A 1 344 ? -6.961 19.172 18.266 1 98.88 344 GLY A O 1
ATOM 2640 N N . TRP A 1 345 ? -7.332 16.938 18 1 98.88 345 TRP A N 1
ATOM 2641 C CA . TRP A 1 345 ? -8.539 16.891 18.828 1 98.88 345 TRP A CA 1
ATOM 2642 C C . TRP A 1 345 ? -8.336 15.984 20.031 1 98.88 345 TRP A C 1
ATOM 2644 O O . TRP A 1 345 ? -7.742 14.906 19.922 1 98.88 345 TRP A O 1
ATOM 2654 N N . LEU A 1 346 ? -8.719 16.484 21.141 1 98.75 346 LEU A N 1
ATOM 2655 C CA . LEU A 1 346 ? -8.898 15.68 22.344 1 98.75 346 LEU A CA 1
ATOM 2656 C C . LEU A 1 346 ? -10.375 15.57 22.719 1 98.75 346 LEU A C 1
ATOM 2658 O O . LEU A 1 346 ? -11.039 16.578 22.938 1 98.75 346 LEU A O 1
ATOM 2662 N N . GLY A 1 347 ? -10.836 14.375 22.812 1 98.19 347 GLY A N 1
ATOM 2663 C CA . GLY A 1 347 ? -12.211 14.18 23.25 1 98.19 347 GLY A CA 1
ATOM 2664 C C . GLY A 1 347 ? -12.43 14.562 24.703 1 98.19 347 GLY A C 1
ATOM 2665 O O . GLY A 1 347 ? -11.469 14.781 25.453 1 98.19 347 GLY A O 1
ATOM 2666 N N . PRO A 1 348 ? -13.672 14.578 25.109 1 97.81 348 PRO A N 1
ATOM 2667 C CA . PRO A 1 348 ? -14.016 15.055 26.453 1 97.81 348 PRO A CA 1
ATOM 2668 C C . PRO A 1 348 ? -13.281 14.281 27.547 1 97.81 348 PRO A C 1
ATOM 2670 O O . PRO A 1 348 ? -12.93 14.859 28.578 1 97.81 348 PRO A O 1
ATOM 2673 N N . THR A 1 349 ? -13 13.031 27.344 1 97.25 349 THR A N 1
ATOM 2674 C CA . THR A 1 349 ? -12.406 12.203 28.391 1 97.25 349 THR A CA 1
ATOM 2675 C C . THR A 1 349 ? -10.883 12.336 28.375 1 97.25 349 THR A C 1
ATOM 2677 O O . THR A 1 349 ? -10.203 11.812 29.266 1 97.25 349 THR A O 1
ATOM 2680 N N . GLU A 1 350 ? -10.414 13.062 27.375 1 97.94 350 GLU A N 1
ATOM 2681 C CA . GLU A 1 350 ? -8.969 13.133 27.203 1 97.94 350 GLU A CA 1
ATOM 2682 C C . GLU A 1 350 ? -8.422 14.469 27.703 1 97.94 350 GLU A C 1
ATOM 2684 O O . GLU A 1 350 ? -7.215 14.617 27.906 1 97.94 350 GLU A O 1
ATOM 2689 N N . VAL A 1 351 ? -9.258 15.445 27.938 1 98.25 351 VAL A N 1
ATOM 2690 C CA . VAL A 1 351 ? -8.883 16.828 28.188 1 98.25 351 VAL A CA 1
ATOM 2691 C C . VAL A 1 351 ? -8.219 16.953 29.562 1 98.25 351 VAL A C 1
ATOM 2693 O O . VAL A 1 351 ? -7.219 17.656 29.719 1 98.25 351 VAL A O 1
ATOM 2696 N N . ALA A 1 352 ? -8.734 16.266 30.531 1 97.38 352 ALA A N 1
ATOM 2697 C CA . ALA A 1 352 ? -8.266 16.391 31.906 1 97.38 352 ALA A CA 1
ATOM 2698 C C . ALA A 1 352 ? -6.785 16.031 32.031 1 97.38 352 ALA A C 1
ATOM 2700 O O . ALA A 1 352 ? -6.023 16.703 32.719 1 97.38 352 ALA A O 1
ATOM 2701 N N . ALA A 1 353 ? -6.477 14.953 31.391 1 96.94 353 ALA A N 1
ATOM 2702 C CA . ALA A 1 353 ? -5.086 14.508 31.438 1 96.94 353 ALA A CA 1
ATOM 2703 C C . ALA A 1 353 ? -4.16 15.531 30.781 1 96.94 353 ALA A C 1
ATOM 2705 O O . ALA A 1 353 ? -3.062 15.797 31.281 1 96.94 353 ALA A O 1
ATOM 2706 N N . ALA A 1 354 ? -4.582 16.062 29.656 1 97.19 354 ALA A N 1
ATOM 2707 C CA . ALA A 1 354 ? -3.779 17.062 28.953 1 97.19 354 ALA A CA 1
ATOM 2708 C C . ALA A 1 354 ? -3.639 18.328 29.797 1 97.19 354 ALA A C 1
ATOM 2710 O O . ALA A 1 354 ? -2.564 18.938 29.844 1 97.19 354 ALA A O 1
ATOM 2711 N N . ARG A 1 355 ? -4.668 18.703 30.438 1 96.5 355 ARG A N 1
ATOM 2712 C CA . ARG A 1 355 ? -4.652 19.875 31.312 1 96.5 355 ARG A CA 1
ATOM 2713 C C . ARG A 1 355 ? -3.68 19.688 32.469 1 96.5 355 ARG A C 1
ATOM 2715 O O . ARG A 1 355 ? -2.951 20.609 32.844 1 96.5 355 ARG A O 1
ATOM 2722 N N . ALA A 1 356 ? -3.752 18.531 33.031 1 95.56 356 ALA A N 1
ATOM 2723 C CA . ALA A 1 356 ? -2.867 18.219 34.156 1 95.56 356 ALA A CA 1
ATOM 2724 C C . ALA A 1 356 ? -1.402 18.312 33.75 1 95.56 356 ALA A C 1
ATOM 2726 O O . ALA A 1 356 ? -0.555 18.766 34.5 1 95.56 356 ALA A O 1
ATOM 2727 N N . ASP A 1 357 ? -1.171 17.844 32.562 1 95.12 357 ASP A N 1
ATOM 2728 C CA . ASP A 1 357 ? 0.19 17.922 32.031 1 95.12 357 ASP A CA 1
ATOM 2729 C C . ASP A 1 357 ? 0.653 19.375 31.938 1 95.12 357 ASP A C 1
ATOM 2731 O O . ASP A 1 357 ? 1.781 19.703 32.312 1 95.12 357 ASP A O 1
ATOM 2735 N N . ILE A 1 358 ? -0.193 20.234 31.422 1 96.38 358 ILE A N 1
ATOM 2736 C CA . ILE A 1 358 ? 0.142 21.641 31.234 1 96.38 358 ILE A CA 1
ATOM 2737 C C . ILE A 1 358 ? 0.366 22.312 32.594 1 96.38 358 ILE A C 1
ATOM 2739 O O . ILE A 1 358 ? 1.27 23.141 32.75 1 96.38 358 ILE A O 1
ATOM 2743 N N . ASP A 1 359 ? -0.371 21.891 33.594 1 92.81 359 ASP A N 1
ATOM 2744 C CA . ASP A 1 359 ? -0.282 22.469 34.906 1 92.81 359 ASP A CA 1
ATOM 2745 C C . ASP A 1 359 ? 1.073 22.172 35.562 1 92.81 359 ASP A C 1
ATOM 2747 O O . ASP A 1 359 ? 1.521 22.906 36.438 1 92.81 359 ASP A O 1
ATOM 2751 N N . THR A 1 360 ? 1.609 21.141 35.094 1 92.5 360 THR A N 1
ATOM 2752 C CA . THR A 1 360 ? 2.898 20.766 35.688 1 92.5 360 THR A CA 1
ATOM 2753 C C . THR A 1 360 ? 4.031 21.531 35 1 92.5 360 THR A C 1
ATOM 2755 O O . THR A 1 360 ? 5.156 21.547 35.5 1 92.5 360 THR A O 1
ATOM 2758 N N . MET A 1 361 ? 3.734 22.156 33.938 1 93.06 361 MET A N 1
ATOM 2759 C CA . MET A 1 361 ? 4.766 22.875 33.188 1 93.06 361 MET A CA 1
ATOM 2760 C C . MET A 1 361 ? 5.047 24.219 33.844 1 93.06 361 MET A C 1
ATOM 2762 O O . MET A 1 361 ? 4.137 24.875 34.344 1 93.06 361 MET A O 1
ATOM 2766 N N . ARG A 1 362 ? 6.379 24.344 34.375 1 68.75 362 ARG A N 1
ATOM 2767 C CA . ARG A 1 362 ? 6.812 25.547 35.094 1 68.75 362 ARG A CA 1
ATOM 2768 C C . ARG A 1 362 ? 6.395 26.812 34.344 1 68.75 362 ARG A C 1
ATOM 2770 O O . ARG A 1 362 ? 6.785 27 33.188 1 68.75 362 ARG A O 1
ATOM 2777 N N . LYS A 1 363 ? 5.258 27.297 34.75 1 64.62 363 LYS A N 1
ATOM 2778 C CA . LYS A 1 363 ? 4.773 28.516 34.125 1 64.62 363 LYS A CA 1
ATOM 2779 C C . LYS A 1 363 ? 5.621 29.719 34.531 1 64.62 363 LYS A C 1
ATOM 2781 O O . LYS A 1 363 ? 5.727 30.047 35.719 1 64.62 363 LYS A O 1
ATOM 2786 N N . GLY A 1 364 ? 6.957 29.578 34.188 1 51.94 364 GLY A N 1
ATOM 2787 C CA . GLY A 1 364 ? 7.758 30.719 34.625 1 51.94 364 GLY A CA 1
ATOM 2788 C C . GLY A 1 364 ? 6.93 31.953 34.906 1 51.94 364 GLY A C 1
ATOM 2789 O O . GLY A 1 364 ? 5.781 32.062 34.5 1 51.94 364 GLY A O 1
ATOM 2790 N N . MET B 1 1 ? -3.109 -9.719 12.703 1 57.09 1 MET B N 1
ATOM 2791 C CA . MET B 1 1 ? -1.98 -9.281 11.891 1 57.09 1 MET B CA 1
ATOM 2792 C C . MET B 1 1 ? -2.395 -8.172 10.938 1 57.09 1 MET B C 1
ATOM 2794 O O . MET B 1 1 ? -3.467 -8.227 10.336 1 57.09 1 MET B O 1
ATOM 2798 N N . THR B 1 2 ? -1.814 -6.996 11.023 1 79 2 THR B N 1
ATOM 2799 C CA . THR B 1 2 ? -2.25 -5.809 10.297 1 79 2 THR B CA 1
ATOM 2800 C C . THR B 1 2 ? -1.886 -5.918 8.82 1 79 2 THR B C 1
ATOM 2802 O O . THR B 1 2 ? -0.731 -6.176 8.477 1 79 2 THR B O 1
ATOM 2805 N N . GLU B 1 3 ? -2.912 -6.246 8.008 1 92.38 3 GLU B N 1
ATOM 2806 C CA . GLU B 1 3 ? -2.754 -6.336 6.555 1 92.38 3 GLU B CA 1
ATOM 2807 C C . GLU B 1 3 ? -3.045 -5 5.887 1 92.38 3 GLU B C 1
ATOM 2809 O O . GLU B 1 3 ? -3.906 -4.242 6.34 1 92.38 3 GLU B O 1
ATOM 2814 N N . ILE B 1 4 ? -2.227 -4.676 4.945 1 96.75 4 ILE B N 1
ATOM 2815 C CA . ILE B 1 4 ? -2.445 -3.514 4.09 1 96.75 4 ILE B CA 1
ATOM 2816 C C . ILE B 1 4 ? -2.926 -3.971 2.713 1 96.75 4 ILE B C 1
ATOM 2818 O O . ILE B 1 4 ? -2.256 -4.758 2.045 1 96.75 4 ILE B O 1
ATOM 2822 N N . HIS B 1 5 ? -4.113 -3.547 2.312 1 98.12 5 HIS B N 1
ATOM 2823 C CA . HIS B 1 5 ? -4.734 -3.875 1.033 1 98.12 5 HIS B CA 1
ATOM 2824 C C . HIS B 1 5 ? -4.578 -2.732 0.035 1 98.12 5 HIS B C 1
ATOM 2826 O O . HIS B 1 5 ? -4.945 -1.592 0.329 1 98.12 5 HIS B O 1
ATOM 2832 N N . ILE B 1 6 ? -4.094 -2.969 -1.132 1 98.38 6 ILE B N 1
ATOM 2833 C CA . ILE B 1 6 ? -3.881 -1.988 -2.191 1 98.38 6 ILE B CA 1
ATOM 2834 C C . ILE B 1 6 ? -4.602 -2.438 -3.461 1 98.38 6 ILE B C 1
ATOM 2836 O O . ILE B 1 6 ? -4.152 -3.357 -4.145 1 98.38 6 ILE B O 1
ATOM 2840 N N . PRO B 1 7 ? -5.699 -1.789 -3.807 1 97.94 7 PRO B N 1
ATOM 2841 C CA . PRO B 1 7 ? -6.344 -2.125 -5.078 1 97.94 7 PRO B CA 1
ATOM 2842 C C . PRO B 1 7 ? -5.434 -1.889 -6.281 1 97.94 7 PRO B C 1
ATOM 2844 O O . PRO B 1 7 ? -4.652 -0.933 -6.293 1 97.94 7 PRO B O 1
ATOM 2847 N N . LEU B 1 8 ? -5.516 -2.777 -7.227 1 98.06 8 LEU B N 1
ATOM 2848 C CA . LEU B 1 8 ? -4.777 -2.631 -8.477 1 98.06 8 LEU B CA 1
ATOM 2849 C C . LEU B 1 8 ? -5.73 -2.426 -9.648 1 98.06 8 LEU B C 1
ATOM 2851 O O . LEU B 1 8 ? -6.02 -3.369 -10.391 1 98.06 8 LEU B O 1
ATOM 2855 N N . PRO B 1 9 ? -6.121 -1.162 -9.82 1 95.62 9 PRO B N 1
ATOM 2856 C CA . PRO B 1 9 ? -6.906 -0.918 -11.031 1 95.62 9 PRO B CA 1
ATOM 2857 C C . PRO B 1 9 ? -6.078 -1.065 -12.305 1 95.62 9 PRO B C 1
ATOM 2859 O O . PRO B 1 9 ? -4.852 -0.978 -12.266 1 95.62 9 PRO B O 1
ATOM 2862 N N . ARG B 1 10 ? -6.715 -1.255 -13.406 1 94.25 10 ARG B N 1
ATOM 2863 C CA . ARG B 1 10 ? -6.012 -1.514 -14.664 1 94.25 10 ARG B CA 1
ATOM 2864 C C . ARG B 1 10 ? -5.137 -0.33 -15.055 1 94.25 10 ARG B C 1
ATOM 2866 O O . ARG B 1 10 ? -4.074 -0.508 -15.656 1 94.25 10 ARG B O 1
ATOM 2873 N N . ASP B 1 11 ? -5.547 0.867 -14.648 1 93.62 11 ASP B N 1
ATOM 2874 C CA . ASP B 1 11 ? -4.785 2.047 -15.047 1 93.62 11 ASP B CA 1
ATOM 2875 C C . ASP B 1 11 ? -3.549 2.223 -14.164 1 93.62 11 ASP B C 1
ATOM 2877 O O . ASP B 1 11 ? -2.758 3.145 -14.383 1 93.62 11 ASP B O 1
ATOM 2881 N N . ALA B 1 12 ? -3.4 1.43 -13.203 1 94 12 ALA B N 1
ATOM 2882 C CA . ALA B 1 12 ? -2.158 1.405 -12.43 1 94 12 ALA B CA 1
ATOM 2883 C C . ALA B 1 12 ? -1.007 0.854 -13.266 1 94 12 ALA B C 1
ATOM 2885 O O . ALA B 1 12 ? 0.161 1.005 -12.898 1 94 12 ALA B O 1
ATOM 2886 N N . PHE B 1 13 ? -1.311 0.131 -14.328 1 97 13 PHE B N 1
ATOM 2887 C CA . PHE B 1 13 ? -0.298 -0.435 -15.211 1 97 13 PHE B CA 1
ATOM 2888 C C . PHE B 1 13 ? 0.005 0.513 -16.359 1 97 13 PHE B C 1
ATOM 2890 O O . PHE B 1 13 ? -0.858 0.77 -17.203 1 97 13 PHE B O 1
ATOM 2897 N N . PRO B 1 14 ? 1.24 1.002 -16.391 1 95.81 14 PRO B N 1
ATOM 2898 C CA . PRO B 1 14 ? 1.549 2.043 -17.375 1 95.81 14 PRO B CA 1
ATOM 2899 C C . PRO B 1 14 ? 1.662 1.496 -18.797 1 95.81 14 PRO B C 1
ATOM 2901 O O . PRO B 1 14 ? 2.051 0.341 -18.984 1 95.81 14 PRO B O 1
ATOM 2904 N N . ASP B 1 15 ? 1.484 2.352 -19.734 1 93.12 15 ASP B N 1
ATOM 2905 C CA . ASP B 1 15 ? 1.587 1.948 -21.125 1 93.12 15 ASP B CA 1
ATOM 2906 C C . ASP B 1 15 ? 3.041 1.703 -21.531 1 93.12 15 ASP B C 1
ATOM 2908 O O . ASP B 1 15 ? 3.32 0.887 -22.406 1 93.12 15 ASP B O 1
ATOM 2912 N N . ARG B 1 16 ? 3.875 2.525 -20.922 1 93 16 ARG B N 1
ATOM 2913 C CA . ARG B 1 16 ? 5.305 2.387 -21.172 1 93 16 ARG B CA 1
ATOM 2914 C C . ARG B 1 16 ? 6.098 2.408 -19.875 1 93 16 ARG B C 1
ATOM 2916 O O . ARG B 1 16 ? 5.723 3.098 -18.922 1 93 16 ARG B O 1
ATOM 2923 N N . GLY B 1 17 ? 7.098 1.628 -19.922 1 95.31 17 GLY B N 1
ATOM 2924 C CA . GLY B 1 17 ? 7.957 1.604 -18.75 1 95.31 17 GLY B CA 1
ATOM 2925 C C . GLY B 1 17 ? 7.355 0.838 -17.594 1 95.31 17 GLY B C 1
ATOM 2926 O O . GLY B 1 17 ? 6.5 -0.027 -17.781 1 95.31 17 GLY B O 1
ATOM 2927 N N . GLU B 1 18 ? 8.023 1.02 -16.438 1 97.69 18 GLU B N 1
ATOM 2928 C CA . GLU B 1 18 ? 7.59 0.359 -15.211 1 97.69 18 GLU B CA 1
ATOM 2929 C C . GLU B 1 18 ? 7.156 1.376 -14.164 1 97.69 18 GLU B C 1
ATOM 2931 O O . GLU B 1 18 ? 7.613 2.521 -14.172 1 97.69 18 GLU B O 1
ATOM 2936 N N . ARG B 1 19 ? 6.199 0.989 -13.305 1 97.12 19 ARG B N 1
ATOM 2937 C CA . ARG B 1 19 ? 5.707 1.835 -12.219 1 97.12 19 ARG B CA 1
ATOM 2938 C C . ARG B 1 19 ? 5.816 1.122 -10.875 1 97.12 19 ARG B C 1
ATOM 2940 O O . ARG B 1 19 ? 5.219 0.063 -10.68 1 97.12 19 ARG B O 1
ATOM 2947 N N . PRO B 1 20 ? 6.605 1.703 -9.969 1 97.44 20 PRO B N 1
ATOM 2948 C CA . PRO B 1 20 ? 6.566 1.141 -8.617 1 97.44 20 PRO B CA 1
ATOM 2949 C C . PRO B 1 20 ? 5.195 1.279 -7.961 1 97.44 20 PRO B C 1
ATOM 2951 O O . PRO B 1 20 ? 4.621 2.371 -7.949 1 97.44 20 PRO B O 1
ATOM 2954 N N . ILE B 1 21 ? 4.637 0.25 -7.477 1 98.25 21 ILE B N 1
ATOM 2955 C CA . ILE B 1 21 ? 3.33 0.238 -6.828 1 98.25 21 ILE B CA 1
ATOM 2956 C C . ILE B 1 21 ? 3.504 0.344 -5.316 1 98.25 21 ILE B C 1
ATOM 2958 O O . ILE B 1 21 ? 2.781 1.092 -4.652 1 98.25 21 ILE B O 1
ATOM 2962 N N . ALA B 1 22 ? 4.434 -0.406 -4.773 1 98.25 22 ALA B N 1
ATOM 2963 C CA . ALA B 1 22 ? 4.688 -0.43 -3.336 1 98.25 22 ALA B CA 1
ATOM 2964 C C . ALA B 1 22 ? 6.004 -1.137 -3.023 1 98.25 22 ALA B C 1
ATOM 2966 O O . ALA B 1 22 ? 6.465 -1.978 -3.801 1 98.25 22 ALA B O 1
ATOM 2967 N N . SER B 1 23 ? 6.609 -0.817 -1.965 1 97.62 23 SER B N 1
ATOM 2968 C CA . SER B 1 23 ? 7.805 -1.488 -1.463 1 97.62 23 SER B CA 1
ATOM 2969 C C . SER B 1 23 ? 7.848 -1.474 0.062 1 97.62 23 SER B C 1
ATOM 2971 O O . SER B 1 23 ? 7.23 -0.614 0.697 1 97.62 23 SER B O 1
ATOM 2973 N N . GLY B 1 24 ? 8.555 -2.449 0.617 1 94.81 24 GLY B N 1
ATOM 2974 C CA . GLY B 1 24 ? 8.727 -2.549 2.059 1 94.81 24 GLY B CA 1
ATOM 2975 C C . GLY B 1 24 ? 8.672 -3.977 2.568 1 94.81 24 GLY B C 1
ATOM 2976 O O . GLY B 1 24 ? 8.242 -4.883 1.85 1 94.81 24 GLY B O 1
ATOM 2977 N N . ALA B 1 25 ? 9.156 -4.176 3.719 1 93.12 25 ALA B N 1
ATOM 2978 C CA . ALA B 1 25 ? 9.133 -5.473 4.387 1 93.12 25 ALA B CA 1
ATOM 2979 C C . ALA B 1 25 ? 9.844 -6.535 3.553 1 93.12 25 ALA B C 1
ATOM 2981 O O . ALA B 1 25 ? 9.422 -7.691 3.52 1 93.12 25 ALA B O 1
ATOM 2982 N N . GLY B 1 26 ? 10.781 -6.117 2.734 1 95.5 26 GLY B N 1
ATOM 2983 C CA . GLY B 1 26 ? 11.594 -7.051 1.97 1 95.5 26 GLY B CA 1
ATOM 2984 C C . GLY B 1 26 ? 11.078 -7.277 0.563 1 95.5 26 GLY B C 1
ATOM 2985 O O . GLY B 1 26 ? 11.547 -8.18 -0.14 1 95.5 26 GLY B O 1
ATOM 2986 N N . PHE B 1 27 ? 10.102 -6.402 0.138 1 97.94 27 PHE B N 1
ATOM 2987 C CA . PHE B 1 27 ? 9.492 -6.641 -1.166 1 97.94 27 PHE B CA 1
ATOM 2988 C C . PHE B 1 27 ? 9.508 -5.371 -2.01 1 97.94 27 PHE B C 1
ATOM 2990 O O . PHE B 1 27 ? 9.555 -4.262 -1.473 1 97.94 27 PHE B O 1
ATOM 2997 N N . THR B 1 28 ? 9.469 -5.539 -3.229 1 98.25 28 THR B N 1
ATOM 2998 C CA . THR B 1 28 ? 9.094 -4.508 -4.191 1 98.25 28 THR B CA 1
ATOM 2999 C C . THR B 1 28 ? 8.039 -5.039 -5.16 1 98.25 28 THR B C 1
ATOM 3001 O O . THR B 1 28 ? 8.117 -6.18 -5.613 1 98.25 28 THR B O 1
ATOM 3004 N N . ALA B 1 29 ? 7.023 -4.297 -5.41 1 98.75 29 ALA B N 1
ATOM 3005 C CA . ALA B 1 29 ? 6 -4.582 -6.41 1 98.75 29 ALA B CA 1
ATOM 3006 C C . ALA B 1 29 ? 6.02 -3.543 -7.527 1 98.75 29 ALA B C 1
ATOM 3008 O O . ALA B 1 29 ? 5.875 -2.346 -7.27 1 98.75 29 ALA B O 1
ATOM 3009 N N . THR B 1 30 ? 6.16 -3.996 -8.703 1 98.75 30 THR B N 1
ATOM 3010 C CA . THR B 1 30 ? 6.277 -3.104 -9.844 1 98.75 30 THR B CA 1
ATOM 3011 C C . THR B 1 30 ? 5.301 -3.506 -10.945 1 98.75 30 THR B C 1
ATOM 3013 O O . THR B 1 30 ? 5.234 -4.676 -11.328 1 98.75 30 THR B O 1
ATOM 3016 N N . ALA B 1 31 ? 4.566 -2.551 -11.5 1 98.62 31 ALA B N 1
ATOM 3017 C CA . ALA B 1 31 ? 3.594 -2.799 -12.562 1 98.62 31 ALA B CA 1
ATOM 3018 C C . ALA B 1 31 ? 4.152 -2.398 -13.922 1 98.62 31 ALA B C 1
ATOM 3020 O O . ALA B 1 31 ? 4.902 -1.424 -14.031 1 98.62 31 ALA B O 1
ATOM 3021 N N . PHE B 1 32 ? 3.82 -3.146 -14.898 1 98.44 32 PHE B N 1
ATOM 3022 C CA . PHE B 1 32 ? 4.156 -2.811 -16.281 1 98.44 32 PHE B CA 1
ATOM 3023 C C . PHE B 1 32 ? 3.211 -3.502 -17.25 1 98.44 32 PHE B C 1
ATOM 3025 O O . PHE B 1 32 ? 2.289 -4.207 -16.828 1 98.44 32 PHE B O 1
ATOM 3032 N N . ARG B 1 33 ? 3.387 -3.203 -18.547 1 97.75 33 ARG B N 1
ATOM 3033 C CA . ARG B 1 33 ? 2.621 -3.834 -19.609 1 97.75 33 ARG B CA 1
ATOM 3034 C C . ARG B 1 33 ? 3.543 -4.457 -20.656 1 97.75 33 ARG B C 1
ATOM 3036 O O . ARG B 1 33 ? 4.574 -3.879 -21 1 97.75 33 ARG B O 1
ATOM 3043 N N . TYR B 1 34 ? 3.178 -5.637 -21.047 1 96.69 34 TYR B N 1
ATOM 3044 C CA . TYR B 1 34 ? 3.869 -6.219 -22.188 1 96.69 34 TYR B CA 1
ATOM 3045 C C . TYR B 1 34 ? 3.459 -5.523 -23.484 1 96.69 34 TYR B C 1
ATOM 3047 O O . TYR B 1 34 ? 2.4 -4.891 -23.547 1 96.69 34 TYR B O 1
ATOM 3055 N N . PRO B 1 35 ? 4.297 -5.656 -24.516 1 94.44 35 PRO B N 1
ATOM 3056 C CA . PRO B 1 35 ? 3.922 -5.066 -25.797 1 94.44 35 PRO B CA 1
ATOM 3057 C C . PRO B 1 35 ? 2.547 -5.527 -26.281 1 94.44 35 PRO B C 1
ATOM 3059 O O . PRO B 1 35 ? 1.852 -4.785 -26.984 1 94.44 35 PRO B O 1
ATOM 3062 N N . SER B 1 36 ? 2.113 -6.68 -25.875 1 95.12 36 SER B N 1
ATOM 3063 C CA . SER B 1 36 ? 0.81 -7.227 -26.234 1 95.12 36 SER B CA 1
ATOM 3064 C C . SER B 1 36 ? -0.319 -6.473 -25.531 1 95.12 36 SER B C 1
ATOM 3066 O O . SER B 1 36 ? -1.492 -6.66 -25.875 1 95.12 36 SER B O 1
ATOM 3068 N N . GLY B 1 37 ? 0.057 -5.688 -24.562 1 95.94 37 GLY B N 1
ATOM 3069 C CA . GLY B 1 37 ? -0.936 -4.949 -23.812 1 95.94 37 GLY B CA 1
ATOM 3070 C C . GLY B 1 37 ? -1.317 -5.629 -22.5 1 95.94 37 GLY B C 1
ATOM 3071 O O . GLY B 1 37 ? -2.053 -5.062 -21.688 1 95.94 37 GLY B O 1
ATOM 3072 N N . VAL B 1 38 ? -0.81 -6.816 -22.297 1 97.44 38 VAL B N 1
ATOM 3073 C CA . VAL B 1 38 ? -1.164 -7.582 -21.109 1 97.44 38 VAL B CA 1
ATOM 3074 C C . VAL B 1 38 ? -0.52 -6.949 -19.875 1 97.44 38 VAL B C 1
ATOM 3076 O O . VAL B 1 38 ? 0.68 -6.664 -19.875 1 97.44 38 VAL B O 1
ATOM 3079 N N . GLU B 1 39 ? -1.33 -6.66 -18.828 1 98.5 39 GLU B N 1
ATOM 3080 C CA . GLU B 1 39 ? -0.86 -6.094 -17.578 1 98.5 39 GLU B CA 1
ATOM 3081 C C . GLU B 1 39 ? -0.074 -7.121 -16.766 1 98.5 39 GLU B C 1
ATOM 3083 O O . GLU B 1 39 ? -0.495 -8.273 -16.641 1 98.5 39 GLU B O 1
ATOM 3088 N N . ALA B 1 40 ? 1.068 -6.68 -16.203 1 98.75 40 ALA B N 1
ATOM 3089 C CA . ALA B 1 40 ? 1.925 -7.582 -15.438 1 98.75 40 ALA B CA 1
ATOM 3090 C C . ALA B 1 40 ? 2.41 -6.914 -14.148 1 98.75 40 ALA B C 1
ATOM 3092 O O . ALA B 1 40 ? 2.625 -5.703 -14.117 1 98.75 40 ALA B O 1
ATOM 3093 N N . LEU B 1 41 ? 2.529 -7.668 -13.086 1 98.88 41 LEU B N 1
ATOM 3094 C CA . LEU B 1 41 ? 3.064 -7.258 -11.789 1 98.88 41 LEU B CA 1
ATOM 3095 C C . LEU B 1 41 ? 4.281 -8.094 -11.414 1 98.88 41 LEU B C 1
ATOM 3097 O O . LEU B 1 41 ? 4.195 -9.32 -11.336 1 98.88 41 LEU B O 1
ATOM 3101 N N . ARG B 1 42 ? 5.387 -7.477 -11.234 1 98.88 42 ARG B N 1
ATOM 3102 C CA . ARG B 1 42 ? 6.574 -8.172 -10.742 1 98.88 42 ARG B CA 1
ATOM 3103 C C . ARG B 1 42 ? 6.715 -8.008 -9.234 1 98.88 42 ARG B C 1
ATOM 3105 O O . ARG B 1 42 ? 6.773 -6.887 -8.727 1 98.88 42 ARG B O 1
ATOM 3112 N N . LEU B 1 43 ? 6.703 -9.078 -8.516 1 98.81 43 LEU B N 1
ATOM 3113 C CA . LEU B 1 43 ? 6.988 -9.102 -7.086 1 98.81 43 LEU B CA 1
ATOM 3114 C C . LEU B 1 43 ? 8.398 -9.625 -6.82 1 98.81 43 LEU B C 1
ATOM 3116 O O . LEU B 1 43 ? 8.758 -10.703 -7.285 1 98.81 43 LEU B O 1
ATOM 3120 N N . THR B 1 44 ? 9.18 -8.836 -6.086 1 98.62 44 THR B N 1
ATOM 3121 C CA . THR B 1 44 ? 10.562 -9.188 -5.809 1 98.62 44 THR B CA 1
ATOM 3122 C C . THR B 1 44 ? 10.805 -9.312 -4.309 1 98.62 44 THR B C 1
ATOM 3124 O O . THR B 1 44 ? 10.297 -8.5 -3.527 1 98.62 44 THR B O 1
ATOM 3127 N N . ASN B 1 45 ? 11.453 -10.336 -3.877 1 98.31 45 ASN B N 1
ATOM 3128 C CA . ASN B 1 45 ? 11.984 -10.445 -2.523 1 98.31 45 ASN B CA 1
ATOM 3129 C C . ASN B 1 45 ? 13.492 -10.688 -2.529 1 98.31 45 ASN B C 1
ATOM 3131 O O . ASN B 1 45 ? 14.156 -10.477 -3.545 1 98.31 45 ASN B O 1
ATOM 3135 N N . ALA B 1 46 ? 14.07 -11.07 -1.4 1 97.88 46 ALA B N 1
ATOM 3136 C CA . ALA B 1 46 ? 15.516 -11.188 -1.243 1 97.88 46 ALA B CA 1
ATOM 3137 C C . ALA B 1 46 ? 16.078 -12.297 -2.129 1 97.88 46 ALA B C 1
ATOM 3139 O O . ALA B 1 46 ? 17.25 -12.258 -2.502 1 97.88 46 ALA B O 1
ATOM 3140 N N . ARG B 1 47 ? 15.234 -13.242 -2.545 1 98.19 47 ARG B N 1
ATOM 3141 C CA . ARG B 1 47 ? 15.734 -14.445 -3.203 1 98.19 47 ARG B CA 1
ATOM 3142 C C . ARG B 1 47 ? 15.477 -14.391 -4.703 1 98.19 47 ARG B C 1
ATOM 3144 O O . ARG B 1 47 ? 16.094 -15.141 -5.469 1 98.19 47 ARG B O 1
ATOM 3151 N N . GLY B 1 48 ? 14.516 -13.547 -5.109 1 98.62 48 GLY B N 1
ATOM 3152 C CA . GLY B 1 48 ? 14.203 -13.492 -6.527 1 98.62 48 GLY B CA 1
ATOM 3153 C C . GLY B 1 48 ? 12.914 -12.75 -6.832 1 98.62 48 GLY B C 1
ATOM 3154 O O . GLY B 1 48 ? 12.617 -11.734 -6.199 1 98.62 48 GLY B O 1
ATOM 3155 N N . ALA B 1 49 ? 12.258 -13.227 -7.918 1 98.75 49 ALA B N 1
ATOM 3156 C CA . ALA B 1 49 ? 11.086 -12.477 -8.367 1 98.75 49 ALA B CA 1
ATOM 3157 C C . ALA B 1 49 ? 10.109 -13.383 -9.109 1 98.75 49 ALA B C 1
ATOM 3159 O O . ALA B 1 49 ? 10.508 -14.398 -9.688 1 98.75 49 ALA B O 1
ATOM 3160 N N . VAL B 1 50 ? 8.852 -13.016 -9.047 1 98.88 50 VAL B N 1
ATOM 3161 C CA . VAL B 1 50 ? 7.801 -13.617 -9.867 1 98.88 50 VAL B CA 1
ATOM 3162 C C . VAL B 1 50 ? 7.094 -12.531 -10.672 1 98.88 50 VAL B C 1
ATOM 3164 O O . VAL B 1 50 ? 6.891 -11.414 -10.188 1 98.88 50 VAL B O 1
ATOM 3167 N N . THR B 1 51 ? 6.805 -12.844 -11.859 1 98.81 51 THR B N 1
ATOM 3168 C CA . THR B 1 51 ? 5.977 -11.992 -12.703 1 98.81 51 THR B CA 1
ATOM 3169 C C . THR B 1 51 ? 4.57 -12.562 -12.844 1 98.81 51 THR B C 1
ATOM 3171 O O . THR B 1 51 ? 4.395 -13.688 -13.32 1 98.81 51 THR B O 1
ATOM 3174 N N . LEU B 1 52 ? 3.629 -11.82 -12.453 1 98.88 52 LEU B N 1
ATOM 3175 C CA . LEU B 1 52 ? 2.24 -12.258 -12.398 1 98.88 52 LEU B CA 1
ATOM 3176 C C . LEU B 1 52 ? 1.386 -11.492 -13.398 1 98.88 52 LEU B C 1
ATOM 3178 O O . LEU B 1 52 ? 1.687 -10.344 -13.727 1 98.88 52 LEU B O 1
ATOM 3182 N N . LEU B 1 53 ? 0.357 -12.156 -13.867 1 98.81 53 LEU B N 1
ATOM 3183 C CA . LEU B 1 53 ? -0.604 -11.523 -14.766 1 98.81 53 LEU B CA 1
ATOM 3184 C C . LEU B 1 53 ? -1.948 -11.328 -14.07 1 98.81 53 LEU B C 1
ATOM 3186 O O . LEU B 1 53 ? -2.836 -12.18 -14.18 1 98.81 53 LEU B O 1
ATOM 3190 N N . PRO B 1 54 ? -2.121 -10.148 -13.453 1 98.81 54 PRO B N 1
ATOM 3191 C CA . PRO B 1 54 ? -3.27 -9.953 -12.562 1 98.81 54 PRO B CA 1
ATOM 3192 C C . PRO B 1 54 ? -4.605 -10.086 -13.289 1 98.81 54 PRO B C 1
ATOM 3194 O O . PRO B 1 54 ? -5.598 -10.5 -12.688 1 98.81 54 PRO B O 1
ATOM 3197 N N . PHE B 1 55 ? -4.648 -9.812 -14.586 1 98.56 55 PHE B N 1
ATOM 3198 C CA . PHE B 1 55 ? -5.945 -9.711 -15.242 1 98.56 55 PHE B CA 1
ATOM 3199 C C . PHE B 1 55 ? -6.078 -10.75 -16.344 1 98.56 55 PHE B C 1
ATOM 3201 O O . PHE B 1 55 ? -6.988 -10.672 -17.172 1 98.56 55 PHE B O 1
ATOM 3208 N N . LEU B 1 56 ? -5.215 -11.68 -16.391 1 98.31 56 LEU B N 1
ATOM 3209 C CA . LEU B 1 56 ? -5.254 -12.797 -17.328 1 98.31 56 LEU B CA 1
ATOM 3210 C C . LEU B 1 56 ? -5.113 -14.125 -16.609 1 98.31 56 LEU B C 1
ATOM 3212 O O . LEU B 1 56 ? -4.008 -14.656 -16.484 1 98.31 56 LEU B O 1
ATOM 3216 N N . GLY B 1 57 ? -6.238 -14.625 -16.141 1 98.19 57 GLY B N 1
ATOM 3217 C CA . GLY B 1 57 ? -6.281 -15.867 -15.398 1 98.19 57 GLY B CA 1
ATOM 3218 C C . GLY B 1 57 ? -5.438 -15.844 -14.133 1 98.19 57 GLY B C 1
ATOM 3219 O O . GLY B 1 57 ? -5.242 -16.875 -13.492 1 98.19 57 GLY B O 1
ATOM 3220 N N . GLN B 1 58 ? -4.844 -14.68 -13.883 1 98.31 58 GLN B N 1
ATOM 3221 C CA . GLN B 1 58 ? -3.885 -14.461 -12.805 1 98.31 58 GLN B CA 1
ATOM 3222 C C . GLN B 1 58 ? -2.768 -15.5 -12.844 1 98.31 58 GLN B C 1
ATOM 3224 O O . GLN B 1 58 ? -2.465 -16.125 -11.828 1 98.31 58 GLN B O 1
ATOM 3229 N N . MET B 1 59 ? -2.176 -15.656 -13.977 1 98.25 59 MET B N 1
ATOM 3230 C CA . MET B 1 59 ? -1.082 -16.594 -14.203 1 98.25 59 MET B CA 1
ATOM 3231 C C . MET B 1 59 ? 0.197 -16.125 -13.523 1 98.25 59 MET B C 1
ATOM 3233 O O . MET B 1 59 ? 0.349 -14.93 -13.242 1 98.25 59 MET B O 1
ATOM 3237 N N . ILE B 1 60 ? 1.01 -17.094 -13.148 1 98.81 60 ILE B N 1
ATOM 3238 C CA . ILE B 1 60 ? 2.424 -16.781 -12.961 1 98.81 60 ILE B CA 1
ATOM 3239 C C . ILE B 1 60 ? 3.166 -16.938 -14.289 1 98.81 60 ILE B C 1
ATOM 3241 O O . ILE B 1 60 ? 3.355 -18.047 -14.781 1 98.81 60 ILE B O 1
ATOM 3245 N N . TRP B 1 61 ? 3.545 -15.781 -14.82 1 98.56 61 TRP B N 1
ATOM 3246 C CA . TRP B 1 61 ? 4.145 -15.82 -16.156 1 98.56 61 TRP B CA 1
ATOM 3247 C C . TRP B 1 61 ? 5.594 -16.281 -16.078 1 98.56 61 TRP B C 1
ATOM 3249 O O . TRP B 1 61 ? 6.039 -17.078 -16.922 1 98.56 61 TRP B O 1
ATOM 3259 N N . ASP B 1 62 ? 6.277 -15.812 -15.078 1 98.62 62 ASP B N 1
ATOM 3260 C CA . ASP B 1 62 ? 7.695 -16.125 -14.945 1 98.62 62 ASP B CA 1
ATOM 3261 C C . ASP B 1 62 ? 8.125 -16.141 -13.477 1 98.62 62 ASP B C 1
ATOM 3263 O O . ASP B 1 62 ? 7.473 -15.516 -12.633 1 98.62 62 ASP B O 1
ATOM 3267 N N . ALA B 1 63 ? 9.164 -16.938 -13.188 1 98.81 63 ALA B N 1
ATOM 3268 C CA . ALA B 1 63 ? 9.719 -17 -11.836 1 98.81 63 ALA B CA 1
ATOM 3269 C C . ALA B 1 63 ? 11.219 -17.281 -11.875 1 98.81 63 ALA B C 1
ATOM 3271 O O . ALA B 1 63 ? 11.68 -18.125 -12.656 1 98.81 63 ALA B O 1
ATOM 3272 N N . GLU B 1 64 ? 11.922 -16.562 -11.094 1 98.75 64 GLU B N 1
ATOM 3273 C CA . GLU B 1 64 ? 13.367 -16.734 -10.953 1 98.75 64 GLU B CA 1
ATOM 3274 C C . GLU B 1 64 ? 13.812 -16.531 -9.508 1 98.75 64 GLU B C 1
ATOM 3276 O O . GLU B 1 64 ? 13.469 -15.523 -8.883 1 98.75 64 GLU B O 1
ATOM 3281 N N . PHE B 1 65 ? 14.562 -17.484 -8.969 1 98.75 65 PHE B N 1
ATOM 3282 C CA . PHE B 1 65 ? 15.094 -17.406 -7.613 1 98.75 65 PHE B CA 1
ATOM 3283 C C . PHE B 1 65 ? 16.547 -17.844 -7.574 1 98.75 65 PHE B C 1
ATOM 3285 O O . PHE B 1 65 ? 16.922 -18.844 -8.211 1 98.75 65 PHE B O 1
ATOM 3292 N N . ASP B 1 66 ? 17.391 -17.141 -6.844 1 98.25 66 ASP B N 1
ATOM 3293 C CA . ASP B 1 66 ? 18.797 -17.469 -6.652 1 98.25 66 ASP B CA 1
ATOM 3294 C C . ASP B 1 66 ? 19.5 -17.656 -7.996 1 98.25 66 ASP B C 1
ATOM 3296 O O . ASP B 1 66 ? 20.328 -18.562 -8.148 1 98.25 66 ASP B O 1
ATOM 3300 N N . GLY B 1 67 ? 19.016 -16.859 -8.961 1 97.19 67 GLY B N 1
ATOM 3301 C CA . GLY B 1 67 ? 19.641 -16.922 -10.273 1 97.19 67 GLY B CA 1
ATOM 3302 C C . GLY B 1 67 ? 19.125 -18.047 -11.133 1 97.19 67 GLY B C 1
ATOM 3303 O O . GLY B 1 67 ? 19.531 -18.219 -12.281 1 97.19 67 GLY B O 1
ATOM 3304 N N . ARG B 1 68 ? 18.203 -18.859 -10.609 1 97.94 68 ARG B N 1
ATOM 3305 C CA . ARG B 1 68 ? 17.609 -19.953 -11.359 1 97.94 68 ARG B CA 1
ATOM 3306 C C . ARG B 1 68 ? 16.219 -19.609 -11.859 1 97.94 68 ARG B C 1
ATOM 3308 O O . ARG B 1 68 ? 15.297 -19.422 -11.07 1 97.94 68 ARG B O 1
ATOM 3315 N N . ARG B 1 69 ? 16.109 -19.5 -13.18 1 98.06 69 ARG B N 1
ATOM 3316 C CA . ARG B 1 69 ? 14.773 -19.359 -13.766 1 98.06 69 ARG B CA 1
ATOM 3317 C C . ARG B 1 69 ? 14.016 -20.688 -13.719 1 98.06 69 ARG B C 1
ATOM 3319 O O . ARG B 1 69 ? 14.562 -21.719 -14.094 1 98.06 69 ARG B O 1
ATOM 3326 N N . LEU B 1 70 ? 12.797 -20.672 -13.328 1 98.81 70 LEU B N 1
ATOM 3327 C CA . LEU B 1 70 ? 12.023 -21.891 -13.117 1 98.81 70 LEU B CA 1
ATOM 3328 C C . LEU B 1 70 ? 11.156 -22.203 -14.328 1 98.81 70 LEU B C 1
ATOM 3330 O O . LEU B 1 70 ? 10.766 -23.359 -14.531 1 98.81 70 LEU B O 1
ATOM 3334 N N . THR B 1 71 ? 10.883 -21.281 -15.125 1 98.56 71 THR B N 1
ATOM 3335 C CA . THR B 1 71 ? 9.859 -21.312 -16.156 1 98.56 71 THR B CA 1
ATOM 3336 C C . THR B 1 71 ? 10.328 -22.109 -17.359 1 98.56 71 THR B C 1
ATOM 3338 O O . THR B 1 71 ? 11.492 -22.016 -17.766 1 98.56 71 THR B O 1
ATOM 3341 N N . MET B 1 72 ? 9.461 -22.828 -17.938 1 98.06 72 MET B N 1
ATOM 3342 C CA . MET B 1 72 ? 9.727 -23.656 -19.109 1 98.06 72 MET B CA 1
ATOM 3343 C C . MET B 1 72 ? 10.312 -22.828 -20.25 1 98.06 72 MET B C 1
ATOM 3345 O O . MET B 1 72 ? 10.086 -21.609 -20.312 1 98.06 72 MET B O 1
ATOM 3349 N N . GLY B 1 73 ? 11.023 -23.531 -21.078 1 95.38 73 GLY B N 1
ATOM 3350 C CA . GLY B 1 73 ? 11.398 -22.906 -22.344 1 95.38 73 GLY B CA 1
ATOM 3351 C C . GLY B 1 73 ? 10.242 -22.797 -23.328 1 95.38 73 GLY B C 1
ATOM 3352 O O . GLY B 1 73 ? 9.43 -23.734 -23.438 1 95.38 73 GLY B O 1
ATOM 3353 N N . ASN B 1 74 ? 10.094 -21.672 -24 1 92.25 74 ASN B N 1
ATOM 3354 C CA . ASN B 1 74 ? 9.008 -21.469 -24.953 1 92.25 74 ASN B CA 1
ATOM 3355 C C . ASN B 1 74 ? 9.383 -20.438 -26.016 1 92.25 74 ASN B C 1
ATOM 3357 O O . ASN B 1 74 ? 10.438 -19.812 -25.922 1 92.25 74 ASN B O 1
ATOM 3361 N N . ALA B 1 75 ? 8.523 -20.312 -26.969 1 88.44 75 ALA B N 1
ATOM 3362 C CA . ALA B 1 75 ? 8.836 -19.438 -28.094 1 88.44 75 ALA B CA 1
ATOM 3363 C C . ALA B 1 75 ? 8.133 -18.078 -27.953 1 88.44 75 ALA B C 1
ATOM 3365 O O . ALA B 1 75 ? 8.266 -17.219 -28.812 1 88.44 75 ALA B O 1
ATOM 3366 N N . PHE B 1 76 ? 7.414 -17.797 -26.875 1 89.06 76 PHE B N 1
ATOM 3367 C CA . PHE B 1 76 ? 6.625 -16.578 -26.734 1 89.06 76 PHE B CA 1
ATOM 3368 C C . PHE B 1 76 ? 7.473 -15.453 -26.172 1 89.06 76 PHE B C 1
ATOM 3370 O O . PHE B 1 76 ? 8.195 -15.641 -25.188 1 89.06 76 PHE B O 1
ATOM 3377 N N . ASP B 1 77 ? 7.371 -14.328 -26.672 1 90 77 ASP B N 1
ATOM 3378 C CA . ASP B 1 77 ? 8.07 -13.156 -26.172 1 90 77 ASP B CA 1
ATOM 3379 C C . ASP B 1 77 ? 7.332 -12.555 -24.969 1 90 77 ASP B C 1
ATOM 3381 O O . ASP B 1 77 ? 7.902 -11.758 -24.219 1 90 77 ASP B O 1
ATOM 3385 N N . GLY B 1 78 ? 6.141 -12.961 -24.812 1 94.69 78 GLY B N 1
ATOM 3386 C CA . GLY B 1 78 ? 5.277 -12.477 -23.734 1 94.69 78 GLY B CA 1
ATOM 3387 C C . GLY B 1 78 ? 3.881 -13.07 -23.797 1 94.69 78 GLY B C 1
ATOM 3388 O O . GLY B 1 78 ? 3.537 -13.789 -24.734 1 94.69 78 GLY B O 1
ATOM 3389 N N . PRO B 1 79 ? 3.176 -12.734 -22.781 1 96.88 79 PRO B N 1
ATOM 3390 C CA . PRO B 1 79 ? 1.806 -13.25 -22.75 1 96.88 79 PRO B CA 1
ATOM 3391 C C . PRO B 1 79 ? 0.892 -12.555 -23.75 1 96.88 79 PRO B C 1
ATOM 3393 O O . PRO B 1 79 ? 1.134 -11.398 -24.125 1 96.88 79 PRO B O 1
ATOM 3396 N N . ARG B 1 80 ? -0.029 -13.227 -24.188 1 93.75 80 ARG B N 1
ATOM 3397 C CA . ARG B 1 80 ? -1.054 -12.711 -25.078 1 93.75 80 ARG B CA 1
ATOM 3398 C C . ARG B 1 80 ? -2.449 -13.102 -24.609 1 93.75 80 ARG B C 1
ATOM 3400 O O . ARG B 1 80 ? -2.68 -14.242 -24.219 1 93.75 80 ARG B O 1
ATOM 3407 N N . ALA B 1 81 ? -3.309 -12.047 -24.719 1 89.75 81 ALA B N 1
ATOM 3408 C CA . ALA B 1 81 ? -4.703 -12.359 -24.422 1 89.75 81 ALA B CA 1
ATOM 3409 C C . ALA B 1 81 ? -5.352 -13.125 -25.562 1 89.75 81 ALA B C 1
ATOM 3411 O O . ALA B 1 81 ? -4.988 -12.945 -26.719 1 89.75 81 ALA B O 1
ATOM 3412 N N . GLY B 1 82 ? -6.195 -14.062 -25.219 1 86.56 82 GLY B N 1
ATOM 3413 C CA . GLY B 1 82 ? -6.875 -14.859 -26.219 1 86.56 82 GLY B CA 1
ATOM 3414 C C . GLY B 1 82 ? -7.934 -15.773 -25.641 1 86.56 82 GLY B C 1
ATOM 3415 O O . GLY B 1 82 ? -8.367 -15.586 -24.5 1 86.56 82 GLY B O 1
ATOM 3416 N N . GLY B 1 83 ? -8.305 -16.703 -26.484 1 87.56 83 GLY B N 1
ATOM 3417 C CA . GLY B 1 83 ? -9.391 -17.578 -26.078 1 87.56 83 GLY B CA 1
ATOM 3418 C C . GLY B 1 83 ? -8.914 -18.922 -25.547 1 87.56 83 GLY B C 1
ATOM 3419 O O . GLY B 1 83 ? -9.703 -19.703 -25.016 1 87.56 83 GLY B O 1
ATOM 3420 N N . SER B 1 84 ? -7.621 -19.109 -25.734 1 92.25 84 SER B N 1
ATOM 3421 C CA . SER B 1 84 ? -7.086 -20.391 -25.328 1 92.25 84 SER B CA 1
ATOM 3422 C C . SER B 1 84 ? -5.664 -20.266 -24.797 1 92.25 84 SER B C 1
ATOM 3424 O O . SER B 1 84 ? -4.914 -19.375 -25.234 1 92.25 84 SER B O 1
ATOM 3426 N N . ILE B 1 85 ? -5.352 -21.203 -23.891 1 95.06 85 ILE B N 1
ATOM 3427 C CA . ILE B 1 85 ? -4.012 -21.219 -23.312 1 95.06 85 ILE B CA 1
ATOM 3428 C C . ILE B 1 85 ? -2.979 -21.469 -24.406 1 95.06 85 ILE B C 1
ATOM 3430 O O . ILE B 1 85 ? -1.816 -21.062 -24.281 1 95.06 85 ILE B O 1
ATOM 3434 N N . LEU B 1 86 ? -3.381 -21.984 -25.5 1 89.94 86 LEU B N 1
ATOM 3435 C CA . LEU B 1 86 ? -2.488 -22.266 -26.625 1 89.94 86 LEU B CA 1
ATOM 3436 C C . LEU B 1 86 ? -1.848 -20.984 -27.141 1 89.94 86 LEU B C 1
ATOM 3438 O O . LEU B 1 86 ? -0.734 -21.016 -27.672 1 89.94 86 LEU B O 1
ATOM 3442 N N . GLU B 1 87 ? -2.498 -19.922 -26.891 1 89.25 87 GLU B N 1
ATOM 3443 C CA . GLU B 1 87 ? -2.047 -18.641 -27.453 1 89.25 87 GLU B CA 1
ATOM 3444 C C . GLU B 1 87 ? -1.053 -17.953 -26.516 1 89.25 87 GLU B C 1
ATOM 3446 O O . GLU B 1 87 ? -0.502 -16.906 -26.844 1 89.25 87 GLU B O 1
ATOM 3451 N N . THR B 1 88 ? -0.849 -18.547 -25.406 1 92 88 THR B N 1
ATOM 3452 C CA . THR B 1 88 ? 0.052 -17.953 -24.422 1 92 88 THR B CA 1
ATOM 3453 C C . THR B 1 88 ? 0.712 -19.031 -23.562 1 92 88 THR B C 1
ATOM 3455 O O . THR B 1 88 ? 0.87 -18.875 -22.359 1 92 88 THR B O 1
ATOM 3458 N N . TYR B 1 89 ? 1.123 -20.141 -24.219 1 89.56 89 TYR B N 1
ATOM 3459 C CA . TYR B 1 89 ? 1.597 -21.328 -23.516 1 89.56 89 TYR B CA 1
ATOM 3460 C C . TYR B 1 89 ? 3.051 -21.172 -23.094 1 89.56 89 TYR B C 1
ATOM 3462 O O . TYR B 1 89 ? 3.877 -22.047 -23.344 1 89.56 89 TYR B O 1
ATOM 3470 N N . GLY B 1 90 ? 3.438 -20.141 -22.469 1 91.44 90 GLY B N 1
ATOM 3471 C CA . GLY B 1 90 ? 4.77 -19.859 -21.969 1 91.44 90 GLY B CA 1
ATOM 3472 C C . GLY B 1 90 ? 4.793 -19.562 -20.484 1 91.44 90 GLY B C 1
ATOM 3473 O O . GLY B 1 90 ? 5.859 -19.359 -19.891 1 91.44 90 GLY B O 1
ATOM 3474 N N . ALA B 1 91 ? 3.656 -19.672 -19.859 1 97.38 91 ALA B N 1
ATOM 3475 C CA . ALA B 1 91 ? 3.533 -19.297 -18.453 1 97.38 91 ALA B CA 1
ATOM 3476 C C . ALA B 1 91 ? 4.195 -20.328 -17.547 1 97.38 91 ALA B C 1
ATOM 3478 O O . ALA B 1 91 ? 4.191 -21.531 -17.859 1 97.38 91 ALA B O 1
ATOM 3479 N N . PHE B 1 92 ? 4.738 -19.906 -16.453 1 98.62 92 PHE B N 1
ATOM 3480 C CA . PHE B 1 92 ? 5.297 -20.797 -15.445 1 98.62 92 PHE B CA 1
ATOM 3481 C C . PHE B 1 92 ? 4.199 -21.641 -14.805 1 98.62 92 PHE B C 1
ATOM 3483 O O . PHE B 1 92 ? 4.375 -22.844 -14.578 1 98.62 92 PHE B O 1
ATOM 3490 N N . ALA B 1 93 ? 3.109 -20.969 -14.492 1 98.88 93 ALA B N 1
ATOM 3491 C CA . ALA B 1 93 ? 1.987 -21.703 -13.906 1 98.88 93 ALA B CA 1
ATOM 3492 C C . ALA B 1 93 ? 0.663 -21.016 -14.219 1 98.88 93 ALA B C 1
ATOM 3494 O O . ALA B 1 93 ? 0.592 -19.781 -14.273 1 98.88 93 ALA B O 1
ATOM 3495 N N . TYR B 1 94 ? -0.325 -21.781 -14.398 1 98.69 94 TYR B N 1
ATOM 3496 C CA . TYR B 1 94 ? -1.66 -21.234 -14.617 1 98.69 94 TYR B CA 1
ATOM 3497 C C . TYR B 1 94 ? -2.729 -22.172 -14.055 1 98.69 94 TYR B C 1
ATOM 3499 O O . TYR B 1 94 ? -2.449 -23.328 -13.734 1 98.69 94 TYR B O 1
ATOM 3507 N N . HIS B 1 95 ? -3.863 -21.625 -13.898 1 98.81 95 HIS B N 1
ATOM 3508 C CA . HIS B 1 95 ? -5.012 -22.375 -13.391 1 98.81 95 HIS B CA 1
ATOM 3509 C C . HIS B 1 95 ? -5.793 -23.031 -14.531 1 98.81 95 HIS B C 1
ATOM 3511 O O . HIS B 1 95 ? -6.562 -22.359 -15.227 1 98.81 95 HIS B O 1
ATOM 3517 N N . ALA B 1 96 ? -5.641 -24.344 -14.625 1 98.38 96 ALA B N 1
ATOM 3518 C CA . ALA B 1 96 ? -6.398 -25.094 -15.633 1 98.38 96 ALA B CA 1
ATOM 3519 C C . ALA B 1 96 ? -7.785 -25.453 -15.109 1 98.38 96 ALA B C 1
ATOM 3521 O O . ALA B 1 96 ? -7.918 -26.047 -14.039 1 98.38 96 ALA B O 1
ATOM 3522 N N . GLY B 1 97 ? -8.852 -25.297 -15.742 1 95.56 97 GLY B N 1
ATOM 3523 C CA . GLY B 1 97 ? -10.25 -25.344 -15.359 1 95.56 97 GLY B CA 1
ATOM 3524 C C . GLY B 1 97 ? -10.992 -24.047 -15.633 1 95.56 97 GLY B C 1
ATOM 3525 O O . GLY B 1 97 ? -10.625 -23.297 -16.547 1 95.56 97 GLY B O 1
ATOM 3526 N N . LEU B 1 98 ? -12.125 -24.062 -14.734 1 97.31 98 LEU B N 1
ATOM 3527 C CA . LEU B 1 98 ? -12.703 -24.625 -13.516 1 97.31 98 LEU B CA 1
ATOM 3528 C C . LEU B 1 98 ? -13.883 -25.531 -13.852 1 97.31 98 LEU B C 1
ATOM 3530 O O . LEU B 1 98 ? -14.156 -26.5 -13.133 1 97.31 98 LEU B O 1
ATOM 3534 N N . LEU B 1 99 ? -14.531 -25.219 -15 1 96.88 99 LEU B N 1
ATOM 3535 C CA . LEU B 1 99 ? -15.648 -26.047 -15.43 1 96.88 99 LEU B CA 1
ATOM 3536 C C . LEU B 1 99 ? -15.164 -27.266 -16.203 1 96.88 99 LEU B C 1
ATOM 3538 O O . LEU B 1 99 ? -15.664 -28.375 -16.016 1 96.88 99 LEU B O 1
ATOM 3542 N N . ARG B 1 100 ? -14.266 -27 -17.078 1 97.5 100 ARG B N 1
ATOM 3543 C CA . ARG B 1 100 ? -13.656 -28.031 -17.906 1 97.5 100 ARG B CA 1
ATOM 3544 C C . ARG B 1 100 ? -12.133 -28 -17.781 1 97.5 100 ARG B C 1
ATOM 3546 O O . ARG B 1 100 ? -11.562 -27 -17.328 1 97.5 100 ARG B O 1
ATOM 3553 N N . ASN B 1 101 ? -11.531 -29.094 -18.109 1 97.06 101 ASN B N 1
ATOM 3554 C CA . ASN B 1 101 ? -10.086 -29.219 -18.016 1 97.06 101 ASN B CA 1
ATOM 3555 C C . ASN B 1 101 ? -9.539 -30.297 -18.953 1 97.06 101 ASN B C 1
ATOM 3557 O O . ASN B 1 101 ? -10.305 -31.078 -19.5 1 97.06 101 ASN B O 1
ATOM 3561 N N . GLY B 1 102 ? -8.227 -30.219 -19.172 1 95.44 102 GLY B N 1
ATOM 3562 C CA . GLY B 1 102 ? -7.555 -31.266 -19.938 1 95.44 102 GLY B CA 1
ATOM 3563 C C . GLY B 1 102 ? -7.641 -31.047 -21.438 1 95.44 102 GLY B C 1
ATOM 3564 O O . GLY B 1 102 ? -7.93 -29.938 -21.891 1 95.44 102 GLY B O 1
ATOM 3565 N N . THR B 1 103 ? -7.289 -32.094 -22.188 1 93.81 103 THR B N 1
ATOM 3566 C CA . THR B 1 103 ? -7.344 -32.094 -23.656 1 93.81 103 THR B CA 1
ATOM 3567 C C . THR B 1 103 ? -8.719 -32.531 -24.141 1 93.81 103 THR B C 1
ATOM 3569 O O . THR B 1 103 ? -9.141 -33.656 -23.875 1 93.81 103 THR B O 1
ATOM 3572 N N . PRO B 1 104 ? -9.367 -31.656 -24.875 1 94.31 104 PRO B N 1
ATOM 3573 C CA . PRO B 1 104 ? -10.695 -32.031 -25.359 1 94.31 104 PRO B CA 1
ATOM 3574 C C . PRO B 1 104 ? -10.648 -33.219 -26.328 1 94.31 104 PRO B C 1
ATOM 3576 O O . PRO B 1 104 ? -9.812 -33.25 -27.234 1 94.31 104 PRO B O 1
ATOM 3579 N N . GLY B 1 105 ? -11.508 -34.188 -26.031 1 92 105 GLY B N 1
ATOM 3580 C CA . GLY B 1 105 ? -11.703 -35.25 -27 1 92 105 GLY B CA 1
ATOM 3581 C C . GLY B 1 105 ? -12.664 -34.875 -28.109 1 92 105 GLY B C 1
ATOM 3582 O O . GLY B 1 105 ? -13.125 -33.75 -28.188 1 92 105 GLY B O 1
ATOM 3583 N N . PRO B 1 106 ? -12.969 -35.844 -28.938 1 91.69 106 PRO B N 1
ATOM 3584 C CA . PRO B 1 106 ? -13.82 -35.562 -30.109 1 91.69 106 PRO B CA 1
ATOM 3585 C C . PRO B 1 106 ? -15.219 -35.094 -29.719 1 91.69 106 PRO B C 1
ATOM 3587 O O . PRO B 1 106 ? -15.859 -34.375 -30.469 1 91.69 106 PRO B O 1
ATOM 3590 N N . GLN B 1 107 ? -15.68 -35.469 -28.547 1 95.25 107 GLN B N 1
ATOM 3591 C CA . GLN B 1 107 ? -17.031 -35.094 -28.141 1 95.25 107 GLN B CA 1
ATOM 3592 C C . GLN B 1 107 ? -17.031 -33.875 -27.234 1 95.25 107 GLN B C 1
ATOM 3594 O O . GLN B 1 107 ? -18.078 -33.469 -26.703 1 95.25 107 GLN B O 1
ATOM 3599 N N . ASP B 1 108 ? -15.898 -33.344 -27 1 95.88 108 ASP B N 1
ATOM 3600 C CA . ASP B 1 108 ? -15.758 -32.156 -26.141 1 95.88 108 ASP B CA 1
ATOM 3601 C C . ASP B 1 108 ? -15.742 -30.875 -26.969 1 95.88 108 ASP B C 1
ATOM 3603 O O . ASP B 1 108 ? -15.367 -30.906 -28.141 1 95.88 108 ASP B O 1
ATOM 3607 N N . ASP B 1 109 ? -16.156 -29.75 -26.344 1 94.62 109 ASP B N 1
ATOM 3608 C CA . ASP B 1 109 ? -16.141 -28.469 -27.047 1 94.62 109 ASP B CA 1
ATOM 3609 C C . ASP B 1 109 ? -15.383 -27.422 -26.25 1 94.62 109 ASP B C 1
ATOM 3611 O O . ASP B 1 109 ? -15.367 -26.25 -26.609 1 94.62 109 ASP B O 1
ATOM 3615 N N . HIS B 1 110 ? -14.836 -27.797 -25.156 1 95.06 110 HIS B N 1
ATOM 3616 C CA . HIS B 1 110 ? -14.094 -26.828 -24.344 1 95.06 110 HIS B CA 1
ATOM 3617 C C . HIS B 1 110 ? -12.688 -26.609 -24.906 1 95.06 110 HIS B C 1
ATOM 3619 O O . HIS B 1 110 ? -12.141 -27.484 -25.578 1 95.06 110 HIS B O 1
ATOM 3625 N N . PRO B 1 111 ? -12.094 -25.406 -24.656 1 94 111 PRO B N 1
ATOM 3626 C CA . PRO B 1 111 ? -10.695 -25.203 -25.047 1 94 111 PRO B CA 1
ATOM 3627 C C . PRO B 1 111 ? -9.719 -26.031 -24.203 1 94 111 PRO B C 1
ATOM 3629 O O . PRO B 1 111 ? -10.094 -26.547 -23.156 1 94 111 PRO B O 1
ATOM 3632 N N . LEU B 1 112 ? -8.508 -26.172 -24.703 1 94.75 112 LEU B N 1
ATOM 3633 C CA . LEU B 1 112 ? -7.469 -26.891 -23.969 1 94.75 112 LEU B CA 1
ATOM 3634 C C . LEU B 1 112 ? -7.32 -26.344 -22.547 1 94.75 112 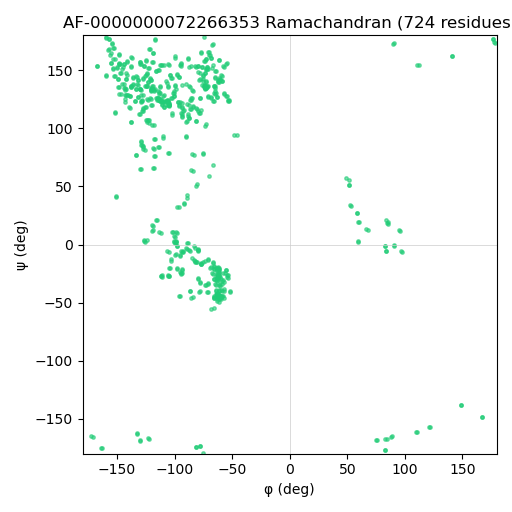LEU B C 1
ATOM 3636 O O . LEU B 1 112 ? -7.129 -25.141 -22.375 1 94.75 112 LEU B O 1
ATOM 3640 N N . HIS B 1 113 ? -7.457 -27.203 -21.578 1 96.69 113 HIS B N 1
ATOM 3641 C CA . HIS B 1 113 ? -7.27 -26.906 -20.156 1 96.69 113 HIS B CA 1
ATOM 3642 C C . HIS B 1 113 ? -8.344 -25.969 -19.641 1 96.69 113 HIS B C 1
ATOM 3644 O O . HIS B 1 113 ? -8.172 -25.344 -18.578 1 96.69 113 HIS B O 1
ATOM 3650 N N . GLY B 1 114 ? -9.406 -25.734 -20.391 1 96.62 114 GLY B N 1
ATOM 3651 C CA . GLY B 1 114 ? -10.586 -25.047 -19.891 1 96.62 114 GLY B CA 1
ATOM 3652 C C . GLY B 1 114 ? -10.516 -23.547 -20.047 1 96.62 114 GLY B C 1
ATOM 3653 O O . GLY B 1 114 ? -9.68 -23.031 -20.781 1 96.62 114 GLY B O 1
ATOM 3654 N N . GLU B 1 115 ? -11.414 -22.828 -19.328 1 95.5 115 GLU B N 1
ATOM 3655 C CA . GLU B 1 115 ? -11.688 -21.422 -19.578 1 95.5 115 GLU B CA 1
ATOM 3656 C C . GLU B 1 115 ? -10.836 -20.516 -18.688 1 95.5 115 GLU B C 1
ATOM 3658 O O . GLU B 1 115 ? -10.562 -19.375 -19.047 1 95.5 115 GLU B O 1
ATOM 3663 N N . MET B 1 116 ? -10.336 -21.016 -17.594 1 97 116 MET B N 1
ATOM 3664 C CA . MET B 1 116 ? -9.812 -20.156 -16.531 1 97 116 MET B CA 1
ATOM 3665 C C . MET B 1 116 ? -8.422 -19.641 -16.891 1 97 116 MET B C 1
ATOM 3667 O O . MET B 1 116 ? -8.047 -18.531 -16.531 1 97 116 MET B O 1
ATOM 3671 N N . PRO B 1 117 ? -7.613 -20.5 -17.641 1 97.62 117 PRO B N 1
ATOM 3672 C CA . PRO B 1 117 ? -6.238 -20.047 -17.875 1 97.62 117 PRO B CA 1
ATOM 3673 C C . PRO B 1 117 ? -6.164 -18.641 -18.453 1 97.62 117 PRO B C 1
ATOM 3675 O O . PRO B 1 117 ? -5.301 -17.859 -18.062 1 97.62 117 PRO B O 1
ATOM 3678 N N . VAL B 1 118 ? -7.047 -18.297 -19.359 1 97 118 VAL B N 1
ATOM 3679 C CA . VAL B 1 118 ? -6.945 -17.016 -20.047 1 97 118 VAL B CA 1
ATOM 3680 C C . VAL B 1 118 ? -8.164 -16.156 -19.703 1 97 118 VAL B C 1
ATOM 3682 O O . VAL B 1 118 ? -8.531 -15.258 -20.469 1 97 118 VAL B O 1
ATOM 3685 N N . ALA B 1 119 ? -8.781 -16.469 -18.625 1 96.81 119 ALA B N 1
ATOM 3686 C CA . ALA B 1 119 ? -9.977 -15.719 -18.234 1 96.81 119 ALA B CA 1
ATOM 3687 C C . ALA B 1 119 ? -9.625 -14.273 -17.891 1 96.81 119 ALA B C 1
ATOM 3689 O O . ALA B 1 119 ? -8.602 -14.008 -17.25 1 96.81 119 ALA B O 1
ATOM 3690 N N . ALA B 1 120 ? -10.469 -13.344 -18.391 1 96.88 120 ALA B N 1
ATOM 3691 C CA . ALA B 1 120 ? -10.359 -11.961 -17.922 1 96.88 120 ALA B CA 1
ATOM 3692 C C . ALA B 1 120 ? -10.797 -11.844 -16.453 1 96.88 120 ALA B C 1
ATOM 3694 O O . ALA B 1 120 ? -11.906 -12.242 -16.094 1 96.88 120 ALA B O 1
ATOM 3695 N N . MET B 1 121 ? -9.969 -11.281 -15.625 1 98.25 121 MET B N 1
ATOM 3696 C CA . MET B 1 121 ? -10.289 -11.109 -14.211 1 98.25 121 MET B CA 1
ATOM 3697 C C . MET B 1 121 ? -11.047 -9.812 -13.977 1 98.25 121 MET B C 1
ATOM 3699 O O . MET B 1 121 ? -10.852 -8.828 -14.695 1 98.25 121 MET B O 1
ATOM 3703 N N . ASP B 1 122 ? -11.844 -9.797 -12.93 1 98.31 122 ASP B N 1
ATOM 3704 C CA . ASP B 1 122 ? -12.695 -8.648 -12.633 1 98.31 122 ASP B CA 1
ATOM 3705 C C . ASP B 1 122 ? -12.008 -7.691 -11.656 1 98.31 122 ASP B C 1
ATOM 3707 O O . ASP B 1 122 ? -12.367 -6.516 -11.578 1 98.31 122 ASP B O 1
ATOM 3711 N N . SER B 1 123 ? -11.094 -8.203 -10.891 1 98 123 SER B N 1
ATOM 3712 C CA . SER B 1 123 ? -10.391 -7.363 -9.922 1 98 123 SER B CA 1
ATOM 3713 C C . SER B 1 123 ? -9 -7.918 -9.625 1 98 123 SER B C 1
ATOM 3715 O O . SER B 1 123 ? -8.719 -9.086 -9.891 1 98 123 SER B O 1
ATOM 3717 N N . ALA B 1 124 ? -8.18 -7.145 -9.156 1 98.81 124 ALA B N 1
ATOM 3718 C CA . ALA B 1 124 ? -6.859 -7.5 -8.648 1 98.81 124 ALA B CA 1
ATOM 3719 C C . ALA B 1 124 ? -6.461 -6.594 -7.484 1 98.81 124 ALA B C 1
ATOM 3721 O O . ALA B 1 124 ? -6.883 -5.438 -7.418 1 98.81 124 ALA B O 1
ATOM 3722 N N . HIS B 1 125 ? -5.723 -7.059 -6.547 1 98.69 125 HIS B N 1
ATOM 3723 C CA . HIS B 1 125 ? -5.227 -6.266 -5.43 1 98.69 125 HIS B CA 1
ATOM 3724 C C . HIS B 1 125 ? -3.955 -6.875 -4.844 1 98.69 125 HIS B C 1
ATOM 3726 O O . HIS B 1 125 ? -3.682 -8.062 -5.035 1 98.69 125 HIS B O 1
ATOM 3732 N N . LEU B 1 126 ? -3.209 -6.047 -4.219 1 98.31 126 LEU B N 1
ATOM 3733 C CA . LEU B 1 126 ? -2.02 -6.441 -3.475 1 98.31 126 LEU B CA 1
ATOM 3734 C C . LEU B 1 126 ? -2.275 -6.387 -1.973 1 98.31 126 LEU B C 1
ATOM 3736 O O . LEU B 1 126 ? -2.906 -5.445 -1.481 1 98.31 126 LEU B O 1
ATOM 3740 N N . ILE B 1 127 ? -1.831 -7.379 -1.28 1 98.06 127 ILE B N 1
ATOM 3741 C CA . ILE B 1 127 ? -1.901 -7.391 0.177 1 98.06 127 ILE B CA 1
ATOM 3742 C C . ILE B 1 127 ? -0.498 -7.539 0.761 1 98.06 127 ILE B C 1
ATOM 3744 O O . ILE B 1 127 ? 0.272 -8.398 0.331 1 98.06 127 ILE B O 1
ATOM 3748 N N . PHE B 1 128 ? -0.108 -6.648 1.624 1 97.38 128 PHE B N 1
ATOM 3749 C CA . PHE B 1 128 ? 1.05 -6.844 2.488 1 97.38 128 PHE B CA 1
ATOM 3750 C C . PHE B 1 128 ? 0.617 -7.285 3.883 1 97.38 128 PHE B C 1
ATOM 3752 O O . PHE B 1 128 ? -0.358 -6.766 4.43 1 97.38 128 PHE B O 1
ATOM 3759 N N . GLY B 1 129 ? 1.326 -8.266 4.465 1 95.44 129 GLY B N 1
ATOM 3760 C CA . GLY B 1 129 ? 0.981 -8.734 5.793 1 95.44 129 GLY B CA 1
ATOM 3761 C C . GLY B 1 129 ? 2.092 -9.539 6.449 1 95.44 129 GLY B C 1
ATOM 3762 O O . GLY B 1 129 ? 3.225 -9.547 5.965 1 95.44 129 GLY B O 1
ATOM 3763 N N . THR B 1 130 ? 1.801 -10.086 7.645 1 93.75 130 THR B N 1
ATOM 3764 C CA . THR B 1 130 ? 2.691 -10.977 8.375 1 93.75 130 THR B CA 1
ATOM 3765 C C . THR B 1 130 ? 1.93 -12.195 8.898 1 93.75 130 THR B C 1
ATOM 3767 O O . THR B 1 130 ? 0.801 -12.07 9.375 1 93.75 130 THR B O 1
ATOM 3770 N N . ASP B 1 131 ? 2.477 -13.344 8.711 1 93.56 131 ASP B N 1
ATOM 3771 C CA . ASP B 1 131 ? 1.913 -14.562 9.281 1 93.56 131 ASP B CA 1
ATOM 3772 C C . ASP B 1 131 ? 2.982 -15.375 10.016 1 93.56 131 ASP B C 1
ATOM 3774 O O . ASP B 1 131 ? 4.008 -14.828 10.43 1 93.56 131 ASP B O 1
ATOM 3778 N N . GLY B 1 132 ? 2.67 -16.578 10.375 1 92.12 132 GLY B N 1
ATOM 3779 C CA . GLY B 1 132 ? 3.586 -17.406 11.133 1 92.12 132 GLY B CA 1
ATOM 3780 C C . GLY B 1 132 ? 4.941 -17.562 10.469 1 92.12 132 GLY B C 1
ATOM 3781 O O . GLY B 1 132 ? 5.941 -17.812 11.141 1 92.12 132 GLY B O 1
ATOM 3782 N N . GLN B 1 133 ? 5 -17.344 9.133 1 93.19 133 GLN B N 1
ATOM 3783 C CA . GLN B 1 133 ? 6.246 -17.5 8.383 1 93.19 133 GLN B CA 1
ATOM 3784 C C . GLN B 1 133 ? 6.93 -16.156 8.172 1 93.19 133 GLN B C 1
ATOM 3786 O O . GLN B 1 133 ? 8.023 -16.094 7.613 1 93.19 133 GLN B O 1
ATOM 3791 N N . GLY B 1 134 ? 6.266 -15.07 8.688 1 94.06 134 GLY B N 1
ATOM 3792 C CA . GLY B 1 134 ? 6.852 -13.75 8.562 1 94.06 134 GLY B CA 1
ATOM 3793 C C . GLY B 1 134 ? 6.098 -12.852 7.59 1 94.06 134 GLY B C 1
ATOM 3794 O O . GLY B 1 134 ? 4.926 -13.094 7.301 1 94.06 134 GLY B O 1
ATOM 3795 N N . PRO B 1 135 ? 6.824 -11.758 7.129 1 96 135 PRO B N 1
ATOM 3796 C CA . PRO B 1 135 ? 6.188 -10.852 6.172 1 96 135 PRO B CA 1
ATOM 3797 C C . PRO B 1 135 ? 5.883 -11.523 4.832 1 96 135 PRO B C 1
ATOM 3799 O O . PRO B 1 135 ? 6.676 -12.336 4.355 1 96 135 PRO B O 1
ATOM 3802 N N . PHE B 1 136 ? 4.77 -11.125 4.277 1 97.62 136 PHE B N 1
ATOM 3803 C CA . PHE B 1 136 ? 4.426 -11.648 2.959 1 97.62 136 PHE B CA 1
ATOM 3804 C C . PHE B 1 136 ? 3.799 -10.562 2.092 1 97.62 136 PHE B C 1
ATOM 3806 O O . PHE B 1 136 ? 3.352 -9.531 2.604 1 97.62 136 PHE B O 1
ATOM 3813 N N . VAL B 1 137 ? 3.855 -10.719 0.82 1 98.25 137 VAL B N 1
ATOM 3814 C CA . VAL B 1 137 ? 3.076 -9.984 -0.174 1 98.25 137 VAL B CA 1
ATOM 3815 C C . VAL B 1 137 ? 2.229 -10.961 -0.987 1 98.25 137 VAL B C 1
ATOM 3817 O O . VAL B 1 137 ? 2.648 -12.086 -1.247 1 98.25 137 VAL B O 1
ATOM 3820 N N . GLU B 1 138 ? 1.006 -10.562 -1.32 1 98.56 138 GLU B N 1
ATOM 3821 C CA . GLU B 1 138 ? 0.069 -11.453 -1.995 1 98.56 138 GLU B CA 1
ATOM 3822 C C . GLU B 1 138 ? -0.693 -10.727 -3.098 1 98.56 138 GLU B C 1
ATOM 3824 O O . GLU B 1 138 ? -1.173 -9.609 -2.893 1 98.56 138 GLU B O 1
ATOM 3829 N N . LEU B 1 139 ? -0.689 -11.281 -4.273 1 98.88 139 LEU B N 1
ATOM 3830 C CA . LEU B 1 139 ? -1.637 -10.852 -5.297 1 98.88 139 LEU B CA 1
ATOM 3831 C C . LEU B 1 139 ? -2.953 -11.609 -5.172 1 98.88 139 LEU B C 1
ATOM 3833 O O . LEU B 1 139 ? -2.961 -12.844 -5.133 1 98.88 139 LEU B O 1
ATOM 3837 N N . GLY B 1 140 ? -4.016 -10.906 -5.047 1 98.75 140 GLY B N 1
ATOM 3838 C CA . GLY B 1 140 ? -5.355 -11.469 -5.09 1 98.75 140 GLY B CA 1
ATOM 3839 C C . GLY B 1 140 ? -6.219 -10.875 -6.184 1 98.75 140 GLY B C 1
ATOM 3840 O O . GLY B 1 140 ? -5.848 -9.875 -6.805 1 98.75 140 GLY B O 1
ATOM 3841 N N . GLY B 1 141 ? -7.32 -11.484 -6.426 1 98.5 141 GLY B N 1
ATOM 3842 C CA . GLY B 1 141 ? -8.32 -11.055 -7.391 1 98.5 141 GLY B CA 1
ATOM 3843 C C . GLY B 1 141 ? -9.477 -12.023 -7.516 1 98.5 141 GLY B C 1
ATOM 3844 O O . GLY B 1 141 ? -9.547 -13.016 -6.797 1 98.5 141 GLY B O 1
ATOM 3845 N N . HIS B 1 142 ? -10.453 -11.602 -8.367 1 98.56 142 HIS B N 1
ATOM 3846 C CA . HIS B 1 142 ? -11.547 -12.547 -8.586 1 98.56 142 HIS B CA 1
ATOM 3847 C C . HIS B 1 142 ? -12.117 -12.414 -9.992 1 98.56 142 HIS B C 1
ATOM 3849 O O . HIS B 1 142 ? -11.867 -11.422 -10.68 1 98.56 142 HIS B O 1
ATOM 3855 N N . ARG B 1 143 ? -12.703 -13.477 -10.414 1 97.94 143 ARG B N 1
ATOM 3856 C CA . ARG B 1 143 ? -13.523 -13.539 -11.617 1 97.94 143 ARG B CA 1
ATOM 3857 C C . ARG B 1 143 ? -14.922 -14.062 -11.305 1 97.94 143 ARG B C 1
ATOM 3859 O O . ARG B 1 143 ? -15.07 -15.117 -10.688 1 97.94 143 ARG B O 1
ATOM 3866 N N . ASP B 1 144 ? -15.906 -13.266 -11.703 1 96.5 144 ASP B N 1
ATOM 3867 C CA . ASP B 1 144 ? -17.281 -13.758 -11.688 1 96.5 144 ASP B CA 1
ATOM 3868 C C . ASP B 1 144 ? -17.672 -14.344 -13.039 1 96.5 144 ASP B C 1
ATOM 3870 O O . ASP B 1 144 ? -17.75 -13.625 -14.031 1 96.5 144 ASP B O 1
ATOM 3874 N N . HIS B 1 145 ? -17.828 -15.641 -13.07 1 95.5 145 HIS B N 1
ATOM 3875 C CA . HIS B 1 145 ? -18.328 -16.344 -14.258 1 95.5 145 HIS B CA 1
ATOM 3876 C C . HIS B 1 145 ? -19.828 -16.547 -14.188 1 95.5 145 HIS B C 1
ATOM 3878 O O . HIS B 1 145 ? -20.328 -17.281 -13.328 1 95.5 145 HIS B O 1
ATOM 3884 N N . VAL B 1 146 ? -20.516 -15.844 -15.102 1 91.38 146 VAL B N 1
ATOM 3885 C CA . VAL B 1 146 ? -21.969 -15.938 -15.109 1 91.38 146 VAL B CA 1
ATOM 3886 C C . VAL B 1 146 ? -22.469 -16.297 -16.516 1 91.38 146 VAL B C 1
ATOM 3888 O O . VAL B 1 146 ? -22.25 -15.539 -17.453 1 91.38 146 VAL B O 1
ATOM 3891 N N . VAL B 1 147 ? -23.016 -17.391 -16.641 1 84.31 147 VAL B N 1
ATOM 3892 C CA . VAL B 1 147 ? -23.672 -17.828 -17.859 1 84.31 147 VAL B CA 1
ATOM 3893 C C . VAL B 1 147 ? -25.172 -18 -17.609 1 84.31 147 VAL B C 1
ATOM 3895 O O . VAL B 1 147 ? -25.578 -18.719 -16.688 1 84.31 147 VAL B O 1
ATOM 3898 N N . GLY B 1 148 ? -25.922 -17.359 -18.406 1 82.44 148 GLY B N 1
ATOM 3899 C CA . GLY B 1 148 ? -27.359 -17.531 -18.281 1 82.44 148 GLY B CA 1
ATOM 3900 C C . GLY B 1 148 ? -27.812 -18.984 -18.359 1 82.44 148 GLY B C 1
ATOM 3901 O O . GLY B 1 148 ? -27.438 -19.703 -19.297 1 82.44 148 GLY B O 1
ATOM 3902 N N . PHE B 1 149 ? -28.562 -19.531 -17.469 1 83.19 149 PHE B N 1
ATOM 3903 C CA . PHE B 1 149 ? -29.031 -20.906 -17.391 1 83.19 149 PHE B CA 1
ATOM 3904 C C . PHE B 1 149 ? -27.875 -21.875 -17.297 1 83.19 149 PHE B C 1
ATOM 3906 O O . PHE B 1 149 ? -28.016 -23.047 -17.625 1 83.19 149 PHE B O 1
ATOM 3913 N N . GLY B 1 150 ? -26.781 -21.328 -16.922 1 86.69 150 GLY B N 1
ATOM 3914 C CA . GLY B 1 150 ? -25.562 -22.125 -16.828 1 86.69 150 GLY B CA 1
ATOM 3915 C C . GLY B 1 150 ? -24.812 -21.891 -15.523 1 86.69 150 GLY B C 1
ATOM 3916 O O . GLY B 1 150 ? -25.391 -21.453 -14.531 1 86.69 150 GLY B O 1
ATOM 3917 N N . PRO B 1 151 ? -23.578 -22.281 -15.539 1 90.81 151 PRO B N 1
ATOM 3918 C CA . PRO B 1 151 ? -22.781 -22.172 -14.312 1 90.81 151 PRO B CA 1
ATOM 3919 C C . PRO B 1 151 ? -22.562 -20.719 -13.875 1 90.81 151 PRO B C 1
ATOM 3921 O O . PRO B 1 151 ? -22.391 -19.844 -14.719 1 90.81 151 PRO B O 1
ATOM 3924 N N . ASN B 1 152 ? -22.734 -20.484 -12.633 1 94.69 152 ASN B N 1
ATOM 3925 C CA . ASN B 1 152 ? -22.438 -19.25 -11.93 1 94.69 152 ASN B CA 1
ATOM 3926 C C . ASN B 1 152 ? -21.453 -19.469 -10.781 1 94.69 152 ASN B C 1
ATOM 3928 O O . ASN B 1 152 ? -21.812 -20.016 -9.742 1 94.69 152 ASN B O 1
ATOM 3932 N N . TYR B 1 153 ? -20.141 -19.031 -11.039 1 98.06 153 TYR B N 1
ATOM 3933 C CA . TYR B 1 153 ? -19.156 -19.25 -9.977 1 98.06 153 TYR B CA 1
ATOM 3934 C C . TYR B 1 153 ? -18.266 -18.031 -9.805 1 98.06 153 TYR B C 1
ATOM 3936 O O . TYR B 1 153 ? -18.156 -17.203 -10.711 1 98.06 153 TYR B O 1
ATOM 3944 N N . ARG B 1 154 ? -17.75 -17.844 -8.648 1 98.5 154 ARG B N 1
ATOM 3945 C CA . ARG B 1 154 ? -16.656 -16.906 -8.391 1 98.5 154 ARG B CA 1
ATOM 3946 C C . ARG B 1 154 ? -15.352 -17.656 -8.156 1 98.5 154 ARG B C 1
ATOM 3948 O O . ARG B 1 154 ? -15.273 -18.531 -7.293 1 98.5 154 ARG B O 1
ATOM 3955 N N . ALA B 1 155 ? -14.352 -17.297 -8.961 1 98.88 155 ALA B N 1
ATOM 3956 C CA . ALA B 1 155 ? -12.984 -17.797 -8.781 1 98.88 155 ALA B CA 1
ATOM 3957 C C . ALA B 1 155 ? -12.109 -16.734 -8.102 1 98.88 155 ALA B C 1
ATOM 3959 O O . ALA B 1 155 ? -12.117 -15.57 -8.492 1 98.88 155 ALA B O 1
ATOM 3960 N N . THR B 1 156 ? -11.383 -17.109 -7.059 1 98.81 156 THR B N 1
ATOM 3961 C CA . THR B 1 156 ? -10.508 -16.203 -6.309 1 98.81 156 THR B CA 1
ATOM 3962 C C . THR B 1 156 ? -9.102 -16.781 -6.188 1 98.81 156 THR B C 1
ATOM 3964 O O . THR B 1 156 ? -8.766 -17.391 -5.176 1 98.81 156 THR B O 1
ATOM 3967 N N . PRO B 1 157 ? -8.281 -16.578 -7.18 1 98.88 157 PRO B N 1
ATOM 3968 C CA . PRO B 1 157 ? -6.887 -17.016 -7.074 1 98.88 157 PRO B CA 1
ATOM 3969 C C . PRO B 1 157 ? -6.047 -16.094 -6.191 1 98.88 157 PRO B C 1
ATOM 3971 O O . PRO B 1 157 ? -6.367 -14.906 -6.043 1 98.88 157 PRO B O 1
ATOM 3974 N N . ARG B 1 158 ? -5.012 -16.672 -5.594 1 98.75 158 ARG B N 1
ATOM 3975 C CA . ARG B 1 158 ? -4.039 -15.922 -4.805 1 98.75 158 ARG B CA 1
ATOM 3976 C C . ARG B 1 158 ? -2.629 -16.469 -5.012 1 98.75 158 ARG B C 1
ATOM 3978 O O . ARG B 1 158 ? -2.441 -17.672 -5.172 1 98.75 158 ARG B O 1
ATOM 3985 N N . VAL B 1 159 ? -1.698 -15.594 -5.039 1 98.88 159 VAL B N 1
ATOM 3986 C CA . VAL B 1 159 ? -0.278 -15.93 -5.07 1 98.88 159 VAL B CA 1
ATOM 3987 C C . VAL B 1 159 ? 0.459 -15.164 -3.975 1 98.88 159 VAL B C 1
ATOM 3989 O O . VAL B 1 159 ? 0.427 -13.93 -3.939 1 98.88 159 VAL B O 1
ATOM 3992 N N . ARG B 1 160 ? 1.137 -15.82 -3.094 1 98.56 160 ARG B N 1
ATOM 3993 C CA . ARG B 1 160 ? 1.79 -15.203 -1.945 1 98.56 160 ARG B CA 1
ATOM 3994 C C . ARG B 1 160 ? 3.281 -15.523 -1.924 1 98.56 160 ARG B C 1
ATOM 3996 O O . ARG B 1 160 ? 3.68 -16.656 -2.201 1 98.56 160 ARG B O 1
ATOM 4003 N N . LEU B 1 161 ? 4.074 -14.602 -1.659 1 98.31 161 LEU B N 1
ATOM 4004 C CA . LEU B 1 161 ? 5.516 -14.727 -1.475 1 98.31 161 LEU B CA 1
ATOM 4005 C C . LEU B 1 161 ? 5.926 -14.258 -0.081 1 98.31 161 LEU B C 1
ATOM 4007 O O . LEU B 1 161 ? 5.438 -13.234 0.406 1 98.31 161 LEU B O 1
ATOM 4011 N N . HIS B 1 162 ? 6.781 -15.023 0.584 1 98.06 162 HIS B N 1
ATOM 4012 C CA . HIS B 1 162 ? 7.395 -14.578 1.831 1 98.06 162 HIS B CA 1
ATOM 4013 C C . HIS B 1 162 ? 8.758 -13.945 1.58 1 98.06 162 HIS B C 1
ATOM 4015 O O . HIS B 1 162 ? 9.406 -14.234 0.572 1 98.06 162 HIS B O 1
ATOM 4021 N N . ALA B 1 163 ? 9.203 -13.117 2.432 1 96.69 163 ALA B N 1
ATOM 4022 C CA . ALA B 1 163 ? 10.32 -12.195 2.215 1 96.69 163 ALA B CA 1
ATOM 4023 C C . ALA B 1 163 ? 11.617 -12.961 1.99 1 96.69 163 ALA B C 1
ATOM 4025 O O . ALA B 1 163 ? 12.5 -12.5 1.259 1 96.69 163 ALA B O 1
ATOM 4026 N N . GLU B 1 164 ? 11.727 -14.133 2.604 1 95.75 164 GLU B N 1
ATOM 4027 C CA . GLU B 1 164 ? 13.008 -14.828 2.555 1 95.75 164 GLU B CA 1
ATOM 4028 C C . GLU B 1 164 ? 12.875 -16.188 1.882 1 95.75 164 GLU B C 1
ATOM 4030 O O . GLU B 1 164 ? 13.734 -17.047 2.043 1 95.75 164 GLU B O 1
ATOM 4035 N N . ASP B 1 165 ? 11.789 -16.359 1.185 1 94.62 165 ASP B N 1
ATOM 4036 C CA . ASP B 1 165 ? 11.523 -17.688 0.621 1 94.62 165 ASP B CA 1
ATOM 4037 C C . ASP B 1 165 ? 11.609 -17.656 -0.903 1 94.62 165 ASP B C 1
ATOM 4039 O O . ASP B 1 165 ? 11.469 -16.594 -1.521 1 94.62 165 ASP B O 1
ATOM 4043 N N . ALA B 1 166 ? 11.906 -18.797 -1.432 1 98.44 166 ALA B N 1
ATOM 4044 C CA . ALA B 1 166 ? 11.859 -19 -2.879 1 98.44 166 ALA B CA 1
ATOM 4045 C C . ALA B 1 166 ? 10.742 -19.953 -3.264 1 98.44 166 ALA B C 1
ATOM 4047 O O . ALA B 1 166 ? 10.727 -20.484 -4.375 1 98.44 166 ALA B O 1
ATOM 4048 N N . LEU B 1 167 ? 9.914 -20.25 -2.316 1 98.62 167 LEU B N 1
ATOM 4049 C CA . LEU B 1 167 ? 8.672 -20.969 -2.58 1 98.62 167 LEU B CA 1
ATOM 4050 C C . LEU B 1 167 ? 7.504 -20 -2.73 1 98.62 167 LEU B C 1
ATOM 4052 O O . LEU B 1 167 ? 7.457 -18.969 -2.061 1 98.62 167 LEU B O 1
ATOM 4056 N N . ILE B 1 168 ? 6.625 -20.328 -3.596 1 98.88 168 ILE B N 1
ATOM 4057 C CA . ILE B 1 168 ? 5.445 -19.547 -3.918 1 98.88 168 ILE B CA 1
ATOM 4058 C C . ILE B 1 168 ? 4.191 -20.266 -3.43 1 98.88 168 ILE B C 1
ATOM 4060 O O . ILE B 1 168 ? 3.943 -21.406 -3.799 1 98.88 168 ILE B O 1
ATOM 4064 N N . ALA B 1 169 ? 3.432 -19.672 -2.58 1 98.75 169 ALA B N 1
ATOM 4065 C CA . ALA B 1 169 ? 2.129 -20.219 -2.207 1 98.75 169 ALA B CA 1
ATOM 4066 C C . ALA B 1 169 ? 1.054 -19.812 -3.207 1 98.75 169 ALA B C 1
ATOM 4068 O O . ALA B 1 169 ? 0.805 -18.625 -3.408 1 98.75 169 ALA B O 1
ATOM 4069 N N . VAL B 1 170 ? 0.438 -20.781 -3.848 1 98.88 170 VAL B N 1
ATOM 4070 C CA . VAL B 1 170 ? -0.601 -20.547 -4.848 1 98.88 170 VAL B CA 1
ATOM 4071 C C . VAL B 1 170 ? -1.907 -21.203 -4.391 1 98.88 170 VAL B C 1
ATOM 4073 O O . VAL B 1 170 ? -1.901 -22.312 -3.854 1 98.88 170 VAL B O 1
ATOM 4076 N N . GLU B 1 171 ? -3.006 -20.469 -4.562 1 98.81 171 GLU B N 1
ATOM 4077 C CA . GLU B 1 171 ? -4.301 -21.062 -4.234 1 98.81 171 GLU B CA 1
ATOM 4078 C C . GLU B 1 171 ? -5.383 -20.594 -5.203 1 98.81 171 GLU B C 1
ATOM 4080 O O . GLU B 1 171 ? -5.43 -19.422 -5.57 1 98.81 171 GLU B O 1
ATOM 4085 N N . MET B 1 172 ? -6.168 -21.5 -5.656 1 98.88 172 MET B N 1
ATOM 4086 C CA . MET B 1 172 ? -7.441 -21.219 -6.309 1 98.88 172 MET B CA 1
ATOM 4087 C C . MET B 1 172 ? -8.617 -21.547 -5.395 1 98.88 172 MET B C 1
ATOM 4089 O O . MET B 1 172 ? -8.688 -22.656 -4.859 1 98.88 172 MET B O 1
ATOM 4093 N N . ALA B 1 173 ? -9.461 -20.594 -5.148 1 98.81 173 ALA B N 1
ATOM 4094 C CA . ALA B 1 173 ? -10.734 -20.844 -4.48 1 98.81 173 ALA B CA 1
ATOM 4095 C C . ALA B 1 173 ? -11.906 -20.609 -5.438 1 98.81 173 ALA B C 1
ATOM 4097 O O . ALA B 1 173 ? -11.898 -19.672 -6.223 1 98.81 173 ALA B O 1
ATOM 4098 N N . VAL B 1 174 ? -12.875 -21.547 -5.398 1 98.69 174 VAL B N 1
ATOM 4099 C CA . VAL B 1 174 ? -14.039 -21.469 -6.273 1 98.69 174 VAL B CA 1
ATOM 4100 C C . VAL B 1 174 ? -15.312 -21.578 -5.449 1 98.69 174 VAL B C 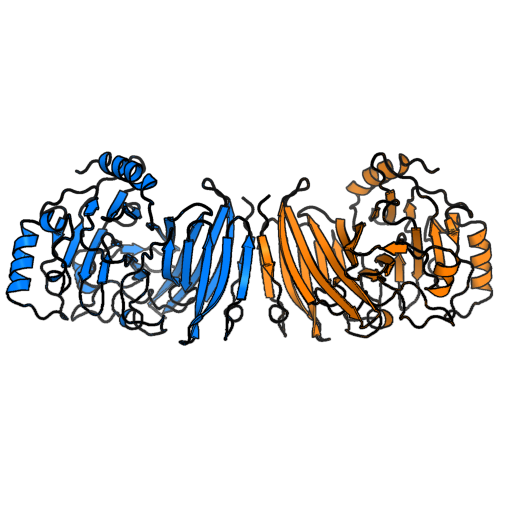1
ATOM 4102 O O . VAL B 1 174 ? -15.453 -22.5 -4.633 1 98.69 174 VAL B O 1
ATOM 4105 N N . GLU B 1 175 ? -16.172 -20.625 -5.676 1 98.69 175 GLU B N 1
ATOM 4106 C CA . GLU B 1 175 ? -17.484 -20.656 -5.043 1 98.69 175 GLU B CA 1
ATOM 4107 C C . GLU B 1 175 ? -18.594 -20.844 -6.078 1 98.69 175 GLU B C 1
ATOM 4109 O O . GLU B 1 175 ? -18.672 -20.078 -7.039 1 98.69 175 GLU B O 1
ATOM 4114 N N . ASN B 1 176 ? -19.422 -21.906 -5.871 1 98.25 176 ASN B N 1
ATOM 4115 C CA . ASN B 1 176 ? -20.609 -22.047 -6.695 1 98.25 176 ASN B CA 1
ATOM 4116 C C . ASN B 1 176 ? -21.734 -21.109 -6.238 1 98.25 176 ASN B C 1
ATOM 4118 O O . ASN B 1 176 ? -22.297 -21.297 -5.16 1 98.25 176 ASN B O 1
ATOM 4122 N N . ARG B 1 177 ? -22.031 -20.172 -7.062 1 96.81 177 ARG B N 1
ATOM 4123 C CA . ARG B 1 177 ? -23.016 -19.172 -6.703 1 96.81 177 ARG B CA 1
ATOM 4124 C C . ARG B 1 177 ? -24.359 -19.469 -7.367 1 96.81 177 ARG B C 1
ATOM 4126 O O . ARG B 1 177 ? -25.25 -18.609 -7.367 1 96.81 177 ARG B O 1
ATOM 4133 N N . SER B 1 178 ? -24.453 -20.656 -7.938 1 93.19 178 SER B N 1
ATOM 4134 C CA . SER B 1 178 ? -25.703 -21.125 -8.531 1 93.19 178 SER B CA 1
ATOM 4135 C C . SER B 1 178 ? -26.578 -21.844 -7.512 1 93.19 178 SER B C 1
ATOM 4137 O O . SER B 1 178 ? -26.078 -22.297 -6.48 1 93.19 178 SER B O 1
ATOM 4139 N N . ALA B 1 179 ? -27.891 -21.922 -7.855 1 93.81 179 ALA B N 1
ATOM 4140 C CA . ALA B 1 179 ? -28.812 -22.688 -7.031 1 93.81 179 ALA B CA 1
ATOM 4141 C C . ALA B 1 179 ? -28.703 -24.188 -7.324 1 93.81 179 ALA B C 1
ATOM 4143 O O . ALA B 1 179 ? -29.312 -25 -6.633 1 93.81 179 ALA B O 1
ATOM 4144 N N . HIS B 1 180 ? -27.922 -24.609 -8.297 1 94.81 180 HIS B N 1
ATOM 4145 C CA . HIS B 1 180 ? -27.734 -26 -8.719 1 94.81 180 HIS B CA 1
ATOM 4146 C C . HIS B 1 180 ? -26.281 -26.438 -8.547 1 94.81 180 HIS B C 1
ATOM 4148 O O . HIS B 1 180 ? -25.375 -25.609 -8.508 1 94.81 180 HIS B O 1
ATOM 4154 N N . PRO B 1 181 ? -26.109 -27.75 -8.445 1 96.12 181 PRO B N 1
ATOM 4155 C CA . PRO B 1 181 ? -24.719 -28.234 -8.406 1 96.12 181 PRO B CA 1
ATOM 4156 C C . PRO B 1 181 ? -23.938 -27.844 -9.656 1 96.12 181 PRO B C 1
ATOM 4158 O O . PRO B 1 181 ? -24.5 -27.734 -10.742 1 96.12 181 PRO B O 1
ATOM 4161 N N . MET B 1 182 ? -22.641 -27.594 -9.406 1 96.62 182 MET B N 1
ATOM 4162 C CA . MET B 1 182 ? -21.734 -27.219 -10.492 1 96.62 182 MET B CA 1
ATOM 4163 C C . MET B 1 182 ? -20.625 -28.25 -10.641 1 96.62 182 MET B C 1
ATOM 4165 O O . MET B 1 182 ? -20.062 -28.719 -9.648 1 96.62 182 MET B O 1
ATOM 4169 N N . GLU B 1 183 ? -20.375 -28.656 -11.852 1 97.44 183 GLU B N 1
ATOM 4170 C CA . GLU B 1 183 ? -19.219 -29.516 -12.117 1 97.44 183 GLU B CA 1
ATOM 4171 C C . GLU B 1 183 ? -17.922 -28.734 -12.023 1 97.44 183 GLU B C 1
ATOM 4173 O O . GLU B 1 183 ? -17.875 -27.562 -12.391 1 97.44 183 GLU B O 1
ATOM 4178 N N . LEU B 1 184 ? -16.953 -29.375 -11.453 1 98.38 184 LEU B N 1
ATOM 4179 C CA . LEU B 1 184 ? -15.672 -28.703 -11.195 1 98.38 184 LEU B CA 1
ATOM 4180 C C . LEU B 1 184 ? -14.508 -29.594 -11.609 1 98.38 184 LEU B C 1
ATOM 4182 O O . LEU B 1 184 ? -14.438 -30.766 -11.211 1 98.38 184 LEU B O 1
ATOM 4186 N N . MET B 1 185 ? -13.672 -29.094 -12.461 1 98.75 185 MET B N 1
ATOM 4187 C CA . MET B 1 185 ? -12.398 -29.703 -12.852 1 98.75 185 MET B CA 1
ATOM 4188 C C . MET B 1 185 ? -11.258 -28.703 -12.719 1 98.75 185 MET B C 1
ATOM 4190 O O . MET B 1 185 ? -11.312 -27.609 -13.289 1 98.75 185 MET B O 1
ATOM 4194 N N . TYR B 1 186 ? -10.273 -29.047 -11.969 1 98.75 186 TYR B N 1
ATOM 4195 C CA . TYR B 1 186 ? -9.195 -28.094 -11.734 1 98.75 186 TYR B CA 1
ATOM 4196 C C . TYR B 1 186 ? -7.84 -28.781 -11.719 1 98.75 186 TYR B C 1
ATOM 4198 O O . TYR B 1 186 ? -7.727 -29.922 -11.266 1 98.75 186 TYR B O 1
ATOM 4206 N N . MET B 1 187 ? -6.797 -28.078 -12.211 1 98.88 187 MET B N 1
ATOM 4207 C CA . MET B 1 187 ? -5.387 -28.453 -12.141 1 98.88 187 MET B CA 1
ATOM 4208 C C . MET B 1 187 ? -4.5 -27.219 -12.016 1 98.88 187 MET B C 1
ATOM 4210 O O . MET B 1 187 ? -4.73 -26.219 -12.695 1 98.88 187 MET B O 1
ATOM 4214 N N . LEU B 1 188 ? -3.607 -27.219 -11.055 1 98.94 188 LEU B N 1
ATOM 4215 C CA . LEU B 1 188 ? -2.545 -26.234 -11.156 1 98.94 188 LEU B CA 1
ATOM 4216 C C . LEU B 1 188 ? -1.442 -26.703 -12.094 1 98.94 188 LEU B C 1
ATOM 4218 O O . LEU B 1 188 ? -0.69 -27.625 -11.758 1 98.94 188 LEU B O 1
ATOM 4222 N N . HIS B 1 189 ? -1.403 -26.109 -13.25 1 98.81 189 HIS B N 1
ATOM 4223 C CA . HIS B 1 189 ? -0.472 -26.5 -14.305 1 98.81 189 HIS B CA 1
ATOM 4224 C C . HIS B 1 189 ? 0.833 -25.719 -14.203 1 98.81 189 HIS B C 1
ATOM 4226 O O . HIS B 1 189 ? 0.969 -24.656 -14.805 1 98.81 189 HIS B O 1
ATOM 4232 N N . ALA B 1 190 ? 1.769 -26.312 -13.5 1 98.75 190 ALA B N 1
ATOM 4233 C CA . ALA B 1 190 ? 3.068 -25.672 -13.305 1 98.75 190 ALA B CA 1
ATOM 4234 C C . ALA B 1 190 ? 4.09 -26.188 -14.312 1 98.75 190 ALA B C 1
ATOM 4236 O O . ALA B 1 190 ? 4.363 -27.391 -14.367 1 98.75 190 ALA B O 1
ATOM 4237 N N . ASN B 1 191 ? 4.645 -25.25 -15.062 1 98.62 191 ASN B N 1
ATOM 4238 C CA . ASN B 1 191 ? 5.539 -25.594 -16.172 1 98.62 191 ASN B CA 1
ATOM 4239 C C . ASN B 1 191 ? 6.996 -25.312 -15.812 1 98.62 191 ASN B C 1
ATOM 4241 O O . ASN B 1 191 ? 7.594 -24.375 -16.328 1 98.62 191 ASN B O 1
ATOM 4245 N N . PHE B 1 192 ? 7.559 -26.219 -15.055 1 98.88 192 PHE B N 1
ATOM 4246 C CA . PHE B 1 192 ? 8.953 -26.062 -14.672 1 98.88 192 PHE B CA 1
ATOM 4247 C C . PHE B 1 192 ? 9.875 -26.312 -15.867 1 98.88 192 PHE B C 1
ATOM 4249 O O . PHE B 1 192 ? 9.539 -27.109 -16.75 1 98.88 192 PHE B O 1
ATOM 4256 N N . ASP B 1 193 ? 10.977 -25.734 -15.852 1 98.56 193 ASP B N 1
ATOM 4257 C CA . ASP B 1 193 ? 12.008 -25.875 -16.875 1 98.56 193 ASP B CA 1
ATOM 4258 C C . ASP B 1 193 ? 12.492 -27.312 -16.969 1 98.56 193 ASP B C 1
ATOM 4260 O O . ASP B 1 193 ? 12.648 -28 -15.945 1 98.56 193 ASP B O 1
ATOM 4264 N N . PHE B 1 194 ? 12.719 -27.781 -18.203 1 98.56 194 PHE B N 1
ATOM 4265 C CA . PHE B 1 194 ? 13.359 -29.062 -18.422 1 98.56 194 PHE B CA 1
ATOM 4266 C C . PHE B 1 194 ? 14.867 -28.969 -18.219 1 98.56 194 PHE B C 1
ATOM 4268 O O . PHE B 1 194 ? 15.523 -28.125 -18.844 1 98.56 194 PHE B O 1
ATOM 4275 N N . VAL B 1 195 ? 15.359 -29.797 -17.391 1 98.12 195 VAL B N 1
ATOM 4276 C CA . VAL B 1 195 ? 16.797 -29.844 -17.125 1 98.12 195 VAL B CA 1
ATOM 4277 C C . VAL B 1 195 ? 17.297 -31.281 -17.312 1 98.12 195 VAL B C 1
ATOM 4279 O O . VAL B 1 195 ? 16.922 -32.188 -16.562 1 98.12 195 VAL B O 1
ATOM 4282 N N . THR B 1 196 ? 18.188 -31.406 -18.297 1 98.06 196 THR B N 1
ATOM 4283 C CA . THR B 1 196 ? 18.766 -32.719 -18.531 1 98.06 196 THR B CA 1
ATOM 4284 C C . THR B 1 196 ? 19.453 -33.25 -17.266 1 98.06 196 THR B C 1
ATOM 4286 O O . THR B 1 196 ? 20.234 -32.5 -16.641 1 98.06 196 THR B O 1
ATOM 4289 N N . GLY B 1 197 ? 19.125 -34.438 -16.922 1 98.31 197 GLY B N 1
ATOM 4290 C CA . GLY B 1 197 ? 19.75 -35.031 -15.766 1 98.31 197 GLY B CA 1
ATOM 4291 C C . GLY B 1 197 ? 18.984 -34.781 -14.477 1 98.31 197 GLY B C 1
ATOM 4292 O O . GLY B 1 197 ? 19.344 -35.312 -13.422 1 98.31 197 GLY B O 1
ATOM 4293 N N . GLY B 1 198 ? 17.906 -34.062 -14.562 1 98.62 198 GLY B N 1
ATOM 4294 C CA . GLY B 1 198 ? 17.078 -33.875 -13.383 1 98.62 198 GLY B CA 1
ATOM 4295 C C . GLY B 1 198 ? 16.562 -35.156 -12.797 1 98.62 198 GLY B C 1
ATOM 4296 O O . GLY B 1 198 ? 16.188 -36.094 -13.539 1 98.62 198 GLY B O 1
ATOM 4297 N N . ARG B 1 199 ? 16.547 -35.219 -11.5 1 98.69 199 ARG B N 1
ATOM 4298 C CA . ARG B 1 199 ? 16.062 -36.438 -10.82 1 98.69 199 ARG B CA 1
ATOM 4299 C C . ARG B 1 199 ? 14.766 -36.156 -10.07 1 98.69 199 ARG B C 1
ATOM 4301 O O . ARG B 1 199 ? 14.719 -35.281 -9.203 1 98.69 199 ARG B O 1
ATOM 4308 N N . ILE B 1 200 ? 13.805 -36.906 -10.391 1 98.56 200 ILE B N 1
ATOM 4309 C CA . ILE B 1 200 ? 12.5 -36.75 -9.758 1 98.56 200 ILE B CA 1
ATOM 4310 C C . ILE B 1 200 ? 12.469 -37.531 -8.438 1 98.56 200 ILE B C 1
ATOM 4312 O O . ILE B 1 200 ? 12.867 -38.688 -8.391 1 98.56 200 ILE B O 1
ATOM 4316 N N . VAL B 1 201 ? 12.117 -36.844 -7.395 1 98.12 201 VAL B N 1
ATOM 4317 C CA . VAL B 1 201 ? 11.906 -37.438 -6.078 1 98.12 201 VAL B CA 1
ATOM 4318 C C . VAL B 1 201 ? 10.422 -37.344 -5.707 1 98.12 201 VAL B C 1
ATOM 4320 O O . VAL B 1 201 ? 9.836 -36.281 -5.703 1 98.12 201 VAL B O 1
ATOM 4323 N N . GLN B 1 202 ? 9.828 -38.5 -5.41 1 97.75 202 GLN B N 1
ATOM 4324 C CA . GLN B 1 202 ? 8.398 -38.562 -5.129 1 97.75 202 GLN B CA 1
ATOM 4325 C C . GLN B 1 202 ? 8.102 -39.594 -4.043 1 97.75 202 GLN B C 1
ATOM 4327 O O . GLN B 1 202 ? 8.883 -40.5 -3.824 1 97.75 202 GLN B O 1
ATOM 4332 N N . ALA B 1 203 ? 7.004 -39.406 -3.375 1 96.12 203 ALA B N 1
ATOM 4333 C CA . ALA B 1 203 ? 6.562 -40.344 -2.344 1 96.12 203 ALA B CA 1
ATOM 4334 C C . ALA B 1 203 ? 5.691 -41.438 -2.939 1 96.12 203 ALA B C 1
ATOM 4336 O O . ALA B 1 203 ? 4.609 -41.719 -2.422 1 96.12 203 ALA B O 1
ATOM 4337 N N . ALA B 1 204 ? 6.016 -41.906 -4.027 1 96.06 204 ALA B N 1
ATOM 4338 C CA . ALA B 1 204 ? 5.422 -43.031 -4.727 1 96.06 204 ALA B CA 1
ATOM 4339 C C . ALA B 1 204 ? 6.484 -43.844 -5.469 1 96.06 204 ALA B C 1
ATOM 4341 O O . ALA B 1 204 ? 7.422 -43.281 -6.035 1 96.06 204 ALA B O 1
ATOM 4342 N N . PRO B 1 205 ? 6.375 -45.219 -5.406 1 95.44 205 PRO B N 1
ATOM 4343 C CA . PRO B 1 205 ? 7.371 -46 -6.152 1 95.44 205 PRO B CA 1
ATOM 4344 C C . PRO B 1 205 ? 7.238 -45.844 -7.664 1 95.44 205 PRO B C 1
ATOM 4346 O O . PRO B 1 205 ? 6.16 -45.5 -8.156 1 95.44 205 PRO B O 1
ATOM 4349 N N . PHE B 1 206 ? 8.312 -46 -8.352 1 96.75 206 PHE B N 1
ATOM 4350 C CA . PHE B 1 206 ? 8.312 -45.969 -9.805 1 96.75 206 PHE B CA 1
ATOM 4351 C C . PHE B 1 206 ? 7.945 -47.344 -10.367 1 96.75 206 PHE B C 1
ATOM 4353 O O . PHE B 1 206 ? 8.742 -47.969 -11.07 1 96.75 206 PHE B O 1
ATOM 4360 N N . THR B 1 207 ? 6.75 -47.75 -10.07 1 96.81 207 THR B N 1
ATOM 4361 C CA . THR B 1 207 ? 6.164 -48.969 -10.609 1 96.81 207 THR B CA 1
ATOM 4362 C C . THR B 1 207 ? 5.055 -48.656 -11.602 1 96.81 207 THR B C 1
ATOM 4364 O O . THR B 1 207 ? 4.5 -47.531 -11.586 1 96.81 207 THR B O 1
ATOM 4367 N N . PRO B 1 208 ? 4.781 -49.562 -12.531 1 96.94 208 PRO B N 1
ATOM 4368 C CA . PRO B 1 208 ? 3.738 -49.312 -13.531 1 96.94 208 PRO B CA 1
ATOM 4369 C C . PRO B 1 208 ? 2.395 -48.938 -12.898 1 96.94 208 PRO B C 1
ATOM 4371 O O . PRO B 1 208 ? 1.612 -48.188 -13.484 1 96.94 208 PRO B O 1
ATOM 4374 N N . GLU B 1 209 ? 2.125 -49.438 -11.641 1 95.88 209 GLU B N 1
ATOM 4375 C CA . GLU B 1 209 ? 0.834 -49.219 -10.992 1 95.88 209 GLU B CA 1
ATOM 4376 C C . GLU B 1 209 ? 0.759 -47.812 -10.359 1 95.88 209 GLU B C 1
ATOM 4378 O O . GLU B 1 209 ? -0.32 -47.25 -10.266 1 95.88 209 GLU B O 1
ATOM 4383 N N . ARG B 1 210 ? 1.904 -47.312 -9.969 1 96.69 210 ARG B N 1
ATOM 4384 C CA . ARG B 1 210 ? 1.907 -46.094 -9.164 1 96.69 210 ARG B CA 1
ATOM 4385 C C . ARG B 1 210 ? 2.49 -44.906 -9.945 1 96.69 210 ARG B C 1
ATOM 4387 O O . ARG B 1 210 ? 2.256 -43.75 -9.594 1 96.69 210 ARG B O 1
ATOM 4394 N N . THR B 1 211 ? 3.324 -45.188 -10.844 1 97.44 211 THR B N 1
ATOM 4395 C CA . THR B 1 211 ? 3.811 -44.25 -11.844 1 97.44 211 THR B CA 1
ATOM 4396 C C . THR B 1 211 ? 3.436 -44.719 -13.25 1 97.44 211 THR B C 1
ATOM 4398 O O . THR B 1 211 ? 4.285 -45.219 -13.992 1 97.44 211 THR B O 1
ATOM 4401 N N . GLU B 1 212 ? 2.246 -44.406 -13.586 1 97.62 212 GLU B N 1
ATOM 4402 C CA . GLU B 1 212 ? 1.615 -45 -14.766 1 97.62 212 GLU B CA 1
ATOM 4403 C C . GLU B 1 212 ? 1.796 -44.125 -15.992 1 97.62 212 GLU B C 1
ATOM 4405 O O . GLU B 1 212 ? 1.395 -42.969 -16 1 97.62 212 GLU B O 1
ATOM 4410 N N . VAL B 1 213 ? 2.389 -44.688 -17 1 96.5 213 VAL B N 1
ATOM 4411 C CA . VAL B 1 213 ? 2.529 -43.906 -18.234 1 96.5 213 VAL B CA 1
ATOM 4412 C C . VAL B 1 213 ? 1.184 -43.812 -18.953 1 96.5 213 VAL B C 1
ATOM 4414 O O . VAL B 1 213 ? 0.423 -44.781 -18.969 1 96.5 213 VAL B O 1
ATOM 4417 N N . ARG B 1 214 ? 0.825 -42.688 -19.422 1 94.25 214 ARG B N 1
ATOM 4418 C CA . ARG B 1 214 ? -0.329 -42.594 -20.312 1 94.25 214 ARG B CA 1
ATOM 4419 C C . ARG B 1 214 ? -0.067 -43.312 -21.641 1 94.25 214 ARG B C 1
ATOM 4421 O O . ARG B 1 214 ? 0.849 -42.938 -22.375 1 94.25 214 ARG B O 1
ATOM 4428 N N . ARG B 1 215 ? -0.821 -44.188 -22 1 88.12 215 ARG B N 1
ATOM 4429 C CA . ARG B 1 215 ? -0.592 -44.969 -23.188 1 88.12 215 ARG B CA 1
ATOM 4430 C C . ARG B 1 215 ? -1.334 -44.375 -24.391 1 88.12 215 ARG B C 1
ATOM 4432 O O . ARG B 1 215 ? -0.958 -44.625 -25.547 1 88.12 215 ARG B O 1
ATOM 4439 N N . ALA B 1 216 ? -2.354 -43.688 -24.031 1 81.12 216 ALA B N 1
ATOM 4440 C CA . ALA B 1 216 ? -3.117 -43.062 -25.109 1 81.12 216 ALA B CA 1
ATOM 4441 C C . ALA B 1 216 ? -2.287 -42 -25.844 1 81.12 216 ALA B C 1
ATOM 4443 O O . ALA B 1 216 ? -1.599 -41.188 -25.203 1 81.12 216 ALA B O 1
ATOM 4444 N N . VAL B 1 217 ? -2.264 -42.094 -27.156 1 79.12 217 VAL B N 1
ATOM 4445 C CA . VAL B 1 217 ? -1.557 -41.125 -27.984 1 79.12 217 VAL B CA 1
ATOM 4446 C C . VAL B 1 217 ? -2.469 -39.938 -28.266 1 79.12 217 VAL B C 1
ATOM 4448 O O . VAL B 1 217 ? -3.537 -40.062 -28.859 1 79.12 217 VAL B O 1
ATOM 4451 N N . PRO B 1 218 ? -2.078 -38.75 -27.781 1 73.94 218 PRO B N 1
ATOM 4452 C CA . PRO B 1 218 ? -2.914 -37.594 -28.062 1 73.94 218 PRO B CA 1
ATOM 4453 C C . PRO B 1 218 ? -3.125 -37.344 -29.562 1 73.94 218 PRO B C 1
ATOM 4455 O O . PRO B 1 218 ? -2.27 -37.719 -30.375 1 73.94 218 PRO B O 1
ATOM 4458 N N . GLY B 1 219 ? -4.227 -36.719 -29.906 1 71.69 219 GLY B N 1
ATOM 4459 C CA . GLY B 1 219 ? -4.613 -36.531 -31.297 1 71.69 219 GLY B CA 1
ATOM 4460 C C . GLY B 1 219 ? -3.615 -35.719 -32.094 1 71.69 219 GLY B C 1
ATOM 4461 O O . GLY B 1 219 ? -3.482 -35.906 -33.312 1 71.69 219 GLY B O 1
ATOM 4462 N N . HIS B 1 220 ? -2.902 -34.875 -31.391 1 70.44 220 HIS B N 1
ATOM 4463 C CA . HIS B 1 220 ? -2 -33.969 -32.094 1 70.44 220 HIS B CA 1
ATOM 4464 C C . HIS B 1 220 ? -0.618 -34.594 -32.281 1 70.44 220 HIS B C 1
ATOM 4466 O O . HIS B 1 220 ? 0.278 -33.969 -32.844 1 70.44 220 HIS B O 1
ATOM 4472 N N . VAL B 1 221 ? -0.429 -35.781 -31.844 1 74.62 221 VAL B N 1
ATOM 4473 C CA . VAL B 1 221 ? 0.854 -36.5 -31.938 1 74.62 221 VAL B CA 1
ATOM 4474 C C . VAL B 1 221 ? 0.781 -37.562 -33 1 74.62 221 VAL B C 1
ATOM 4476 O O . VAL B 1 221 ? -0.144 -38.375 -33 1 74.62 221 VAL B O 1
ATOM 4479 N N . THR B 1 222 ? 1.689 -37.5 -34 1 80.81 222 THR B N 1
ATOM 4480 C CA . THR B 1 222 ? 1.885 -38.594 -34.938 1 80.81 222 THR B CA 1
ATOM 4481 C C . THR B 1 222 ? 2.914 -39.594 -34.406 1 80.81 222 THR B C 1
ATOM 4483 O O . THR B 1 222 ? 4.109 -39.281 -34.344 1 80.81 222 THR B O 1
ATOM 4486 N N . PRO B 1 223 ? 2.434 -40.688 -34.094 1 84.69 223 PRO B N 1
ATOM 4487 C CA . PRO B 1 223 ? 3.355 -41.594 -33.438 1 84.69 223 PRO B CA 1
ATOM 4488 C C . PRO B 1 223 ? 4.359 -42.25 -34.375 1 84.69 223 PRO B C 1
ATOM 4490 O O . PRO B 1 223 ? 4.012 -42.562 -35.531 1 84.69 223 PRO B O 1
ATOM 4493 N N . THR B 1 224 ? 5.531 -42.312 -33.969 1 88.31 224 THR B N 1
ATOM 4494 C CA . THR B 1 224 ? 6.578 -43.062 -34.656 1 88.31 224 THR B CA 1
ATOM 4495 C C . THR B 1 224 ? 6.793 -44.406 -33.969 1 88.31 224 THR B C 1
ATOM 4497 O O . THR B 1 224 ? 6.383 -44.625 -32.844 1 88.31 224 THR B O 1
ATOM 4500 N N . PRO B 1 225 ? 7.395 -45.312 -34.719 1 90.62 225 PRO B N 1
ATOM 4501 C CA . PRO B 1 225 ? 7.707 -46.594 -34.062 1 90.62 225 PRO B CA 1
ATOM 4502 C C . PRO B 1 225 ? 8.57 -46.406 -32.812 1 90.62 225 PRO B C 1
ATOM 4504 O O . PRO B 1 225 ? 8.383 -47.125 -31.828 1 90.62 225 PRO B O 1
ATOM 4507 N N . GLU B 1 226 ? 9.445 -45.562 -32.906 1 89.19 226 GLU B N 1
ATOM 4508 C CA . GLU B 1 226 ? 10.328 -45.312 -31.766 1 89.19 226 GLU B CA 1
ATOM 4509 C C . GLU B 1 226 ? 9.539 -44.781 -30.578 1 89.19 226 GLU B C 1
ATOM 4511 O O . GLU B 1 226 ? 9.805 -45.188 -29.438 1 89.19 226 GLU B O 1
ATOM 4516 N N . PHE B 1 227 ? 8.672 -43.938 -30.844 1 89.88 227 PHE B N 1
ATOM 4517 C CA . PHE B 1 227 ? 7.828 -43.375 -29.797 1 89.88 227 PHE B CA 1
ATOM 4518 C C . PHE B 1 227 ? 6.98 -44.469 -29.156 1 89.88 227 PHE B C 1
ATOM 4520 O O . PHE B 1 227 ? 6.891 -44.562 -27.922 1 89.88 227 PHE B O 1
ATOM 4527 N N . LEU B 1 228 ? 6.363 -45.25 -29.969 1 92.19 228 LEU B N 1
ATOM 4528 C CA . LEU B 1 228 ? 5.508 -46.344 -29.484 1 92.19 228 LEU B CA 1
ATOM 4529 C C . LEU B 1 228 ? 6.316 -47.344 -28.672 1 92.19 228 LEU B C 1
ATOM 4531 O O . LEU B 1 228 ? 5.84 -47.844 -27.656 1 92.19 228 LEU B O 1
ATOM 4535 N N . ALA B 1 229 ? 7.496 -47.594 -29.141 1 92.94 229 ALA B N 1
ATOM 4536 C CA . ALA B 1 229 ? 8.383 -48.5 -28.406 1 92.94 229 ALA B CA 1
ATOM 4537 C C . ALA B 1 229 ? 8.742 -47.906 -27.047 1 92.94 229 ALA B C 1
ATOM 4539 O O . ALA B 1 229 ? 8.836 -48.656 -26.047 1 92.94 229 ALA B O 1
ATOM 4540 N N . LEU B 1 230 ? 9.016 -46.688 -27.031 1 93 230 LEU B N 1
ATOM 4541 C CA . LEU B 1 230 ? 9.32 -46.031 -25.766 1 93 230 LEU B CA 1
ATOM 4542 C C . LEU B 1 230 ? 8.141 -46.125 -24.812 1 93 230 LEU B C 1
ATOM 4544 O O . LEU B 1 230 ? 8.32 -46.406 -23.625 1 93 230 LEU B O 1
ATOM 4548 N N . LEU B 1 231 ? 6.938 -45.875 -25.328 1 94.19 231 LEU B N 1
ATOM 4549 C CA . LEU B 1 231 ? 5.734 -45.969 -24.5 1 94.19 231 LEU B CA 1
ATOM 4550 C C . LEU B 1 231 ? 5.586 -47.344 -23.891 1 94.19 231 LEU B C 1
ATOM 4552 O O . LEU B 1 231 ? 5.238 -47.469 -22.703 1 94.19 231 LEU B O 1
ATOM 4556 N N . GLU B 1 232 ? 5.801 -48.312 -24.656 1 95.25 232 GLU B N 1
ATOM 4557 C CA . GLU B 1 232 ? 5.715 -49.688 -24.172 1 95.25 232 GLU B CA 1
ATOM 4558 C C . GLU B 1 232 ? 6.758 -49.969 -23.094 1 95.25 232 GLU B C 1
ATOM 4560 O O . GLU B 1 232 ? 6.465 -50.625 -22.094 1 95.25 232 GLU B O 1
ATOM 4565 N N . ASP B 1 233 ? 7.902 -49.469 -23.375 1 96.56 233 ASP B N 1
ATOM 4566 C CA . ASP B 1 233 ? 8.969 -49.656 -22.391 1 96.56 233 ASP B CA 1
ATOM 4567 C C . ASP B 1 233 ? 8.633 -48.969 -21.078 1 96.56 233 ASP B C 1
ATOM 4569 O O . ASP B 1 233 ? 8.789 -49.531 -20 1 96.56 233 ASP B O 1
ATOM 4573 N N . LEU B 1 234 ? 8.195 -47.75 -21.188 1 96.44 234 LEU B N 1
ATOM 4574 C CA . LEU B 1 234 ? 7.887 -46.938 -20 1 96.44 234 LEU B CA 1
ATOM 4575 C C . LEU B 1 234 ? 6.707 -47.531 -19.25 1 96.44 234 LEU B C 1
ATOM 4577 O O . LEU B 1 234 ? 6.605 -47.375 -18.016 1 96.44 234 LEU B O 1
ATOM 4581 N N . ALA B 1 235 ? 5.805 -48.188 -19.938 1 96.62 235 ALA B N 1
ATOM 4582 C CA . ALA B 1 235 ? 4.648 -48.812 -19.312 1 96.62 235 ALA B CA 1
ATOM 4583 C C . ALA B 1 235 ? 5.082 -49.938 -18.359 1 96.62 235 ALA B C 1
ATOM 4585 O O . ALA B 1 235 ? 4.422 -50.188 -17.344 1 96.62 235 ALA B O 1
ATOM 4586 N N . VAL B 1 236 ? 6.215 -50.531 -18.625 1 96.94 236 VAL B N 1
ATOM 4587 C CA . VAL B 1 236 ? 6.68 -51.625 -17.797 1 96.94 236 VAL B CA 1
ATOM 4588 C C . VAL B 1 236 ? 7.812 -51.156 -16.891 1 96.94 236 VAL B C 1
ATOM 4590 O O . VAL B 1 236 ? 8.031 -51.719 -15.82 1 96.94 236 VAL B O 1
ATOM 4593 N N . ASN B 1 237 ? 8.508 -50.125 -17.375 1 97.31 237 ASN B N 1
ATOM 4594 C CA . ASN B 1 237 ? 9.672 -49.656 -16.641 1 97.31 237 ASN B CA 1
ATOM 4595 C C . ASN B 1 237 ? 9.625 -48.156 -16.438 1 97.31 237 ASN B C 1
ATOM 4597 O O . ASN B 1 237 ? 10.539 -47.438 -16.859 1 97.31 237 ASN B O 1
ATOM 4601 N N . PRO B 1 238 ? 8.656 -47.688 -15.68 1 97.25 238 PRO B N 1
ATOM 4602 C CA . PRO B 1 238 ? 8.547 -46.219 -15.492 1 97.25 238 PRO B CA 1
ATOM 4603 C C . PRO B 1 238 ? 9.727 -45.656 -14.719 1 97.25 238 PRO B C 1
ATOM 4605 O O . PRO B 1 238 ? 9.945 -44.438 -14.734 1 97.25 238 PRO B O 1
ATOM 4608 N N . ALA B 1 239 ? 10.562 -46.438 -14 1 97.25 239 ALA B N 1
ATOM 4609 C CA . ALA B 1 239 ? 11.742 -45.969 -13.266 1 97.25 239 ALA B CA 1
ATOM 4610 C C . ALA B 1 239 ? 12.758 -45.344 -14.203 1 97.25 239 ALA B C 1
ATOM 4612 O O . ALA B 1 239 ? 13.602 -44.562 -13.766 1 97.25 239 ALA B O 1
ATOM 4613 N N . ARG B 1 240 ? 12.617 -45.688 -15.438 1 96.62 240 ARG B N 1
ATOM 4614 C CA . ARG B 1 240 ? 13.469 -45.094 -16.469 1 96.62 240 ARG B CA 1
ATOM 4615 C C . ARG B 1 240 ? 13.336 -43.594 -16.469 1 96.62 240 ARG B C 1
ATOM 4617 O O . ARG B 1 240 ? 14.281 -42.875 -16.844 1 96.62 240 ARG B O 1
ATOM 4624 N N . MET B 1 241 ? 12.203 -43.094 -15.977 1 95.81 241 MET B N 1
ATOM 4625 C CA . MET B 1 241 ? 11.922 -41.656 -16.031 1 95.81 241 MET B CA 1
ATOM 4626 C C . MET B 1 241 ? 12.227 -41 -14.688 1 95.81 241 MET B C 1
ATOM 4628 O O . MET B 1 241 ? 11.961 -39.812 -14.5 1 95.81 241 MET B O 1
ATOM 4632 N N . GLU B 1 242 ? 12.797 -41.719 -13.75 1 97.94 242 GLU B N 1
ATOM 4633 C CA . GLU B 1 242 ? 13.203 -41.125 -12.477 1 97.94 242 GLU B CA 1
ATOM 4634 C C . GLU B 1 242 ? 14.242 -40.031 -12.688 1 97.94 242 GLU B C 1
ATOM 4636 O O . GLU B 1 242 ? 14.219 -39 -12.016 1 97.94 242 GLU B O 1
ATOM 4641 N N . ARG B 1 243 ? 15.148 -40.344 -13.531 1 98.19 243 ARG B N 1
ATOM 4642 C CA . ARG B 1 243 ? 16.125 -39.344 -13.961 1 98.19 243 ARG B CA 1
ATOM 4643 C C . ARG B 1 243 ? 15.953 -39 -15.445 1 98.19 243 ARG B C 1
ATOM 4645 O O . ARG B 1 243 ? 15.883 -39.906 -16.281 1 98.19 243 ARG B O 1
ATOM 4652 N N . LEU B 1 244 ? 15.883 -37.75 -15.75 1 98.12 244 LEU B N 1
ATOM 4653 C CA . LEU B 1 244 ? 15.641 -37.312 -17.109 1 98.12 244 LEU B CA 1
ATOM 4654 C C . LEU B 1 244 ? 16.938 -37.281 -17.906 1 98.12 244 LEU B C 1
ATOM 4656 O O . LEU B 1 244 ? 17.422 -36.188 -18.25 1 98.12 244 LEU B O 1
ATOM 4660 N N . THR B 1 245 ? 17.391 -38.469 -18.328 1 97.44 245 THR B N 1
ATOM 4661 C CA . THR B 1 245 ? 18.719 -38.562 -18.906 1 97.44 245 THR B CA 1
ATOM 4662 C C . THR B 1 245 ? 18.625 -38.75 -20.422 1 97.44 245 THR B C 1
ATOM 4664 O O . THR B 1 245 ? 19.656 -38.781 -21.109 1 97.44 245 THR B O 1
ATOM 4667 N N . GLU B 1 246 ? 17.453 -38.906 -20.953 1 96.31 246 GLU B N 1
ATOM 4668 C CA . GLU B 1 246 ? 17.281 -39.156 -22.391 1 96.31 246 GLU B CA 1
ATOM 4669 C C . GLU B 1 246 ? 16.469 -38.031 -23.047 1 96.31 246 GLU B C 1
ATOM 4671 O O . GLU B 1 246 ? 15.438 -38.312 -23.656 1 96.31 246 GLU B O 1
ATOM 4676 N N . PRO B 1 247 ? 17 -36.844 -23.078 1 95.44 247 PRO B N 1
ATOM 4677 C CA . PRO B 1 247 ? 16.25 -35.688 -23.516 1 95.44 247 PRO B CA 1
ATOM 4678 C C . PRO B 1 247 ? 15.75 -35.812 -24.953 1 95.44 247 PRO B C 1
ATOM 4680 O O . PRO B 1 247 ? 14.68 -35.281 -25.281 1 95.44 247 PRO B O 1
ATOM 4683 N N . ASP B 1 248 ? 16.391 -36.5 -25.828 1 93.75 248 ASP B N 1
ATOM 4684 C CA . ASP B 1 248 ? 16.047 -36.594 -27.234 1 93.75 248 ASP B CA 1
ATOM 4685 C C . ASP B 1 248 ? 14.812 -37.469 -27.453 1 93.75 248 ASP B C 1
ATOM 4687 O O . ASP B 1 248 ? 14.203 -37.438 -28.516 1 93.75 248 ASP B O 1
ATOM 4691 N N . LEU B 1 249 ? 14.484 -38.219 -26.359 1 93.12 249 LEU B N 1
ATOM 4692 C CA . LEU B 1 249 ? 13.359 -39.125 -26.5 1 93.12 249 LEU B CA 1
ATOM 4693 C C . LEU B 1 249 ? 12.062 -38.5 -26.016 1 93.12 249 LEU B C 1
ATOM 4695 O O . LEU B 1 249 ? 10.984 -39.062 -26.156 1 93.12 249 LEU B O 1
ATOM 4699 N N . TYR B 1 250 ? 12.18 -37.344 -25.469 1 93.44 250 TYR B N 1
ATOM 4700 C CA . TYR B 1 250 ? 11.016 -36.75 -24.828 1 93.44 250 TYR B CA 1
ATOM 4701 C C . TYR B 1 250 ? 10.297 -35.781 -25.766 1 93.44 250 TYR B C 1
ATOM 4703 O O . TYR B 1 250 ? 9.875 -34.688 -25.344 1 93.44 250 TYR B O 1
ATOM 4711 N N . ALA B 1 251 ? 10.336 -36.062 -27.031 1 89.88 251 ALA B N 1
ATOM 4712 C CA . ALA B 1 251 ? 9.562 -35.469 -28.109 1 89.88 251 ALA B CA 1
ATOM 4713 C C . ALA B 1 251 ? 9.078 -36.531 -29.094 1 89.88 251 ALA B C 1
ATOM 4715 O O . ALA B 1 251 ? 9.867 -37.031 -29.891 1 89.88 251 ALA B O 1
ATOM 4716 N N . PRO B 1 252 ? 7.816 -36.875 -29.078 1 90.88 252 PRO B N 1
ATOM 4717 C CA . PRO B 1 252 ? 6.68 -36.156 -28.484 1 90.88 252 PRO B CA 1
ATOM 4718 C C . PRO B 1 252 ? 6.645 -36.281 -26.969 1 90.88 252 PRO B C 1
ATOM 4720 O O . PRO B 1 252 ? 7.461 -37 -26.375 1 90.88 252 PRO B O 1
ATOM 4723 N N . GLU B 1 253 ? 5.723 -35.719 -26.328 1 92.25 253 GLU B N 1
ATOM 4724 C CA . GLU B 1 253 ? 5.562 -35.594 -24.875 1 92.25 253 GLU B CA 1
ATOM 4725 C C . GLU B 1 253 ? 5.367 -36.938 -24.219 1 92.25 253 GLU B C 1
ATOM 4727 O O . GLU B 1 253 ? 4.844 -37.875 -24.844 1 92.25 253 GLU B O 1
ATOM 4732 N N . GLN B 1 254 ? 5.809 -37.094 -22.984 1 94.06 254 GLN B N 1
ATOM 4733 C CA . GLN B 1 254 ? 5.543 -38.219 -22.094 1 94.06 254 GLN B CA 1
ATOM 4734 C C . GLN B 1 254 ? 4.676 -37.812 -20.922 1 94.06 254 GLN B C 1
ATOM 4736 O O . GLN B 1 254 ? 5.016 -36.875 -20.188 1 94.06 254 GLN B O 1
ATOM 4741 N N . VAL B 1 255 ? 3.568 -38.469 -20.75 1 96.38 255 VAL B N 1
ATOM 4742 C CA . VAL B 1 255 ? 2.639 -38.156 -19.672 1 96.38 255 VAL B CA 1
ATOM 4743 C C . VAL B 1 255 ? 2.506 -39.312 -18.719 1 96.38 255 VAL B C 1
ATOM 4745 O O . VAL B 1 255 ? 2.449 -40.469 -19.141 1 96.38 255 VAL B O 1
ATOM 4748 N N . PHE B 1 256 ? 2.572 -39.031 -17.453 1 97.94 256 PHE B N 1
ATOM 4749 C CA . PHE B 1 256 ? 2.439 -40.062 -16.406 1 97.94 256 PHE B CA 1
ATOM 4750 C C . PHE B 1 256 ? 1.359 -39.688 -15.406 1 97.94 256 PHE B C 1
ATOM 4752 O O . PHE B 1 256 ? 1.071 -38.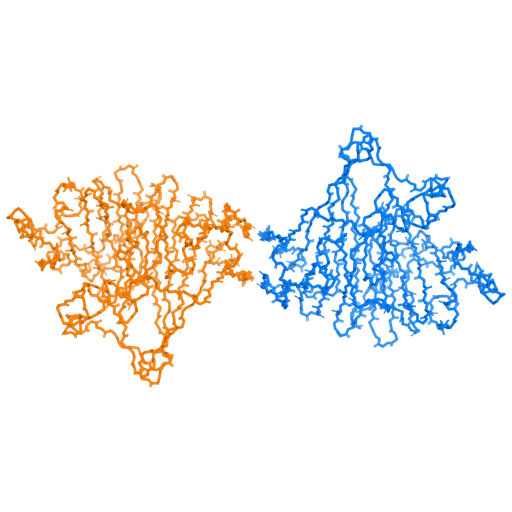5 -15.219 1 97.94 256 PHE B O 1
ATOM 4759 N N . TYR B 1 257 ? 0.771 -40.625 -14.781 1 98.19 257 TYR B N 1
ATOM 4760 C CA . TYR B 1 257 ? -0.108 -40.5 -13.625 1 98.19 257 TYR B CA 1
ATOM 4761 C C . TYR B 1 257 ? 0.552 -41.031 -12.367 1 98.19 257 TYR B C 1
ATOM 4763 O O . TYR B 1 257 ? 0.903 -42.219 -12.305 1 98.19 257 TYR B O 1
ATOM 4771 N N . ILE B 1 258 ? 0.751 -40.219 -11.406 1 98.06 258 ILE B N 1
ATOM 4772 C CA . ILE B 1 258 ? 1.29 -40.656 -10.125 1 98.06 258 ILE B CA 1
ATOM 4773 C C . ILE B 1 258 ? 0.145 -40.969 -9.164 1 98.06 258 ILE B C 1
ATOM 4775 O O . ILE B 1 258 ? -0.64 -40.094 -8.805 1 98.06 258 ILE B O 1
ATOM 4779 N N . ARG B 1 259 ? 0.105 -42.219 -8.773 1 96.94 259 ARG B N 1
ATOM 4780 C CA . ARG B 1 259 ? -1.041 -42.688 -8 1 96.94 259 ARG B CA 1
ATOM 4781 C C . ARG B 1 259 ? -0.715 -42.719 -6.512 1 96.94 259 ARG B C 1
ATOM 4783 O O . ARG B 1 259 ? 0.368 -43.188 -6.125 1 96.94 259 ARG B O 1
ATOM 4790 N N . ASP B 1 260 ? -1.573 -42.219 -5.711 1 95.19 260 ASP B N 1
ATOM 4791 C CA . ASP B 1 260 ? -1.612 -42.344 -4.262 1 95.19 260 ASP B CA 1
ATOM 4792 C C . ASP B 1 260 ? -0.256 -42.031 -3.641 1 95.19 260 ASP B C 1
ATOM 4794 O O . ASP B 1 260 ? 0.306 -42.812 -2.9 1 95.19 260 ASP B O 1
ATOM 4798 N N . PRO B 1 261 ? 0.202 -40.875 -3.926 1 97.19 261 PRO B N 1
ATOM 4799 C CA . PRO B 1 261 ? 1.459 -40.531 -3.26 1 97.19 261 PRO B CA 1
ATOM 4800 C C . PRO B 1 261 ? 1.334 -40.5 -1.737 1 97.19 261 PRO B C 1
ATOM 4802 O O . PRO B 1 261 ? 0.287 -40.125 -1.206 1 97.19 261 PRO B O 1
ATOM 4805 N N . GLY B 1 262 ? 2.389 -40.938 -1.083 1 97.06 262 GLY B N 1
ATOM 4806 C CA . GLY B 1 262 ? 2.42 -40.875 0.369 1 97.06 262 GLY B CA 1
ATOM 4807 C C . GLY B 1 262 ? 2.33 -39.438 0.894 1 97.06 262 GLY B C 1
ATOM 4808 O O . GLY B 1 262 ? 2.617 -38.5 0.167 1 97.06 262 GLY B O 1
ATOM 4809 N N . THR B 1 263 ? 1.913 -39.312 2.156 1 97.06 263 THR B N 1
ATOM 4810 C CA . THR B 1 263 ? 1.765 -38 2.777 1 97.06 263 THR B CA 1
ATOM 4811 C C . THR B 1 263 ? 2.469 -37.969 4.133 1 97.06 263 THR B C 1
ATOM 4813 O O . THR B 1 263 ? 2.814 -39 4.688 1 97.06 263 THR B O 1
ATOM 4816 N N . ASP B 1 264 ? 2.791 -36.812 4.543 1 95.44 264 ASP B N 1
ATOM 4817 C CA . ASP B 1 264 ? 3.311 -36.625 5.895 1 95.44 264 ASP B CA 1
ATOM 4818 C C . ASP B 1 264 ? 2.184 -36.656 6.926 1 95.44 264 ASP B C 1
ATOM 4820 O O . ASP B 1 264 ? 1.048 -37 6.598 1 95.44 264 ASP B O 1
ATOM 4824 N N . ALA B 1 265 ? 2.551 -36.344 8.211 1 92.38 265 ALA B N 1
ATOM 4825 C CA . ALA B 1 265 ? 1.6 -36.438 9.32 1 92.38 265 ALA B CA 1
ATOM 4826 C C . ALA B 1 265 ? 0.476 -35.406 9.156 1 92.38 265 ALA B C 1
ATOM 4828 O O . ALA B 1 265 ? -0.613 -35.594 9.711 1 92.38 265 ALA B O 1
ATOM 4829 N N . ARG B 1 266 ? 0.742 -34.469 8.383 1 92.88 266 ARG B N 1
ATOM 4830 C CA . ARG B 1 266 ? -0.258 -33.438 8.195 1 92.88 266 ARG B CA 1
ATOM 4831 C C . ARG B 1 266 ? -1.059 -33.656 6.914 1 92.88 266 ARG B C 1
ATOM 4833 O O . ARG B 1 266 ? -1.849 -32.812 6.508 1 92.88 266 ARG B O 1
ATOM 4840 N N . GLY B 1 267 ? -0.839 -34.656 6.234 1 96 267 GLY B N 1
ATOM 4841 C CA . GLY B 1 267 ? -1.574 -35.031 5.035 1 96 267 GLY B CA 1
ATOM 4842 C C . GLY B 1 267 ? -1.044 -34.344 3.783 1 96 267 GLY B C 1
ATOM 4843 O O . GLY B 1 267 ? -1.739 -34.281 2.77 1 96 267 GLY B O 1
ATOM 4844 N N . ARG B 1 268 ? 0.097 -33.875 3.844 1 97.12 268 ARG B N 1
ATOM 4845 C CA . ARG B 1 268 ? 0.689 -33.188 2.705 1 97.12 268 ARG B CA 1
ATOM 4846 C C . ARG B 1 268 ? 1.718 -34.062 2.002 1 97.12 268 ARG B C 1
ATOM 4848 O O . ARG B 1 268 ? 2.387 -34.875 2.639 1 97.12 268 ARG B O 1
ATOM 4855 N N . THR B 1 269 ? 1.79 -33.906 0.714 1 98.12 269 THR B N 1
ATOM 4856 C CA . THR B 1 269 ? 2.822 -34.562 -0.081 1 98.12 269 THR B CA 1
ATOM 4857 C C . THR B 1 269 ? 3.705 -33.531 -0.778 1 98.12 269 THR B C 1
ATOM 4859 O O . THR B 1 269 ? 3.436 -32.344 -0.715 1 98.12 269 THR B O 1
ATOM 4862 N N . ARG B 1 270 ? 4.828 -33.938 -1.267 1 98.19 270 ARG B N 1
ATOM 4863 C CA . ARG B 1 270 ? 5.781 -33.094 -1.987 1 98.19 270 ARG B CA 1
ATOM 4864 C C . ARG B 1 270 ? 6.543 -33.906 -3.029 1 98.19 270 ARG B C 1
ATOM 4866 O O . ARG B 1 270 ? 6.859 -35.094 -2.807 1 98.19 270 ARG B O 1
ATOM 4873 N N . MET B 1 271 ? 6.789 -33.344 -4.113 1 98.5 271 MET B N 1
ATOM 4874 C CA . MET B 1 271 ? 7.688 -33.906 -5.121 1 98.5 271 MET B CA 1
ATOM 4875 C C . MET B 1 271 ? 8.781 -32.906 -5.484 1 98.5 271 MET B C 1
ATOM 4877 O O . MET B 1 271 ? 8.57 -31.703 -5.418 1 98.5 271 MET B O 1
ATOM 4881 N N . LEU B 1 272 ? 9.922 -33.438 -5.758 1 98.81 272 LEU B N 1
ATOM 4882 C CA . LEU B 1 272 ? 11.062 -32.625 -6.148 1 98.81 272 LEU B CA 1
ATOM 4883 C C . LEU B 1 272 ? 11.594 -33.062 -7.512 1 98.81 272 LEU B C 1
ATOM 4885 O O . LEU B 1 272 ? 11.375 -34.188 -7.945 1 98.81 272 LEU B O 1
ATOM 4889 N N . MET B 1 273 ? 12.172 -32.156 -8.188 1 98.88 273 MET B N 1
ATOM 4890 C CA . MET B 1 273 ? 13.133 -32.469 -9.25 1 98.88 273 MET B CA 1
ATOM 4891 C C . MET B 1 273 ? 14.5 -31.859 -8.914 1 98.88 273 MET B C 1
ATOM 4893 O O . MET B 1 273 ? 14.695 -30.641 -9.031 1 98.88 273 MET B O 1
ATOM 4897 N N . GLU B 1 274 ? 15.359 -32.719 -8.461 1 98.75 274 GLU B N 1
ATOM 4898 C CA . GLU B 1 274 ? 16.719 -32.281 -8.117 1 98.75 274 GLU B CA 1
ATOM 4899 C C . GLU B 1 274 ? 17.531 -31.984 -9.367 1 98.75 274 GLU B C 1
ATOM 4901 O O . GLU B 1 274 ? 17.516 -32.75 -10.328 1 98.75 274 GLU B O 1
ATOM 4906 N N . LEU B 1 275 ? 18.188 -30.938 -9.336 1 98.62 275 LEU B N 1
ATOM 4907 C CA . LEU B 1 275 ? 18.969 -30.516 -10.508 1 98.62 275 LEU B CA 1
ATOM 4908 C C . LEU B 1 275 ? 20.422 -30.906 -10.359 1 98.62 275 LEU B C 1
ATOM 4910 O O . LEU B 1 275 ? 20.969 -30.875 -9.25 1 98.62 275 LEU B O 1
ATOM 4914 N N . PRO B 1 276 ? 21.047 -31.234 -11.484 1 97.75 276 PRO B N 1
ATOM 4915 C CA . PRO B 1 276 ? 22.453 -31.641 -11.43 1 97.75 276 PRO B CA 1
ATOM 4916 C C . PRO B 1 276 ? 23.359 -30.578 -10.836 1 97.75 276 PRO B C 1
ATOM 4918 O O . PRO B 1 276 ? 24.344 -30.891 -10.156 1 97.75 276 PRO B O 1
ATOM 4921 N N . ALA B 1 277 ? 23.078 -29.328 -11.062 1 96.25 277 ALA B N 1
ATOM 4922 C CA . ALA B 1 277 ? 23.938 -28.234 -10.609 1 96.25 277 ALA B CA 1
ATOM 4923 C C . ALA B 1 277 ? 23.641 -27.875 -9.148 1 96.25 277 ALA B C 1
ATOM 4925 O O . ALA B 1 277 ? 24.312 -27.016 -8.57 1 96.25 277 ALA B O 1
ATOM 4926 N N . GLY B 1 278 ? 22.719 -28.531 -8.609 1 97.44 278 GLY B N 1
ATOM 4927 C CA . GLY B 1 278 ? 22.328 -28.25 -7.238 1 97.44 278 GLY B CA 1
ATOM 4928 C C . GLY B 1 278 ? 20.953 -27.609 -7.129 1 97.44 278 GLY B C 1
ATOM 4929 O O . GLY B 1 278 ? 20.484 -26.953 -8.07 1 97.44 278 GLY B O 1
ATOM 4930 N N . GLY B 1 279 ? 20.344 -27.812 -5.992 1 98.56 279 GLY B N 1
ATOM 4931 C CA . GLY B 1 279 ? 19 -27.312 -5.773 1 98.56 279 GLY B CA 1
ATOM 4932 C C . GLY B 1 279 ? 17.922 -28.219 -6.344 1 98.56 279 GLY B C 1
ATOM 4933 O O . GLY B 1 279 ? 18.219 -29.312 -6.832 1 98.56 279 GLY B O 1
ATOM 4934 N N . ALA B 1 280 ? 16.641 -27.703 -6.199 1 98.88 280 ALA B N 1
ATOM 4935 C CA . ALA B 1 280 ? 15.539 -28.531 -6.684 1 98.88 280 ALA B CA 1
ATOM 4936 C C . ALA B 1 280 ? 14.289 -27.688 -6.926 1 98.88 280 ALA B C 1
ATOM 4938 O O . ALA B 1 280 ? 14.07 -26.688 -6.242 1 98.88 280 ALA B O 1
ATOM 4939 N N . PHE B 1 281 ? 13.586 -28.094 -7.93 1 98.94 281 PHE B N 1
ATOM 4940 C CA . PHE B 1 281 ? 12.195 -27.656 -8.039 1 98.94 281 PHE B CA 1
ATOM 4941 C C . PHE B 1 281 ? 11.312 -28.406 -7.051 1 98.94 281 PHE B C 1
ATOM 4943 O O . PHE B 1 281 ? 11.578 -29.562 -6.727 1 98.94 281 PHE B O 1
ATOM 4950 N N . SER B 1 282 ? 10.32 -27.688 -6.543 1 98.88 282 SER B N 1
ATOM 4951 C CA . SER B 1 282 ? 9.492 -28.297 -5.504 1 98.88 282 SER B CA 1
ATOM 4952 C C . SER B 1 282 ? 8.016 -27.984 -5.727 1 98.88 282 SER B C 1
ATOM 4954 O O . SER B 1 282 ? 7.652 -26.859 -6.098 1 98.88 282 SER B O 1
ATOM 4956 N N . VAL B 1 283 ? 7.168 -28.984 -5.574 1 98.88 283 VAL B N 1
ATOM 4957 C CA . VAL B 1 283 ? 5.715 -28.844 -5.543 1 98.88 283 VAL B CA 1
ATOM 4958 C C . VAL B 1 283 ? 5.145 -29.609 -4.355 1 98.88 283 VAL B C 1
ATOM 4960 O O . VAL B 1 283 ? 5.441 -30.781 -4.168 1 98.88 283 VAL B O 1
ATOM 4963 N N . ALA B 1 284 ? 4.371 -28.969 -3.533 1 98.81 284 ALA B N 1
ATOM 4964 C CA . ALA B 1 284 ? 3.746 -29.609 -2.371 1 98.81 284 ALA B CA 1
ATOM 4965 C C . ALA B 1 284 ? 2.258 -29.281 -2.303 1 98.81 284 ALA B C 1
ATOM 4967 O O . ALA B 1 284 ? 1.849 -28.156 -2.609 1 98.81 284 ALA B O 1
ATOM 4968 N N . TRP B 1 285 ? 1.449 -30.203 -1.932 1 98.75 285 TRP B N 1
ATOM 4969 C CA . TRP B 1 285 ? 0.004 -30.031 -1.837 1 98.75 285 TRP B CA 1
ATOM 4970 C C . TRP B 1 285 ? -0.614 -31.078 -0.918 1 98.75 285 TRP B C 1
ATOM 4972 O O . TRP B 1 285 ? 0.098 -31.906 -0.34 1 98.75 285 TRP B O 1
ATOM 4982 N N . ARG B 1 286 ? -1.915 -31 -0.717 1 98.19 286 ARG B N 1
ATOM 4983 C CA . ARG B 1 286 ? -2.676 -32.031 -0.004 1 98.19 286 ARG B CA 1
ATOM 4984 C C . ARG B 1 286 ? -3.498 -32.875 -0.971 1 98.19 286 ARG B C 1
ATOM 4986 O O . ARG B 1 286 ? -4.418 -32.375 -1.617 1 98.19 286 ARG B O 1
ATOM 4993 N N . PRO B 1 287 ? -3.232 -34.219 -0.997 1 97.56 287 PRO B N 1
ATOM 4994 C CA . PRO B 1 287 ? -3.982 -35.062 -1.912 1 97.56 287 PRO B CA 1
ATOM 4995 C C . PRO B 1 287 ? -5.48 -35.094 -1.608 1 97.56 287 PRO B C 1
ATOM 4997 O O . PRO B 1 287 ? -6.289 -35.406 -2.49 1 97.56 287 PRO B O 1
ATOM 5000 N N . GLU B 1 288 ? -5.836 -34.75 -0.416 1 96.56 288 GLU B N 1
ATOM 5001 C CA . GLU B 1 288 ? -7.254 -34.656 -0.086 1 96.56 288 GLU B CA 1
ATOM 5002 C C . GLU B 1 288 ? -7.949 -33.594 -0.937 1 96.56 288 GLU B C 1
ATOM 5004 O O . GLU B 1 288 ? -9.109 -33.75 -1.316 1 96.56 288 GLU B O 1
ATOM 5009 N N . ASP B 1 289 ? -7.223 -32.5 -1.259 1 97.31 289 ASP B N 1
ATOM 5010 C CA . ASP B 1 289 ? -7.758 -31.422 -2.074 1 97.31 289 ASP B CA 1
ATOM 5011 C C . ASP B 1 289 ? -7.562 -31.703 -3.561 1 97.31 289 ASP B C 1
ATOM 5013 O O . ASP B 1 289 ? -8.43 -31.406 -4.379 1 97.31 289 ASP B O 1
ATOM 5017 N N . LEU B 1 290 ? -6.457 -32.219 -3.834 1 98.62 290 LEU B N 1
ATOM 5018 C CA . LEU B 1 290 ? -6.066 -32.531 -5.199 1 98.62 290 LEU B CA 1
ATOM 5019 C C . LEU B 1 290 ? -5.57 -33.969 -5.289 1 98.62 290 LEU B C 1
ATOM 5021 O O . LEU B 1 290 ? -4.367 -34.219 -5.219 1 98.62 290 LEU B O 1
ATOM 5025 N N . PRO B 1 291 ? -6.48 -34.844 -5.52 1 97.94 291 PRO B N 1
ATOM 5026 C CA . PRO B 1 291 ? -6.168 -36.281 -5.367 1 97.94 291 PRO B CA 1
ATOM 5027 C C . PRO B 1 291 ? -5.363 -36.844 -6.539 1 97.94 291 PRO B C 1
ATOM 5029 O O . PRO B 1 291 ? -4.84 -37.938 -6.461 1 97.94 291 PRO B O 1
ATOM 5032 N N . PHE B 1 292 ? -5.301 -36.156 -7.66 1 98.44 292 PHE B N 1
ATOM 5033 C CA . PHE B 1 292 ? -4.555 -36.656 -8.812 1 98.44 292 PHE B CA 1
ATOM 5034 C C . PHE B 1 292 ? -3.248 -35.875 -8.977 1 98.44 292 PHE B C 1
ATOM 5036 O O . PHE B 1 292 ? -3.129 -34.75 -8.508 1 98.44 292 PHE B O 1
ATOM 5043 N N . CYS B 1 293 ? -2.314 -36.5 -9.586 1 98.62 293 CYS B N 1
ATOM 5044 C CA . CYS B 1 293 ? -1.05 -35.875 -9.953 1 98.62 293 CYS B CA 1
ATOM 5045 C C . CYS B 1 293 ? -0.604 -36.312 -11.344 1 98.62 293 CYS B C 1
ATOM 5047 O O . CYS B 1 293 ? -0.383 -37.531 -11.57 1 98.62 293 CYS B O 1
ATOM 5049 N N . VAL B 1 294 ? -0.524 -35.375 -12.172 1 98.56 294 VAL B N 1
ATOM 5050 C CA . VAL B 1 294 ? -0.128 -35.625 -13.555 1 98.56 294 VAL B CA 1
ATOM 5051 C C . VAL B 1 294 ? 1.29 -35.125 -13.797 1 98.56 294 VAL B C 1
ATOM 5053 O O . VAL B 1 294 ? 1.687 -34.094 -13.242 1 98.56 294 VAL B O 1
ATOM 5056 N N . ARG B 1 295 ? 2.061 -35.875 -14.508 1 98.62 295 ARG B N 1
ATOM 5057 C CA . ARG B 1 295 ? 3.377 -35.438 -14.969 1 98.62 295 ARG B CA 1
ATOM 5058 C C . ARG B 1 295 ? 3.41 -35.312 -16.484 1 98.62 295 ARG B C 1
ATOM 5060 O O . ARG B 1 295 ? 2.914 -36.188 -17.203 1 98.62 295 ARG B O 1
ATOM 5067 N N . TRP B 1 296 ? 3.908 -34.219 -16.938 1 97.31 296 TRP B N 1
ATOM 5068 C CA . TRP B 1 296 ? 4.02 -33.938 -18.375 1 97.31 296 TRP B CA 1
ATOM 5069 C C . TRP B 1 296 ? 5.422 -33.469 -18.719 1 97.31 296 TRP B C 1
ATOM 5071 O O . TRP B 1 296 ? 5.844 -32.375 -18.312 1 97.31 296 TRP B O 1
ATOM 5081 N N . ILE B 1 297 ? 6.176 -34.281 -19.469 1 97.38 297 ILE B N 1
ATOM 5082 C CA . ILE B 1 297 ? 7.551 -34 -19.859 1 97.38 297 ILE B CA 1
ATOM 5083 C C . ILE B 1 297 ? 7.633 -33.812 -21.375 1 97.38 297 ILE B C 1
ATOM 5085 O O . ILE B 1 297 ? 7.145 -34.656 -22.125 1 97.38 297 ILE B O 1
ATOM 5089 N N . LEU B 1 298 ? 8.18 -32.719 -21.766 1 95.5 298 LEU B N 1
ATOM 5090 C CA . LEU B 1 298 ? 8.375 -32.438 -23.188 1 95.5 298 LEU B CA 1
ATOM 5091 C C . LEU B 1 298 ? 9.688 -31.703 -23.406 1 95.5 298 LEU B C 1
ATOM 5093 O O . LEU B 1 298 ? 9.977 -30.719 -22.734 1 95.5 298 LEU B O 1
ATOM 5097 N N . ASN B 1 299 ? 10.523 -32.25 -24.203 1 95.62 299 ASN B N 1
ATOM 5098 C CA . ASN B 1 299 ? 11.758 -31.578 -24.625 1 95.62 299 ASN B CA 1
ATOM 5099 C C . ASN B 1 299 ? 11.875 -31.516 -26.141 1 95.62 299 ASN B C 1
ATOM 5101 O O . ASN B 1 299 ? 12.594 -32.312 -26.75 1 95.62 299 ASN B O 1
ATOM 5105 N N . ASP B 1 300 ? 11.242 -30.594 -26.703 1 91.06 300 ASP B N 1
ATOM 5106 C CA . ASP B 1 300 ? 11.328 -30.422 -28.141 1 91.06 300 ASP B CA 1
ATOM 5107 C C . ASP B 1 300 ? 11.953 -29.078 -28.5 1 91.06 300 ASP B C 1
ATOM 5109 O O . ASP B 1 300 ? 12.469 -28.375 -27.625 1 91.06 300 ASP B O 1
ATOM 5113 N N . GLY B 1 301 ? 12.18 -28.75 -29.672 1 87 301 GLY B N 1
ATOM 5114 C CA . GLY B 1 301 ? 12.836 -27.531 -30.094 1 87 301 GLY B CA 1
ATOM 5115 C C . GLY B 1 301 ? 12.055 -26.281 -29.719 1 87 301 GLY B C 1
ATOM 5116 O O . GLY B 1 301 ? 12.641 -25.219 -29.5 1 87 301 GLY B O 1
ATOM 5117 N N . ASP B 1 302 ? 10.812 -26.391 -29.531 1 89.25 302 ASP B N 1
ATOM 5118 C CA . ASP B 1 302 ? 9.977 -25.203 -29.328 1 89.25 302 ASP B CA 1
ATOM 5119 C C . ASP B 1 302 ? 9.578 -25.078 -27.859 1 89.25 302 ASP B C 1
ATOM 5121 O O . ASP B 1 302 ? 9.273 -23.984 -27.391 1 89.25 302 ASP B O 1
ATOM 5125 N N . ALA B 1 303 ? 9.523 -26.203 -27.188 1 93.06 303 ALA B N 1
ATOM 5126 C CA . ALA B 1 303 ? 9.109 -26.203 -25.781 1 93.06 303 ALA B CA 1
ATOM 5127 C C . ALA B 1 303 ? 9.93 -27.188 -24.953 1 93.06 303 ALA B C 1
ATOM 5129 O O . ALA B 1 303 ? 10.18 -28.312 -25.391 1 93.06 303 ALA B O 1
ATOM 5130 N N . GLN B 1 304 ? 10.477 -26.797 -23.906 1 97 304 GLN B N 1
ATOM 5131 C CA . GLN B 1 304 ? 11.211 -27.609 -22.938 1 97 304 GLN B CA 1
ATOM 5132 C C . GLN B 1 304 ? 10.594 -27.5 -21.547 1 97 304 GLN B C 1
ATOM 5134 O O . GLN B 1 304 ? 10.727 -26.484 -20.875 1 97 304 GLN B O 1
ATOM 5139 N N . VAL B 1 305 ? 9.938 -28.578 -21.141 1 98.19 305 VAL B N 1
ATOM 5140 C CA . VAL B 1 305 ? 9.164 -28.5 -19.906 1 98.19 305 VAL B CA 1
ATOM 5141 C C . VAL B 1 305 ? 9.273 -29.828 -19.141 1 98.19 305 VAL B C 1
ATOM 5143 O O . VAL B 1 305 ? 9.25 -30.906 -19.75 1 98.19 305 VAL B O 1
ATOM 5146 N N . ALA B 1 306 ? 9.523 -29.734 -17.906 1 98.56 306 ALA B N 1
ATOM 5147 C CA . ALA B 1 306 ? 9.367 -30.828 -16.953 1 98.56 306 ALA B CA 1
ATOM 5148 C C . ALA B 1 306 ? 8.32 -30.5 -15.898 1 98.56 306 ALA B C 1
ATOM 5150 O O . ALA B 1 306 ? 8.664 -30.172 -14.766 1 98.56 306 ALA B O 1
ATOM 5151 N N . ALA B 1 307 ? 7.109 -30.594 -16.281 1 98.62 307 ALA B N 1
ATOM 5152 C CA . ALA B 1 307 ? 6.012 -30.516 -15.312 1 98.62 307 ALA B CA 1
ATOM 5153 C C . ALA B 1 307 ? 5.891 -31.812 -14.516 1 98.62 307 ALA B C 1
ATOM 5155 O O . ALA B 1 307 ? 4.961 -32.594 -14.727 1 98.62 307 ALA B O 1
ATOM 5156 N N . PHE B 1 308 ? 6.781 -31.922 -13.562 1 98.69 308 PHE B N 1
ATOM 5157 C CA . PHE B 1 308 ? 7.004 -33.219 -12.914 1 98.69 308 PHE B CA 1
ATOM 5158 C C . PHE B 1 308 ? 5.891 -33.531 -11.914 1 98.69 308 PHE B C 1
ATOM 5160 O O . PHE B 1 308 ? 5.742 -34.656 -11.477 1 98.69 308 PHE B O 1
ATOM 5167 N N . ALA B 1 309 ? 5.164 -32.5 -11.562 1 98.69 309 ALA B N 1
ATOM 5168 C CA . ALA B 1 309 ? 4.02 -32.688 -10.672 1 98.69 309 ALA B CA 1
ATOM 5169 C C . ALA B 1 309 ? 2.959 -31.609 -10.93 1 98.69 309 ALA B C 1
ATOM 5171 O O . ALA B 1 309 ? 3.18 -30.422 -10.648 1 98.69 309 ALA B O 1
ATOM 5172 N N . LEU B 1 310 ? 1.839 -32 -11.406 1 98.88 310 LEU B N 1
ATOM 5173 C CA . LEU B 1 310 ? 0.668 -31.172 -11.602 1 98.88 310 LEU B CA 1
ATOM 5174 C C . LEU B 1 310 ? -0.501 -31.656 -10.75 1 98.88 310 LEU B C 1
ATOM 5176 O O . LEU B 1 310 ? -1.299 -32.469 -11.195 1 98.88 310 LEU B O 1
ATOM 5180 N N . PRO B 1 311 ? -0.629 -31.141 -9.531 1 98.88 311 PRO B N 1
ATOM 5181 C CA . PRO B 1 311 ? -1.769 -31.547 -8.711 1 98.88 311 PRO B CA 1
ATOM 5182 C C . PRO B 1 311 ? -3.111 -31.156 -9.328 1 98.88 311 PRO B C 1
ATOM 5184 O O . PRO B 1 311 ? -3.242 -30.078 -9.891 1 98.88 311 PRO B O 1
ATOM 5187 N N . SER B 1 312 ? -4.105 -32.031 -9.211 1 98.81 312 SER B N 1
ATOM 5188 C CA . SER B 1 312 ? -5.348 -31.844 -9.945 1 98.81 312 SER B CA 1
ATOM 5189 C C . SER B 1 312 ? -6.508 -32.594 -9.289 1 98.81 312 SER B C 1
ATOM 5191 O O . SER B 1 312 ? -6.297 -33.406 -8.414 1 98.81 312 SER B O 1
ATOM 5193 N N . THR B 1 313 ? -7.695 -32.25 -9.75 1 98.62 313 THR B N 1
ATOM 5194 C CA . THR B 1 313 ? -8.891 -32.938 -9.305 1 98.62 313 THR B CA 1
ATOM 5195 C C . THR B 1 313 ? -9.266 -34.062 -10.281 1 98.62 313 THR B C 1
ATOM 5197 O O . THR B 1 313 ? -10.148 -34.875 -10.008 1 98.62 313 THR B O 1
ATOM 5200 N N . CYS B 1 314 ? -8.641 -34.125 -11.414 1 98.31 314 CYS B N 1
ATOM 5201 C CA . CYS B 1 314 ? -8.922 -35.094 -12.461 1 98.31 314 CYS B CA 1
ATOM 5202 C C . CYS B 1 314 ? -7.688 -35.375 -13.312 1 98.31 314 CYS B C 1
ATOM 5204 O O . CYS B 1 314 ? -6.668 -34.688 -13.164 1 98.31 314 CYS B O 1
ATOM 5206 N N . GLU B 1 315 ? -7.742 -36.375 -14.141 1 97.06 315 GLU B N 1
ATOM 5207 C CA . GLU B 1 315 ? -6.738 -36.562 -15.18 1 97.06 315 GLU B CA 1
ATOM 5208 C C . GLU B 1 315 ? -6.953 -35.625 -16.359 1 97.06 315 GLU B C 1
ATOM 5210 O O . GLU B 1 315 ? -7.996 -34.969 -16.453 1 97.06 315 GLU B O 1
ATOM 5215 N N . PRO B 1 316 ? -6.035 -35.469 -17.203 1 96.06 316 PRO B N 1
ATOM 5216 C CA . PRO B 1 316 ? -6.102 -34.438 -18.25 1 96.06 316 PRO B CA 1
ATOM 5217 C C . PRO B 1 316 ? -6.727 -34.969 -19.547 1 96.06 316 PRO B C 1
ATOM 5219 O O . PRO B 1 316 ? -6.27 -34.625 -20.641 1 96.06 316 PRO B O 1
ATOM 5222 N N . GLU B 1 317 ? -7.711 -35.844 -19.5 1 95.12 317 GLU B N 1
ATOM 5223 C CA . GLU B 1 317 ? -8.18 -36.531 -20.688 1 95.12 317 GLU B CA 1
ATOM 5224 C C . GLU B 1 317 ? -9.43 -35.875 -21.266 1 95.12 317 GLU B C 1
ATOM 5226 O O . GLU B 1 317 ? -10.094 -36.438 -22.141 1 95.12 317 GLU B O 1
ATOM 5231 N N . GLY B 1 318 ? -9.766 -34.688 -20.75 1 95.56 318 GLY B N 1
ATOM 5232 C CA . GLY B 1 318 ? -10.938 -33.969 -21.219 1 95.56 318 GLY B CA 1
ATOM 5233 C C . GLY B 1 318 ? -12.203 -34.312 -20.453 1 95.56 318 GLY B C 1
ATOM 5234 O O . GLY B 1 318 ? -12.219 -35.25 -19.672 1 95.56 318 GLY B O 1
ATOM 5235 N N . TYR B 1 319 ? -13.227 -33.562 -20.75 1 97.62 319 TYR B N 1
ATOM 5236 C CA . TYR B 1 319 ? -14.453 -33.625 -19.969 1 97.62 319 TYR B CA 1
ATOM 5237 C C . TYR B 1 319 ? -15.141 -34.969 -20.109 1 97.62 319 TYR B C 1
ATOM 5239 O O . TYR B 1 319 ? -15.43 -35.656 -19.125 1 97.62 319 TYR B O 1
ATOM 5247 N N . THR B 1 320 ? -15.422 -35.375 -21.359 1 97.62 320 THR B N 1
ATOM 5248 C CA . THR B 1 320 ? -16.188 -36.594 -21.609 1 97.62 320 THR B CA 1
ATOM 5249 C C . THR B 1 320 ? -15.492 -37.812 -21.016 1 97.62 320 THR B C 1
ATOM 5251 O O . THR B 1 320 ? -16.125 -38.625 -20.344 1 97.62 320 THR B O 1
ATOM 5254 N N . ALA B 1 321 ? -14.227 -37.906 -21.203 1 96.06 321 ALA B N 1
ATOM 5255 C CA . ALA B 1 321 ? -13.461 -39.031 -20.688 1 96.06 321 ALA B CA 1
ATOM 5256 C C . ALA B 1 321 ? -13.453 -39.031 -19.156 1 96.06 321 ALA B C 1
ATOM 5258 O O . ALA B 1 321 ? -13.656 -40.062 -18.531 1 96.06 321 ALA B O 1
ATOM 5259 N N . GLU B 1 322 ? -13.211 -37.906 -18.516 1 97.69 322 GLU B N 1
ATOM 5260 C CA . GLU B 1 322 ? -13.094 -37.812 -17.062 1 97.69 322 GLU B CA 1
ATOM 5261 C C . GLU B 1 322 ? -14.453 -38 -16.391 1 97.69 322 GLU B C 1
ATOM 5263 O O . GLU B 1 322 ? -14.539 -38.562 -15.297 1 97.69 322 GLU B O 1
ATOM 5268 N N . LYS B 1 323 ? -15.508 -37.531 -17.078 1 98 323 LYS B N 1
ATOM 5269 C CA . LYS B 1 323 ? -16.844 -37.781 -16.578 1 98 323 LYS B CA 1
ATOM 5270 C C . LYS B 1 323 ? -17.141 -39.281 -16.531 1 98 323 LYS B C 1
ATOM 5272 O O . LYS B 1 323 ? -17.688 -39.812 -15.562 1 98 323 LYS B O 1
ATOM 5277 N N . ALA B 1 324 ? -16.766 -39.969 -17.594 1 97.88 324 ALA B N 1
ATOM 5278 C CA . ALA B 1 324 ? -16.984 -41.406 -17.688 1 97.88 324 ALA B CA 1
ATOM 5279 C C . ALA B 1 324 ? -16.219 -42.125 -16.578 1 97.88 324 ALA B C 1
ATOM 5281 O O . ALA B 1 324 ? -16.688 -43.156 -16.062 1 97.88 324 ALA B O 1
ATOM 5282 N N . LYS B 1 325 ? -15.094 -41.562 -16.172 1 97.06 325 LYS B N 1
ATOM 5283 C CA . LYS B 1 325 ? -14.273 -42.156 -15.125 1 97.06 325 LYS B CA 1
ATOM 5284 C C . LYS B 1 325 ? -14.773 -41.812 -13.734 1 97.06 325 LYS B C 1
ATOM 5286 O O . LYS B 1 325 ? -14.305 -42.344 -12.734 1 97.06 325 LYS B O 1
ATOM 5291 N N . GLY B 1 326 ? -15.688 -40.781 -13.688 1 97.81 326 GLY B N 1
ATOM 5292 C CA . GLY B 1 326 ? -16.203 -40.344 -12.406 1 97.81 326 GLY B CA 1
ATOM 5293 C C . GLY B 1 326 ? -15.289 -39.312 -11.734 1 97.81 326 GLY B C 1
ATOM 5294 O O . GLY B 1 326 ? -15.344 -39.156 -10.516 1 97.81 326 GLY B O 1
ATOM 5295 N N . HIS B 1 327 ? -14.445 -38.688 -12.477 1 97.88 327 HIS B N 1
ATOM 5296 C CA . HIS B 1 327 ? -13.445 -37.781 -11.898 1 97.88 327 HIS B CA 1
ATOM 5297 C C . HIS B 1 327 ? -13.945 -36.344 -11.859 1 97.88 327 HIS B C 1
ATOM 5299 O O . HIS B 1 327 ? -13.305 -35.469 -11.258 1 97.88 327 HIS B O 1
ATOM 5305 N N . VAL B 1 328 ? -15.094 -36.031 -12.414 1 98.31 328 VAL B N 1
ATOM 5306 C CA . VAL B 1 328 ? -15.625 -34.688 -12.398 1 98.31 328 VAL B CA 1
ATOM 5307 C C . VAL B 1 328 ? -16.297 -34.406 -11.055 1 98.31 328 VAL B C 1
ATOM 5309 O O . VAL B 1 328 ? -17.266 -35.062 -10.695 1 98.31 328 VAL B O 1
ATOM 5312 N N . ARG B 1 329 ? -15.797 -33.5 -10.352 1 97.62 329 ARG B N 1
ATOM 5313 C CA . ARG B 1 329 ? -16.297 -33.156 -9.016 1 97.62 329 ARG B CA 1
ATOM 5314 C C . ARG B 1 329 ? -17.562 -32.312 -9.102 1 97.62 329 ARG B C 1
ATOM 5316 O O . ARG B 1 329 ? -17.734 -31.547 -10.062 1 97.62 329 ARG B O 1
ATOM 5323 N N . LEU B 1 330 ? -18.422 -32.5 -8.125 1 97.5 330 LEU B N 1
ATOM 5324 C CA . LEU B 1 330 ? -19.609 -31.656 -8.008 1 97.5 330 LEU B CA 1
ATOM 5325 C C . LEU B 1 330 ? -19.484 -30.734 -6.805 1 97.5 330 LEU B C 1
ATOM 5327 O O . LEU B 1 330 ? -19.125 -31.156 -5.711 1 97.5 330 LEU B O 1
ATOM 5331 N N . LEU B 1 331 ? -19.688 -29.531 -7.027 1 97.31 331 LEU B N 1
ATOM 5332 C CA . LEU B 1 331 ? -19.75 -28.516 -5.984 1 97.31 331 LEU B CA 1
ATOM 5333 C C . LEU B 1 331 ? -21.188 -28.062 -5.762 1 97.31 331 LEU B C 1
ATOM 5335 O O . LEU B 1 331 ? -21.828 -27.531 -6.672 1 97.31 331 LEU B O 1
ATOM 5339 N N . GLY B 1 332 ? -21.75 -28.234 -4.531 1 97.5 332 GLY B N 1
ATOM 5340 C CA . GLY B 1 332 ? -23.125 -27.891 -4.246 1 97.5 332 GLY B CA 1
ATOM 5341 C C . GLY B 1 332 ? -23.375 -26.391 -4.227 1 97.5 332 GLY B C 1
ATOM 5342 O O . GLY B 1 332 ? -22.438 -25.594 -4.203 1 97.5 332 GLY B O 1
ATOM 5343 N N . PRO B 1 333 ? -24.75 -26.047 -4.281 1 96.5 333 PRO B N 1
ATOM 5344 C CA . PRO B 1 333 ? -25.094 -24.625 -4.203 1 96.5 333 PRO B CA 1
ATOM 5345 C C . PRO B 1 333 ? -24.484 -23.938 -2.986 1 96.5 333 PRO B C 1
ATOM 5347 O O . PRO B 1 333 ? -24.656 -24.406 -1.858 1 96.5 333 PRO B O 1
ATOM 5350 N N . GLY B 1 334 ? -23.719 -22.844 -3.225 1 97.31 334 GLY B N 1
ATOM 5351 C CA . GLY B 1 334 ? -23.156 -22.062 -2.135 1 97.31 334 GLY B CA 1
ATOM 5352 C C . GLY B 1 334 ? -21.859 -22.641 -1.597 1 97.31 334 GLY B C 1
ATOM 5353 O O . GLY B 1 334 ? -21.172 -22.016 -0.789 1 97.31 334 GLY B O 1
ATOM 5354 N N . GLU B 1 335 ? -21.484 -23.781 -2.074 1 98.19 335 GLU B N 1
ATOM 5355 C CA . GLU B 1 335 ? -20.281 -24.453 -1.569 1 98.19 335 GLU B CA 1
ATOM 5356 C C . GLU B 1 335 ? -19.016 -23.875 -2.209 1 98.19 335 GLU B C 1
ATOM 5358 O O . GLU B 1 335 ? -19.078 -23.312 -3.309 1 98.19 335 GLU B O 1
ATOM 5363 N N . SER B 1 336 ? -17.906 -23.969 -1.494 1 98.44 336 SER B N 1
ATOM 5364 C CA . SER B 1 336 ? -16.609 -23.531 -1.996 1 98.44 336 SER B CA 1
ATOM 5365 C C . SER B 1 336 ? -15.578 -24.656 -1.943 1 98.44 336 SER B C 1
ATOM 5367 O O . SER B 1 336 ? -15.695 -25.578 -1.127 1 98.44 336 SER B O 1
ATOM 5369 N N . ALA B 1 337 ? -14.688 -24.672 -2.852 1 98.56 337 ALA B N 1
ATOM 5370 C CA . ALA B 1 337 ? -13.508 -25.531 -2.863 1 98.56 337 ALA B CA 1
ATOM 5371 C C . ALA B 1 337 ? -12.227 -24.719 -2.914 1 98.56 337 ALA B C 1
ATOM 5373 O O . ALA B 1 337 ? -12.188 -23.656 -3.553 1 98.56 337 ALA B O 1
ATOM 5374 N N . ARG B 1 338 ? -11.195 -25.141 -2.234 1 98.69 338 ARG B N 1
ATOM 5375 C CA . ARG B 1 338 ? -9.898 -24.469 -2.193 1 98.69 338 ARG B CA 1
ATOM 5376 C C . ARG B 1 338 ? -8.773 -25.438 -2.547 1 98.69 338 ARG B C 1
ATOM 5378 O O . ARG B 1 338 ? -8.797 -26.594 -2.131 1 98.69 338 ARG B O 1
ATOM 5385 N N . PHE B 1 339 ? -7.809 -24.953 -3.242 1 98.81 339 PHE B N 1
ATOM 5386 C CA . PHE B 1 339 ? -6.734 -25.812 -3.732 1 98.81 339 PHE B CA 1
ATOM 5387 C C . PHE B 1 339 ? -5.375 -25.172 -3.473 1 98.81 339 PHE B C 1
ATOM 5389 O O . PHE B 1 339 ? -4.711 -2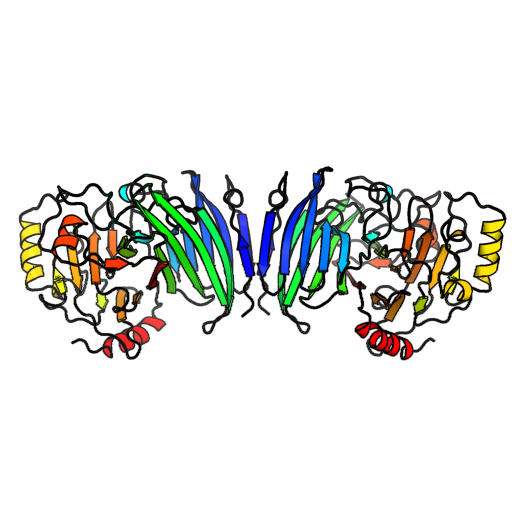4.703 -4.402 1 98.81 339 PHE B O 1
ATOM 5396 N N . PRO B 1 340 ? -4.906 -25.234 -2.254 1 98.75 340 PRO B N 1
ATOM 5397 C CA . PRO B 1 340 ? -3.584 -24.688 -1.958 1 98.75 340 PRO B CA 1
ATOM 5398 C C . PRO B 1 340 ? -2.449 -25.562 -2.492 1 98.75 340 PRO B C 1
ATOM 5400 O O . PRO B 1 340 ? -2.486 -26.781 -2.348 1 98.75 340 PRO B O 1
ATOM 5403 N N . VAL B 1 341 ? -1.492 -24.922 -3.121 1 98.88 341 VAL B N 1
ATOM 5404 C CA . VAL B 1 341 ? -0.269 -25.578 -3.594 1 98.88 341 VAL B CA 1
ATOM 5405 C C . VAL B 1 341 ? 0.932 -24.672 -3.297 1 98.88 341 VAL B C 1
ATOM 5407 O O . VAL B 1 341 ? 0.856 -23.453 -3.447 1 98.88 341 VAL B O 1
ATOM 5410 N N . THR B 1 342 ? 1.995 -25.234 -2.803 1 98.81 342 THR B N 1
ATOM 5411 C CA . THR B 1 342 ? 3.264 -24.531 -2.672 1 98.81 342 THR B CA 1
ATOM 5412 C C . THR B 1 342 ? 4.277 -25.047 -3.689 1 98.81 342 THR B C 1
ATOM 5414 O O . THR B 1 342 ? 4.551 -26.234 -3.746 1 98.81 342 THR B O 1
ATOM 5417 N N . LEU B 1 343 ? 4.801 -24.172 -4.523 1 98.88 343 LEU B N 1
ATOM 5418 C CA . LEU B 1 343 ? 5.766 -24.578 -5.535 1 98.88 343 LEU B CA 1
ATOM 5419 C C . LEU B 1 343 ? 6.914 -23.594 -5.633 1 98.88 343 LEU B C 1
ATOM 5421 O O . LEU B 1 343 ? 6.84 -22.5 -5.066 1 98.88 343 LEU B O 1
ATOM 5425 N N . GLY B 1 344 ? 7.984 -24.078 -6.211 1 98.81 344 GLY B N 1
ATOM 5426 C CA . GLY B 1 344 ? 9.062 -23.109 -6.402 1 98.81 344 GLY B CA 1
ATOM 5427 C C . GLY B 1 344 ? 10.438 -23.75 -6.34 1 98.81 344 GLY B C 1
ATOM 5428 O O . GLY B 1 344 ? 10.672 -24.797 -6.949 1 98.81 344 GLY B O 1
ATOM 5429 N N . TRP B 1 345 ? 11.344 -23.047 -5.664 1 98.88 345 TRP B N 1
ATOM 5430 C CA . TRP B 1 345 ? 12.766 -23.344 -5.699 1 98.88 345 TRP B CA 1
ATOM 5431 C C . TRP B 1 345 ? 13.297 -23.656 -4.301 1 98.88 345 TRP B C 1
ATOM 5433 O O . TRP B 1 345 ? 12.938 -22.969 -3.334 1 98.88 345 TRP B O 1
ATOM 5443 N N . LEU B 1 346 ? 14.008 -24.703 -4.207 1 98.75 346 LEU B N 1
ATOM 5444 C CA . LEU B 1 346 ? 14.852 -24.984 -3.051 1 98.75 346 LEU B CA 1
ATOM 5445 C C . LEU B 1 346 ? 16.328 -24.875 -3.41 1 98.75 346 LEU B C 1
ATOM 5447 O O . LEU B 1 346 ? 16.812 -25.578 -4.297 1 98.75 346 LEU B O 1
ATOM 5451 N N . GLY B 1 347 ? 17 -24.031 -2.713 1 98.19 347 GLY B N 1
ATOM 5452 C CA . GLY B 1 347 ? 18.438 -23.953 -2.932 1 98.19 347 GLY B CA 1
ATOM 5453 C C . GLY B 1 347 ? 19.188 -25.188 -2.506 1 98.19 347 GLY B C 1
ATOM 5454 O O . GLY B 1 347 ? 18.625 -26.062 -1.847 1 98.19 347 GLY B O 1
ATOM 5455 N N . PRO B 1 348 ? 20.469 -25.25 -2.822 1 97.75 348 PRO B N 1
ATOM 5456 C CA . PRO B 1 348 ? 21.25 -26.469 -2.574 1 97.75 348 PRO B CA 1
ATOM 5457 C C . PRO B 1 348 ? 21.25 -26.891 -1.106 1 97.75 348 PRO B C 1
ATOM 5459 O O . PRO B 1 348 ? 21.266 -28.078 -0.802 1 97.75 348 PRO B O 1
ATOM 5462 N N . THR B 1 349 ? 21.156 -25.938 -0.204 1 97.19 349 THR B N 1
ATOM 5463 C CA . THR B 1 349 ? 21.25 -26.266 1.217 1 97.19 349 THR B CA 1
ATOM 5464 C C . THR B 1 349 ? 19.875 -26.641 1.773 1 97.19 349 THR B C 1
ATOM 5466 O O . THR B 1 349 ? 19.766 -27.047 2.93 1 97.19 349 THR B O 1
ATOM 5469 N N . GLU B 1 350 ? 18.875 -26.5 0.907 1 97.94 350 GLU B N 1
ATOM 5470 C CA . GLU B 1 350 ? 17.516 -26.719 1.391 1 97.94 350 GLU B CA 1
ATOM 5471 C C . GLU B 1 350 ? 16.984 -28.078 0.944 1 97.94 350 GLU B C 1
ATOM 5473 O O . GLU B 1 350 ? 15.992 -28.562 1.479 1 97.94 350 GLU B O 1
ATOM 5478 N N . VAL B 1 351 ? 17.625 -28.75 0.032 1 98.19 351 VAL B N 1
ATOM 5479 C CA . VAL B 1 351 ? 17.125 -29.922 -0.66 1 98.19 351 VAL B CA 1
ATOM 5480 C C . VAL B 1 351 ? 17.109 -31.125 0.293 1 98.19 351 VAL B C 1
ATOM 5482 O O . VAL B 1 351 ? 16.156 -31.906 0.309 1 98.19 351 VAL B O 1
ATOM 5485 N N . ALA B 1 352 ? 18.141 -31.25 1.099 1 97.38 352 ALA B N 1
ATOM 5486 C CA . ALA B 1 352 ? 18.297 -32.406 1.966 1 97.38 352 ALA B CA 1
ATOM 5487 C C . ALA B 1 352 ? 17.109 -32.531 2.928 1 97.38 352 ALA B C 1
ATOM 5489 O O . ALA B 1 352 ? 16.609 -33.656 3.164 1 97.38 352 ALA B O 1
ATOM 5490 N N . ALA B 1 353 ? 16.781 -31.422 3.477 1 96.88 353 ALA B N 1
ATOM 5491 C CA . ALA B 1 353 ? 15.664 -31.438 4.426 1 96.88 353 ALA B CA 1
ATOM 5492 C C . ALA B 1 353 ? 14.367 -31.844 3.738 1 96.88 353 ALA B C 1
ATOM 5494 O O . ALA B 1 353 ? 13.562 -32.594 4.301 1 96.88 353 ALA B O 1
ATOM 5495 N N . ALA B 1 354 ? 14.141 -31.312 2.553 1 97.12 354 ALA B N 1
ATOM 5496 C CA . ALA B 1 354 ? 12.93 -31.656 1.802 1 97.12 354 ALA B CA 1
ATOM 5497 C C . ALA B 1 354 ? 12.922 -33.125 1.423 1 97.12 354 ALA B C 1
ATOM 5499 O O . ALA B 1 354 ? 11.875 -33.781 1.488 1 97.12 354 ALA B O 1
ATOM 5500 N N . ARG B 1 355 ? 14.039 -33.625 1.069 1 96.38 355 ARG B N 1
ATOM 5501 C CA . ARG B 1 355 ? 14.172 -35.062 0.721 1 96.38 355 ARG B CA 1
ATOM 5502 C C . ARG B 1 355 ? 13.859 -35.938 1.92 1 96.38 355 ARG B C 1
ATOM 5504 O O . ARG B 1 355 ? 13.195 -36.969 1.78 1 96.38 355 ARG B O 1
ATOM 5511 N N . ALA B 1 356 ? 14.398 -35.562 3.016 1 95.56 356 ALA B N 1
ATOM 5512 C CA . ALA B 1 356 ? 14.172 -36.312 4.242 1 95.56 356 ALA B CA 1
ATOM 5513 C C . ALA B 1 356 ? 12.688 -36.375 4.586 1 95.56 356 ALA B C 1
ATOM 5515 O O . ALA B 1 356 ? 12.18 -37.406 5.039 1 95.56 356 ALA B O 1
ATOM 5516 N N . ASP B 1 357 ? 12.055 -35.281 4.367 1 95.06 357 ASP B N 1
ATOM 5517 C CA . ASP B 1 357 ? 10.617 -35.219 4.613 1 95.06 357 ASP B CA 1
ATOM 5518 C C . ASP B 1 357 ? 9.875 -36.219 3.715 1 95.06 357 ASP B C 1
ATOM 5520 O O . ASP B 1 357 ? 8.984 -36.938 4.176 1 95.06 357 ASP B O 1
ATOM 5524 N N . ILE B 1 358 ? 10.219 -36.25 2.447 1 96.31 358 ILE B N 1
ATOM 5525 C CA . ILE B 1 358 ? 9.562 -37.125 1.483 1 96.31 358 ILE B CA 1
ATOM 5526 C C . ILE B 1 358 ? 9.82 -38.594 1.856 1 96.31 358 ILE B C 1
ATOM 5528 O O . ILE B 1 358 ? 8.93 -39.438 1.749 1 96.31 358 ILE B O 1
ATOM 5532 N N . ASP B 1 359 ? 10.992 -38.875 2.375 1 92.69 359 ASP B N 1
ATOM 5533 C CA . ASP B 1 359 ? 11.375 -40.25 2.736 1 92.69 359 ASP B CA 1
ATOM 5534 C C . ASP B 1 359 ? 10.523 -40.75 3.893 1 92.69 359 ASP B C 1
ATOM 5536 O O . ASP B 1 359 ? 10.359 -41.969 4.055 1 92.69 359 ASP B O 1
ATOM 5540 N N . THR B 1 360 ? 10.07 -39.844 4.621 1 92.19 360 THR B N 1
ATOM 5541 C CA . THR B 1 360 ? 9.266 -40.25 5.766 1 92.19 360 THR B CA 1
ATOM 5542 C C . THR B 1 360 ? 7.824 -40.531 5.348 1 92.19 360 THR B C 1
ATOM 5544 O O . THR B 1 360 ? 7.047 -41.094 6.109 1 92.19 360 THR B O 1
ATOM 5547 N N . MET B 1 361 ? 7.492 -40.094 4.188 1 92.62 361 MET B N 1
ATOM 5548 C CA . MET B 1 361 ? 6.117 -40.25 3.725 1 92.62 361 MET B CA 1
ATOM 5549 C C . MET B 1 361 ? 5.863 -41.688 3.258 1 92.62 361 MET B C 1
ATOM 5551 O O . MET B 1 361 ? 6.742 -42.312 2.674 1 92.62 361 MET B O 1
ATOM 5555 N N . ARG B 1 362 ? 4.883 -42.375 4.07 1 68.62 362 ARG B N 1
ATOM 5556 C CA . ARG B 1 362 ? 4.535 -43.75 3.816 1 68.62 362 ARG B CA 1
ATOM 5557 C C . ARG B 1 362 ? 4.234 -44 2.34 1 68.62 362 ARG B C 1
ATOM 5559 O O . ARG B 1 362 ? 3.375 -43.312 1.764 1 68.62 362 ARG B O 1
ATOM 5566 N N . LYS B 1 363 ? 5.297 -44.438 1.617 1 62.69 363 LYS B N 1
ATOM 5567 C CA . LYS B 1 363 ? 5.055 -44.781 0.217 1 62.69 363 LYS B CA 1
ATOM 5568 C C . LYS B 1 363 ? 4.145 -46 0.091 1 62.69 363 LYS B C 1
ATOM 5570 O O . LYS B 1 363 ? 4.465 -47.062 0.594 1 62.69 363 LYS B O 1
ATOM 5575 N N . GLY B 1 364 ? 2.799 -45.688 0.534 1 50.41 364 GLY B N 1
ATOM 5576 C CA . GLY B 1 364 ? 1.973 -46.906 0.442 1 50.41 364 GLY B CA 1
ATOM 5577 C C . GLY B 1 364 ? 2.377 -47.812 -0.694 1 50.41 364 GLY B C 1
ATOM 5578 O O . GLY B 1 364 ? 3.076 -47.406 -1.62 1 50.41 364 GLY B O 1
#

InterPro domains:
  IPR014718 Glycoside hydrolase-type carbohydrate-binding [G3DSA:2.70.98.10] (26-364)
  IPR027839 Protein of unknown function DUF4432 [PF14486] (37-343)

Foldseek 3Di:
DDKDKFWDDLPQEDADDKAWDDDDPFWTWIWYADPQRQIWIWIAAPFWIWIFRQFFLGFGAWTDGNNDTWWWFFDDPAAHADQACVRGVGTQKGKQDWQKAFDADPPDDAHHSHGSRGHGFDTWMWMWDADPLGTKIKIWGWHFDDDVVDWTKIKIWMWMDDRPDFKIKIKIKMWGQDQFKGWTKIKIQGWTYAAAFWAKAFQADLACVFWPKDLDDDPVDDDDPLLNVVSVVCSGGVVVVRTRHPLVNCPPKIKIKGADGFAFPVQKTKMWTAHPVAWIKMKMWHCVQFVIWMWIAHRDPRIGTTSVTMGIQFDNHIDVVRVVVVSTDIAHNRGMGMTIMMIGIGGRVRVVVVSVRSVVGNND/DDKDKFWDDLPQEDADDKAWDDDDPFWTWIWYADPQRFIWIWIAAPFWIWIFRQFFLGFGAWTDGNRDTWWWFFDDPAAHADQACVRGVRTQKGKQDWQKAFDADPPDDAHHSHGSRGHGFDTWMWMWDADPLGTKIKIWGWHFDDDVVDWTKIKIWMWMDDRPDFKIKIKIKMWGQDQFKGWTKIKIQGWTYAAAFWAKDFQADLACVFWPKDLDDDPVDDDDPLLNVVNVVCSGGVVVVRTRHPLVNCPPKIKIKGADGFAFPVQKTKMWTAHPVAWIKMKMWHCVQFVIWMWIAHRDPRIGTTSVTMGIQFDNHIDVVRVVVVSTDIAHNRGMGMTIMMIGIGGRVRVVVVSVRSVVGNND

Sequence (728 aa):
MTEIHIPLPRDAFPDRGERPIASGAGFTATAFRYPSGVEALRLTNARGAVTLLPFLGQMIWDAEFDGRRLTMGNAFDGPRAGGSILETYGAFAYHAGLLRNGTPGPQDDHPLHGEMPVAAMDSAHLIFGTDGQGPFVELGGHRDHVVGFGPNYRATPRVRLHAEDALIAVEMAVENRSAHPMELMYMLHANFDFVTGGRIVQAAPFTPERTEVRRAVPGHVTPTPEFLALLEDLAVNPARMERLTEPDLYAPEQVFYIRDPGTDARGRTRMLMELPAGGAFSVAWRPEDLPFCVRWILNDGDAQVAAFALPSTCEPEGYTAEKAKGHVRLLGPGESARFPVTLGWLGPTEVAAARADIDTMRKGMTEIHIPLPRDAFPDRGERPIASGAGFTATAFRYPSGVEALRLTNARGAVTLLPFLGQMIWDAEFDGRRLTMGNAFDGPRAGGSILETYGAFAYHAGLLRNGTPGPQDDHPLHGEMPVAAMDSAHLIFGTDGQGPFVELGGHRDHVVGFGPNYRATPRVRLHAEDALIAVEMAVENRSAHPMELMYMLHANFDFVTGGRIVQAAPFTPERTEVRRAVPGHVTPTPEFLALLEDLAVNPARMERLTEPDLYAPEQVFYIRDPGTDARGRTRMLMELPAGGAFSVAWRPEDLPFCVRWILNDGDAQVAAFALPSTCEPEGYTAEKAKGHVRLLGPGESARFPVTLGWLGPTEVAAARADIDTMRKG

Secondary structure (DSSP, 8-state):
---EEEE--GGGS-SSSEEEEEEETTEEEEEEE-TT--EEEEEE-SSEEEEEETTBTTEEEEEEETTEE-BPB-S-SS----SSGGGGTT-SEEEEEES--S---TT--SPTT-SGGGPBPSEEEEEEEEETTEEEEEEEEEEEEE-TTS-EEEEEEEEEEETT-SEEEEEEEEEE-SSS-EEEEEEEEE-BBP-TT-EEE-SS--STTTEEEP-SPPTT----HHHHHHHHHHHH-GGGGSB---GGG-SS-EEEEE-S----TTS-EEEEEE-TTS-EEEEEE-TTT--EEEEEEEE-SS-EEEEEEEEESS-SS-HHHHHHHT--EEE-TT-EEEEEEEEEEE-TTTHHHHHHHHHTS---/---EEEE--GGGS-SSSEEEEEEETTEEEEEEE-TT--EEEEEE-SSEEEEEETTBTTEEEEEEETTEE-BPB-S-SS---SSSGGGGTT-SEEEEEES--S---TT--SPTT-SGGGPBPSEEEEEEEEETTEEEEEEEEEEEEE-TTS-EEEEEEEEEEETT-SEEEEEEEEEE-SSS-EEEEEEEEE-BBP-TT-EEE-SS--STTTEEEP-SPPTT----HHHHHHHHHHHH-GGGGSB---GGG-SS-EEEEE-S----TTS-EEEEEE-TTS-EEEEEE-TTT--EEEEEEEE-SS-EEEEEEEEESS-SS-HHHHHHHT--EEE-TT-EEEEEEEEEEE-TTTHHHHHHHHHTS---

Organism: Cereibacter sphaeroides (strain ATCC 17023 / DSM 158 / JCM 6121 / CCUG 31486 / LMG 2827 / NBRC 12203 / NCIMB 8253 / ATH 2.4.1.) (NCBI:txid272943)

Solvent-accessible surface area (backbone atoms only — not comparable to full-atom values): 35472 Å² total; per-residue (Å²): 117,63,39,41,38,29,63,47,58,75,80,64,37,35,89,68,66,74,36,72,54,34,34,39,56,55,36,38,34,34,22,18,38,46,96,73,62,42,51,34,38,38,42,34,37,78,36,34,39,38,32,30,20,54,50,39,33,53,19,34,44,36,38,33,37,80,89,43,67,42,33,28,49,48,83,62,95,58,65,45,87,52,87,34,39,81,63,35,73,43,40,18,26,35,44,26,3,50,66,35,29,23,44,51,45,92,89,40,85,58,47,55,26,14,60,34,34,43,26,70,40,74,41,30,29,37,34,40,36,53,55,99,91,38,42,33,43,28,46,37,35,34,30,79,43,77,41,88,100,51,65,29,33,40,38,38,44,36,42,34,38,38,32,85,42,48,46,36,42,37,32,47,32,38,32,29,70,28,93,51,71,36,62,37,23,43,30,50,48,38,25,29,41,53,53,79,48,22,31,55,44,59,19,39,55,58,36,39,84,25,27,22,50,60,80,76,75,55,88,89,57,81,80,45,71,66,54,54,51,47,52,57,46,30,43,68,41,27,50,65,64,34,40,38,72,57,54,81,66,24,54,67,67,47,42,33,39,44,42,72,58,16,36,42,98,84,47,35,33,51,38,35,37,35,38,78,91,52,22,25,41,37,41,32,38,36,45,90,62,26,63,29,30,38,24,46,34,29,40,47,95,59,38,23,25,35,15,73,60,22,46,9,48,40,72,63,54,6,53,66,54,29,47,75,71,64,37,57,39,74,37,46,53,70,33,70,49,64,44,63,35,39,32,43,50,31,53,62,89,46,38,62,62,54,51,54,53,38,69,66,12,56,48,106,115,65,38,41,39,29,62,48,57,75,80,65,36,34,87,67,66,75,37,73,53,34,36,40,57,53,36,40,33,34,20,19,39,47,97,72,63,43,51,33,38,37,42,33,38,78,36,34,39,37,30,30,21,54,51,38,32,53,20,35,45,36,38,34,38,81,88,42,68,41,33,26,48,48,84,63,94,58,64,44,89,52,88,34,40,82,63,35,72,42,41,19,27,36,41,27,3,49,66,35,29,23,43,51,46,94,88,41,85,60,46,55,25,14,61,34,34,42,26,71,41,75,40,30,30,39,35,40,36,52,55,98,90,36,40,33,42,30,45,38,36,34,29,79,44,76,40,88,101,50,66,28,34,40,39,37,45,36,42,35,39,38,31,84,43,47,44,36,42,36,32,46,32,40,33,29,70,28,92,50,71,35,62,37,23,42,29,49,48,38,26,29,40,53,52,78,48,23,32,55,44,61,20,40,59,58,36,40,86,27,27,22,50,59,79,75,76,57,90,89,57,81,81,44,73,67,53,53,50,47,51,56,47,31,43,70,41,26,50,66,64,34,41,38,72,57,54,82,68,25,53,66,67,46,44,32,40,45,41,68,58,16,35,44,98,84,46,36,32,49,37,34,38,36,36,78,92,53,22,26,41,38,41,30,37,35,46,90,62,25,63,30,31,36,24,46,33,29,42,46,96,60,38,23,24,34,16,74,59,24,46,9,48,41,71,61,57,6,53,68,55,29,49,75,71,64,39,56,39,75,38,46,53,69,34,68,51,64,46,61,34,39,34,42,51,30,51,62,87,46,38,62,62,54,50,53,52,37,70,65,14,53,50,108